Protein AF-A0A2E0HD03-F1 (afdb_monomer_lite)

Radius of gyration: 33.46 Å; chains: 1; bounding box: 76×48×109 Å

Secondary structure (DSSP, 8-state):
---------STTTTTTSSS-S-------PPPPHHHHHHHHHHTTSS-HHHHHHHHHHHHHHS---TT--S--HHHHHHHHHHTTSS-HHHHHHHHHHHHHHHHHHHHHTT-----------------TTSTTTSTTT--S---SHHHHHHHHHHHHHHHHHTTT-TTS-HHHHTEEEEEEEEEEEEEEE--TT--TTSSB-HHHHHHHSS--B---SS-EEEEEEEEEEEEEEEEETTEEEEEEEEES-SS-SS--PEES-STTPPPPEEEEEEEEEEE-TTS-EEEEEEEEE--S---TTTS-TT-EEEEEEEEEESS----TT-TT--EEEEEEEEEEEEE------TT--HHHHHHHHHHHT--EEEEEEEEEEEEE-TTS-EEEEEEEEEEEES-B-----STT--TTGGGS-S---BSS-EEE-S-TTSPP-EEE-S-EEEEEEEEEEEE-TTTTSEEEEEEEEEEESS--HHHHHHHSTT--PPP--EEEEEEEEEE-S-S-STT-EEEEEEEEEE-TTSS-GGGS-SSGGGSBSSEEEEEEEEEEEEETTEEEEEEEEEEEES---TT-TTTS--EEEEEEEEEEEE-

pLDDT: mean 78.54, std 23.92, range [23.48, 98.88]

Foldseek 3Di:
DDDDDDDPPPVPPVVPVPPDDDDDDDDDDDQFLVNVLVVCCVVVLDPPVVSVVLVVVQPVVDPDDPVDPTGHNLSSLVVCVVVVSDDPVRSVVVVVVSVVVVVVVVVVVVPPDDDDDDDDDDDDDDDPPVPPPVVPPPPDDDDPVVVVVVVVVVVVVCLVQVVDCPPDDPQVNQKDKKKKKKKKKKKKDADQLAFQLQAWPQLVCQVPLDTHGDGRNDIDIWIKMKIKMKMWGPPDPFKIWIWMKMFADPLAQQDRIDTPDPVPDDTDIDTQDTKMWGADPQSQKIKMAAFAQDPDPDDLQFFRNSHTFHFMKMKGWDDDDPDPPDPDDFKIKMKMWTKGFQDQQDDDLPPDDPVLSVLLVVVNVFTKIKTKMKIKMWGQDPQRKIKIKMKMKIFIGQLFFAADPDPPRCSRLSSAHSDAGDQADWDQRYDPVDRGHIGGQFGFIKIKIKMWIWDCVPPVKIKIKIKMKMFGPRGDPVSSCVVPPPFDFDDFGIKMKIKMKMWGPDLFAAFTKMKMKMWIAHGRNNHGQSRHHCPALNGGGQKTDMKIKIWGRRHGQKIKMKIWHWMWGNDQGPVDNSNNTRTIIMIMIMIMGMD

Structure (mmCIF, N/CA/C/O backbone):
data_AF-A0A2E0HD03-F1
#
_entry.id   AF-A0A2E0HD03-F1
#
loop_
_atom_site.group_PDB
_atom_site.id
_atom_site.type_symbol
_atom_site.label_atom_id
_atom_site.label_alt_id
_atom_site.label_comp_id
_atom_site.label_asym_id
_atom_site.label_entity_id
_atom_site.label_seq_id
_atom_site.pdbx_PDB_ins_code
_atom_site.Cartn_x
_atom_site.Cartn_y
_atom_site.Cartn_z
_atom_site.occupancy
_atom_site.B_iso_or_equiv
_atom_site.auth_seq_id
_atom_site.auth_comp_id
_atom_site.auth_asym_id
_atom_site.auth_atom_id
_atom_site.pdbx_PDB_model_num
ATOM 1 N N . MET A 1 1 ? 46.005 0.456 2.138 1.00 32.06 1 MET A N 1
ATOM 2 C CA . MET A 1 1 ? 46.324 1.502 3.128 1.00 32.06 1 MET A CA 1
ATOM 3 C C . MET A 1 1 ? 44.997 1.991 3.672 1.00 32.06 1 MET A C 1
ATOM 5 O O . MET A 1 1 ? 44.119 2.350 2.904 1.00 32.06 1 MET A O 1
ATOM 9 N N . THR A 1 2 ? 44.826 1.781 4.966 1.00 31.28 2 THR A N 1
ATOM 10 C CA . THR A 1 2 ? 43.604 1.819 5.773 1.00 31.28 2 THR A CA 1
ATOM 11 C C . THR A 1 2 ? 43.016 3.224 5.878 1.00 31.28 2 THR A C 1
ATOM 13 O O . THR A 1 2 ? 43.789 4.124 6.167 1.00 31.28 2 THR A O 1
ATOM 16 N N . ILE A 1 3 ? 41.692 3.383 5.762 1.00 27.77 3 ILE A N 1
ATOM 17 C CA . ILE A 1 3 ? 40.860 4.276 6.596 1.00 27.77 3 ILE A CA 1
ATOM 18 C C . ILE A 1 3 ? 39.472 3.618 6.675 1.00 27.77 3 ILE A C 1
ATOM 20 O O . ILE A 1 3 ? 38.757 3.508 5.684 1.00 27.77 3 ILE A O 1
ATOM 24 N N . ALA A 1 4 ? 39.129 3.135 7.867 1.00 26.98 4 ALA A N 1
ATOM 25 C CA . ALA A 1 4 ? 37.817 2.626 8.240 1.00 26.98 4 ALA A CA 1
ATOM 26 C C . ALA A 1 4 ? 37.284 3.473 9.411 1.00 26.98 4 ALA A C 1
ATOM 28 O O . ALA A 1 4 ? 38.065 3.987 10.209 1.00 26.98 4 ALA A O 1
ATOM 29 N N . ARG A 1 5 ? 35.953 3.607 9.445 1.00 30.17 5 ARG A N 1
ATOM 30 C CA . ARG A 1 5 ? 35.045 4.319 10.376 1.00 30.17 5 ARG A CA 1
ATOM 31 C C . ARG A 1 5 ? 35.504 4.430 11.851 1.00 30.17 5 ARG A C 1
ATOM 33 O O . ARG A 1 5 ? 36.170 3.527 12.354 1.00 30.17 5 ARG A O 1
ATOM 40 N N . PRO A 1 6 ? 35.001 5.440 12.601 1.00 32.25 6 PRO A N 1
ATOM 41 C CA . PRO A 1 6 ? 33.859 5.149 13.488 1.00 32.25 6 PRO A CA 1
ATOM 42 C C . PRO A 1 6 ? 32.868 6.320 13.699 1.00 32.25 6 PRO A C 1
ATOM 44 O O . PRO A 1 6 ? 33.253 7.399 14.133 1.00 32.25 6 PRO A O 1
ATOM 47 N N . LEU A 1 7 ? 31.565 6.065 13.513 1.00 28.09 7 LEU A N 1
ATOM 48 C CA . LEU A 1 7 ? 30.461 6.946 13.953 1.00 28.09 7 LEU A CA 1
ATOM 49 C C . LEU A 1 7 ? 29.288 6.158 14.585 1.00 28.09 7 LEU A C 1
ATOM 51 O O . LEU A 1 7 ? 28.139 6.569 14.532 1.00 28.09 7 LEU A O 1
ATOM 55 N N . VAL A 1 8 ? 29.574 5.015 15.223 1.00 29.81 8 VAL A N 1
ATOM 56 C CA . VAL A 1 8 ? 28.553 4.120 15.826 1.00 29.81 8 VAL A CA 1
ATOM 57 C C . VAL A 1 8 ? 28.532 4.170 17.371 1.00 29.81 8 VAL A C 1
ATOM 59 O O . VAL A 1 8 ? 27.785 3.442 18.012 1.00 29.81 8 VAL A O 1
ATOM 62 N N . ASN A 1 9 ? 29.293 5.059 18.021 1.00 29.91 9 ASN A N 1
ATOM 63 C CA . ASN A 1 9 ? 29.477 5.010 19.486 1.00 29.91 9 ASN A CA 1
ATOM 64 C C . ASN A 1 9 ? 28.793 6.105 20.327 1.00 29.91 9 ASN A C 1
ATOM 66 O O . ASN A 1 9 ? 29.016 6.145 21.533 1.00 29.91 9 ASN A O 1
ATOM 70 N N . LEU A 1 10 ? 27.919 6.944 19.761 1.00 29.16 10 LEU A N 1
ATOM 71 C CA . LEU A 1 10 ? 27.185 7.954 20.549 1.00 29.16 10 LEU A CA 1
ATOM 72 C C . LEU A 1 10 ? 25.822 7.473 21.090 1.00 29.16 10 LEU A C 1
ATOM 74 O O . LEU A 1 10 ? 25.367 7.979 22.110 1.00 29.16 10 LEU A O 1
ATOM 78 N N . GLY A 1 11 ? 25.220 6.429 20.508 1.00 29.61 11 GLY A N 1
ATOM 79 C CA . GLY A 1 11 ? 23.921 5.891 20.954 1.00 29.61 11 GLY A CA 1
ATOM 80 C C . GLY A 1 11 ? 23.972 4.912 22.139 1.00 29.61 11 GLY A C 1
ATOM 81 O O . GLY A 1 11 ? 22.943 4.616 22.734 1.00 29.61 11 GLY A O 1
ATOM 82 N N . ARG A 1 12 ? 25.155 4.404 22.517 1.00 30.17 12 ARG A N 1
ATOM 83 C CA . ARG A 1 12 ? 25.308 3.402 23.598 1.00 30.17 12 ARG A CA 1
ATOM 84 C C . ARG A 1 12 ? 25.757 3.970 24.947 1.00 30.17 12 ARG A C 1
ATOM 86 O O . ARG A 1 12 ? 25.716 3.254 25.940 1.00 30.17 12 ARG A O 1
ATOM 93 N N . VAL A 1 13 ? 26.145 5.243 25.008 1.00 28.69 13 VAL A N 1
ATOM 94 C CA . VAL A 1 13 ? 26.647 5.872 26.247 1.00 28.69 13 VAL A CA 1
ATOM 95 C C . VAL A 1 13 ? 25.543 6.613 27.015 1.00 28.69 13 VAL A C 1
ATOM 97 O O . VAL A 1 13 ? 25.622 6.730 28.233 1.00 28.69 13 VAL A O 1
ATOM 100 N N . LEU A 1 14 ? 24.451 7.008 26.353 1.00 27.38 14 LEU A N 1
ATOM 101 C CA . LEU A 1 14 ? 23.321 7.687 27.006 1.00 27.38 14 LEU A CA 1
ATOM 102 C C . LEU A 1 14 ? 22.367 6.748 27.767 1.00 27.38 14 LEU A C 1
ATOM 104 O O . LEU A 1 14 ? 21.680 7.203 28.673 1.00 27.38 14 LEU A O 1
ATOM 108 N N . LEU A 1 15 ? 22.380 5.438 27.489 1.00 28.09 15 LEU A N 1
ATOM 109 C CA . LEU A 1 15 ? 21.546 4.454 28.202 1.00 28.09 15 LEU A CA 1
ATOM 110 C C . LEU A 1 15 ? 22.256 3.795 29.406 1.00 28.09 15 LEU A C 1
ATOM 112 O O . LEU A 1 15 ? 21.612 3.142 30.220 1.00 28.09 15 LEU A O 1
ATOM 116 N N . ALA A 1 16 ? 23.575 3.974 29.545 1.00 27.33 16 ALA A N 1
ATOM 117 C CA . ALA A 1 16 ? 24.380 3.359 30.610 1.00 27.33 16 ALA A CA 1
ATOM 118 C C . ALA A 1 16 ? 24.745 4.319 31.763 1.00 27.33 16 ALA A C 1
ATOM 120 O O . ALA A 1 16 ? 25.287 3.878 32.773 1.00 27.33 16 ALA A O 1
ATOM 121 N N . LEU A 1 17 ? 24.431 5.615 31.648 1.00 26.92 17 LEU A N 1
ATOM 122 C CA . LEU A 1 17 ? 24.728 6.635 32.669 1.00 26.92 17 LEU A CA 1
ATOM 123 C C . LEU A 1 17 ? 23.523 7.031 33.544 1.00 26.92 17 LEU A C 1
ATOM 125 O O . LEU A 1 17 ? 23.687 7.829 34.460 1.00 26.92 17 LEU A O 1
ATOM 129 N N . ALA A 1 18 ? 22.343 6.438 33.329 1.00 26.61 18 ALA A N 1
ATOM 130 C CA . ALA A 1 18 ? 21.141 6.692 34.138 1.00 26.61 18 ALA A CA 1
ATOM 131 C C . ALA A 1 18 ? 20.843 5.611 35.203 1.00 26.61 18 ALA A C 1
ATOM 133 O O . ALA A 1 18 ? 19.886 5.746 35.955 1.00 26.61 18 ALA A O 1
ATOM 134 N N . LEU A 1 19 ? 21.651 4.545 35.298 1.00 27.58 19 LEU A N 1
ATOM 135 C CA . LEU A 1 19 ? 21.401 3.390 36.185 1.00 27.58 19 LEU A CA 1
ATOM 136 C C . LEU A 1 19 ? 22.407 3.248 37.342 1.00 27.58 19 LEU A C 1
ATOM 138 O O . LEU A 1 19 ? 22.529 2.185 37.944 1.00 27.58 19 LEU A O 1
ATOM 142 N N . GLY A 1 20 ? 23.140 4.310 37.673 1.00 28.05 20 GLY A N 1
ATOM 143 C CA . GLY A 1 20 ? 24.227 4.249 38.648 1.00 28.05 20 GLY A CA 1
ATOM 144 C C . GLY A 1 20 ? 24.219 5.387 39.655 1.00 28.05 20 GLY A C 1
ATOM 145 O O . GLY A 1 20 ? 25.171 6.160 39.681 1.00 28.05 20 GLY A O 1
ATOM 146 N N . SER A 1 21 ? 23.188 5.517 40.494 1.00 24.92 21 SER A N 1
ATOM 147 C CA . SER A 1 21 ? 23.328 6.226 41.778 1.00 24.92 21 SER A CA 1
ATOM 148 C C . SER A 1 21 ? 22.216 5.867 42.773 1.00 24.92 21 SER A C 1
ATOM 150 O O . SER A 1 21 ? 21.047 6.104 42.511 1.00 24.92 21 SER A O 1
ATOM 152 N N . VAL A 1 22 ? 22.636 5.395 43.952 1.00 26.80 22 VAL A N 1
ATOM 153 C CA . VAL A 1 22 ? 21.916 5.431 45.241 1.00 26.80 22 VAL A CA 1
ATOM 154 C C . VAL A 1 22 ? 20.702 4.495 45.389 1.00 26.80 22 VAL A C 1
ATOM 156 O O . VAL A 1 22 ? 19.562 4.923 45.497 1.00 26.80 22 VAL A O 1
ATOM 159 N N . LEU A 1 23 ? 20.973 3.196 45.548 1.00 23.48 23 LEU A N 1
ATOM 160 C CA . LEU A 1 23 ? 20.113 2.326 46.358 1.00 23.48 23 LEU A CA 1
ATOM 161 C C . LEU A 1 23 ? 20.498 2.523 47.831 1.00 23.48 23 LEU A C 1
ATOM 163 O O . LEU A 1 23 ? 21.503 1.979 48.290 1.00 23.48 23 LEU A O 1
ATOM 167 N N . GLN A 1 24 ? 19.725 3.322 48.565 1.00 26.45 24 GLN A N 1
ATOM 168 C CA . GLN A 1 24 ? 19.657 3.195 50.021 1.00 26.45 24 GLN A CA 1
ATOM 169 C C . GLN A 1 24 ? 18.529 2.212 50.364 1.00 26.45 24 GLN A C 1
ATOM 171 O O . GLN A 1 24 ? 17.465 2.285 49.748 1.00 26.45 24 GLN A O 1
ATOM 176 N N . PRO A 1 25 ? 18.722 1.286 51.317 1.00 25.25 25 PRO A N 1
ATOM 177 C CA . PRO A 1 25 ? 17.637 0.437 51.782 1.00 25.25 25 PRO A CA 1
ATOM 178 C C . PRO A 1 25 ? 16.623 1.303 52.538 1.00 25.25 25 PRO A C 1
ATOM 180 O O . PRO A 1 25 ? 16.912 1.808 53.622 1.00 25.25 25 PRO A O 1
ATOM 183 N N . VAL A 1 26 ? 15.439 1.488 51.957 1.00 27.70 26 VAL A N 1
ATOM 184 C CA . VAL A 1 26 ? 14.304 2.120 52.634 1.00 27.70 26 VAL A CA 1
ATOM 185 C C . VAL A 1 26 ? 13.791 1.136 53.685 1.00 27.70 26 VAL A C 1
ATOM 187 O O . VAL A 1 26 ? 13.324 0.045 53.360 1.00 27.70 26 VAL A O 1
ATOM 190 N N . GLN A 1 27 ? 13.924 1.496 54.961 1.00 27.62 27 GLN A N 1
ATOM 191 C CA . GLN A 1 27 ? 13.232 0.801 56.043 1.00 27.62 27 GLN A CA 1
ATOM 192 C C . GLN A 1 27 ? 11.731 1.071 55.908 1.00 27.62 27 GLN A C 1
ATOM 194 O O . GLN A 1 27 ? 11.330 2.213 55.698 1.00 27.62 27 GLN A O 1
ATOM 199 N N . ALA A 1 28 ? 10.902 0.033 56.028 1.00 34.88 28 ALA A N 1
ATOM 200 C CA . ALA A 1 28 ? 9.452 0.188 56.056 1.00 34.88 28 ALA A CA 1
ATOM 201 C C . ALA A 1 28 ? 9.054 1.071 57.253 1.00 34.88 28 ALA A C 1
ATOM 203 O O . ALA A 1 28 ? 9.162 0.640 58.401 1.00 34.88 28 ALA A O 1
ATOM 204 N N . SER A 1 29 ? 8.629 2.306 56.990 1.00 43.72 29 SER A N 1
ATOM 205 C CA . SER A 1 29 ? 8.110 3.225 58.003 1.00 43.72 29 SER A CA 1
ATOM 206 C C . SER A 1 29 ? 6.654 2.893 58.354 1.00 43.72 29 SER A C 1
ATOM 208 O O . SER A 1 29 ? 5.901 2.364 57.529 1.00 43.72 29 SER A O 1
ATOM 210 N N . GLU A 1 30 ? 6.254 3.162 59.602 1.00 48.06 30 GLU A N 1
ATOM 211 C CA . GLU A 1 30 ? 4.851 3.068 60.024 1.00 48.06 30 GLU A CA 1
ATOM 212 C C . GLU A 1 30 ? 3.987 4.036 59.195 1.00 48.06 30 GLU A C 1
ATOM 214 O O . GLU A 1 30 ? 4.403 5.162 58.937 1.00 48.06 30 GLU A O 1
ATOM 219 N N . ILE A 1 31 ? 2.797 3.592 58.768 1.00 50.78 31 ILE A N 1
ATOM 220 C CA . ILE A 1 31 ? 1.827 4.445 58.060 1.00 50.78 31 ILE A CA 1
ATOM 221 C C . ILE A 1 31 ? 1.298 5.473 59.056 1.00 50.78 31 ILE A C 1
ATOM 223 O O . ILE A 1 31 ? 0.741 5.096 60.093 1.00 50.78 31 ILE A O 1
ATOM 227 N N . THR A 1 32 ? 1.456 6.748 58.730 1.00 57.66 32 THR A N 1
ATOM 228 C CA . THR A 1 32 ? 0.988 7.856 59.562 1.00 57.66 32 THR A CA 1
ATOM 229 C C . THR A 1 32 ? -0.513 8.097 59.360 1.00 57.66 32 THR A C 1
ATOM 231 O O . THR A 1 32 ? -1.110 7.628 58.387 1.00 57.66 32 THR A O 1
ATOM 234 N N . GLY A 1 33 ? -1.183 8.800 60.281 1.00 49.88 33 GLY A N 1
ATOM 235 C CA . GLY A 1 33 ? -2.603 9.137 60.098 1.00 49.88 33 GLY A CA 1
ATOM 236 C C . GLY A 1 33 ? -2.832 10.034 58.882 1.00 49.88 33 GLY A C 1
ATOM 237 O O . GLY A 1 33 ? -3.876 9.940 58.239 1.00 49.88 33 GLY A O 1
ATOM 238 N N . THR A 1 34 ? -1.826 10.833 58.528 1.00 56.03 34 THR A N 1
ATOM 239 C CA . THR A 1 34 ? -1.806 11.682 57.335 1.00 56.03 34 THR A CA 1
ATOM 240 C C . THR A 1 34 ? -1.724 10.847 56.050 1.00 56.03 34 THR A C 1
ATOM 242 O O . THR A 1 34 ? -2.502 11.072 55.125 1.00 56.03 34 THR A O 1
ATOM 245 N N . ASP A 1 35 ? -0.881 9.808 56.022 1.00 50.94 35 ASP A N 1
ATOM 246 C CA . ASP A 1 35 ? -0.802 8.866 54.891 1.00 50.94 35 ASP A CA 1
ATOM 247 C C . ASP A 1 35 ? -2.125 8.117 54.674 1.00 50.94 35 ASP A C 1
ATOM 249 O O . ASP A 1 35 ? -2.549 7.889 53.541 1.00 50.94 35 ASP A O 1
ATOM 253 N N . LEU A 1 36 ? -2.810 7.749 55.763 1.00 50.38 36 LEU A N 1
ATOM 254 C CA . LEU A 1 36 ? -4.109 7.080 55.696 1.00 50.38 36 LEU A CA 1
ATOM 255 C C . LEU A 1 36 ? -5.209 8.006 55.150 1.00 50.38 36 LEU A C 1
ATOM 257 O O . LEU A 1 36 ? -6.052 7.553 54.380 1.00 50.38 36 LEU A O 1
ATOM 261 N N . LEU A 1 37 ? -5.205 9.286 55.533 1.00 50.88 37 LEU A N 1
ATOM 262 C CA . LEU A 1 37 ? -6.149 10.288 55.025 1.00 50.88 37 LEU A CA 1
ATOM 263 C C . LEU A 1 37 ? -5.961 10.528 53.524 1.00 50.88 37 LEU A C 1
ATOM 265 O O . LEU A 1 37 ? -6.943 10.471 52.785 1.00 50.88 37 LEU A O 1
ATOM 269 N N . ASN A 1 38 ? -4.718 10.705 53.070 1.00 50.28 38 ASN A N 1
ATOM 270 C CA . ASN A 1 38 ? -4.408 10.878 51.648 1.00 50.28 38 ASN A CA 1
ATOM 271 C C . ASN A 1 38 ? -4.847 9.658 50.833 1.00 50.28 38 ASN A C 1
ATOM 273 O O . ASN A 1 38 ? -5.529 9.797 49.824 1.00 50.28 38 ASN A O 1
ATOM 277 N N . LEU A 1 39 ? -4.587 8.449 51.338 1.00 44.84 39 LEU A N 1
ATOM 278 C CA . LEU A 1 39 ? -5.002 7.214 50.676 1.00 44.84 39 LEU A CA 1
ATOM 279 C C . LEU A 1 39 ? -6.531 7.086 50.550 1.00 44.84 39 LEU A C 1
ATOM 281 O O . LEU A 1 39 ? -7.029 6.521 49.576 1.00 44.84 39 LEU A O 1
ATOM 285 N N . LEU A 1 40 ? -7.300 7.615 51.505 1.00 48.50 40 LEU A N 1
ATOM 286 C CA . LEU A 1 40 ? -8.768 7.627 51.453 1.00 48.50 40 LEU A CA 1
ATOM 287 C C . LEU A 1 40 ? -9.326 8.678 50.482 1.00 48.50 40 LEU A C 1
ATOM 289 O O . LEU A 1 40 ? -10.376 8.444 49.879 1.00 48.50 40 LEU A O 1
ATOM 293 N N . VAL A 1 41 ? -8.627 9.801 50.311 1.00 47.31 41 VAL A N 1
ATOM 294 C CA . VAL A 1 41 ? -8.948 10.823 49.302 1.00 47.31 41 VAL A CA 1
ATOM 295 C C . VAL A 1 41 ? -8.623 10.307 47.897 1.00 47.31 41 VAL A C 1
ATOM 297 O O . VAL A 1 41 ? -9.487 10.332 47.020 1.00 47.31 41 VAL A O 1
ATOM 300 N N . ASP A 1 42 ? -7.434 9.733 47.703 1.00 43.12 42 ASP A N 1
ATOM 301 C CA . ASP A 1 42 ? -6.977 9.192 46.416 1.00 43.12 42 ASP A CA 1
ATOM 302 C C . ASP A 1 42 ? -7.834 8.008 45.946 1.00 43.12 42 ASP A C 1
ATOM 304 O O . ASP A 1 42 ? -8.137 7.863 44.759 1.00 43.12 42 ASP A O 1
ATOM 308 N N . SER A 1 43 ? -8.310 7.184 46.887 1.00 41.81 43 SER A N 1
ATOM 309 C CA . SER A 1 43 ? -9.258 6.094 46.611 1.00 41.81 43 SER A CA 1
ATOM 310 C C . SER A 1 43 ? -10.719 6.549 46.493 1.00 41.81 43 SER A C 1
ATOM 312 O O . SER A 1 43 ? -11.606 5.712 46.309 1.00 41.81 43 SER A O 1
ATOM 314 N N . LYS A 1 44 ? -10.984 7.864 46.554 1.00 46.78 44 LYS A N 1
ATOM 315 C CA . LYS A 1 44 ? -12.315 8.495 46.466 1.00 46.78 44 LYS A CA 1
ATOM 316 C C . LYS A 1 44 ? -13.318 7.997 47.514 1.00 46.78 44 LYS A C 1
ATOM 318 O O . LYS A 1 44 ? -14.528 8.077 47.299 1.00 46.78 44 LYS A O 1
ATOM 323 N N . VAL A 1 45 ? -12.832 7.481 48.642 1.00 50.22 45 VAL A N 1
ATOM 324 C CA . VAL A 1 45 ? -13.667 7.031 49.768 1.00 50.22 45 VAL A CA 1
ATOM 325 C C . VAL A 1 45 ? -14.204 8.234 50.548 1.00 50.22 45 VAL A C 1
ATOM 327 O O . VAL A 1 45 ? -15.335 8.197 51.030 1.00 50.22 45 VAL A O 1
ATOM 330 N N . ILE A 1 46 ? -13.419 9.311 50.633 1.00 49.44 46 ILE A N 1
ATOM 331 C CA . ILE A 1 46 ? -13.807 10.614 51.195 1.00 49.44 46 ILE A CA 1
ATOM 332 C C . ILE A 1 46 ? -13.345 11.742 50.259 1.00 49.44 46 ILE A C 1
ATOM 334 O O . ILE A 1 46 ? -12.412 11.554 49.483 1.00 49.44 46 ILE A O 1
ATOM 338 N N . SER A 1 47 ? -13.981 12.915 50.305 1.00 59.53 47 SER A N 1
ATOM 339 C CA . SER A 1 47 ? -13.516 14.098 49.562 1.00 59.53 47 SER A CA 1
ATOM 340 C C . SER A 1 47 ? -12.391 14.840 50.297 1.00 59.53 47 SER A C 1
ATOM 342 O O . SER A 1 47 ? -12.284 14.743 51.519 1.00 59.53 47 SER A O 1
ATOM 344 N N . GLU A 1 48 ? -11.599 15.644 49.578 1.00 60.44 48 GLU A N 1
ATOM 345 C CA . GLU A 1 48 ? -10.580 16.535 50.175 1.00 60.44 48 GLU A CA 1
ATOM 346 C C . GLU A 1 48 ? -11.177 17.419 51.283 1.00 60.44 48 GLU A C 1
ATOM 348 O O . GLU A 1 48 ? -10.645 17.498 52.384 1.00 60.44 48 GLU A O 1
ATOM 353 N N . GLN A 1 49 ? -12.369 17.977 51.047 1.00 63.59 49 GLN A N 1
ATOM 354 C CA . GLN A 1 49 ? -13.079 18.791 52.037 1.00 63.59 49 GLN A CA 1
ATOM 355 C C . GLN A 1 49 ? -13.476 17.990 53.294 1.00 63.59 49 GLN A C 1
ATOM 357 O O . GLN A 1 49 ? -13.466 18.522 54.404 1.00 63.59 49 GLN A O 1
ATOM 362 N N . GLN A 1 50 ? -13.827 16.708 53.144 1.00 58.72 50 GLN A N 1
ATOM 363 C CA . GLN A 1 50 ? -14.127 15.823 54.275 1.00 58.72 50 GLN A CA 1
ATOM 364 C C . GLN A 1 50 ? -12.861 15.427 55.044 1.00 58.72 50 GLN A C 1
ATOM 366 O O . GLN A 1 50 ? -12.917 15.294 56.268 1.00 58.72 50 GLN A O 1
ATOM 371 N N . ALA A 1 51 ? -11.734 15.256 54.350 1.00 59.50 51 ALA A N 1
ATOM 372 C CA . ALA A 1 51 ? -10.436 14.99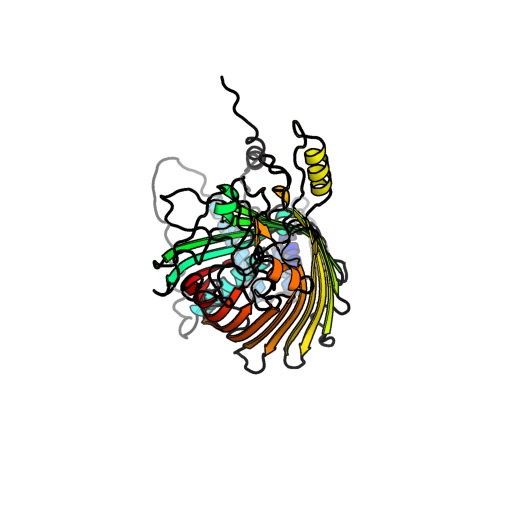5 54.962 1.00 59.50 51 ALA A CA 1
ATOM 373 C C . ALA A 1 51 ? -9.951 16.200 55.786 1.00 59.50 51 ALA A C 1
ATOM 375 O O . ALA A 1 51 ? -9.566 16.022 56.943 1.00 59.50 51 ALA A O 1
ATOM 376 N N . ASP A 1 52 ? -10.084 17.419 55.257 1.00 65.12 52 ASP A N 1
ATOM 377 C CA . ASP A 1 52 ? -9.755 18.656 55.975 1.00 65.12 52 ASP A CA 1
ATOM 378 C C . ASP A 1 52 ? -10.598 18.814 57.249 1.00 65.12 52 ASP A C 1
ATOM 380 O O . ASP A 1 52 ? -10.066 19.077 58.329 1.00 65.12 52 ASP A O 1
ATOM 384 N N . GLU A 1 53 ? -11.913 18.570 57.175 1.00 67.62 53 GLU A N 1
ATOM 385 C CA . GLU A 1 53 ? -12.783 18.594 58.359 1.00 67.62 53 GLU A CA 1
ATOM 386 C C . GLU A 1 53 ? -12.414 17.530 59.406 1.00 67.62 53 GLU A C 1
ATOM 388 O O . GLU A 1 53 ? -12.603 17.751 60.607 1.00 67.62 53 GLU A O 1
ATOM 393 N N . LEU A 1 54 ? -11.935 16.362 58.973 1.00 61.31 54 LEU A N 1
ATOM 394 C CA . LEU A 1 54 ? -11.486 15.287 59.858 1.00 61.31 54 LEU A CA 1
ATOM 395 C C . LEU A 1 54 ? -10.210 15.686 60.601 1.00 61.31 54 LEU A C 1
ATOM 397 O O . LEU A 1 54 ? -10.156 15.543 61.824 1.00 61.31 54 LEU A O 1
ATOM 401 N N . VAL A 1 55 ? -9.229 16.250 59.893 1.00 66.12 55 VAL A N 1
ATOM 402 C CA . VAL A 1 55 ? -7.992 16.788 60.482 1.00 66.12 55 VAL A CA 1
ATOM 403 C C . VAL A 1 55 ? -8.316 17.861 61.523 1.00 66.12 55 VAL A C 1
ATOM 405 O O . VAL A 1 55 ? -7.836 17.793 62.658 1.00 66.12 55 VAL A O 1
ATOM 408 N N . ASP A 1 56 ? -9.212 18.789 61.188 1.00 63.41 56 ASP A N 1
ATOM 409 C CA . ASP A 1 56 ? -9.612 19.891 62.067 1.00 63.41 56 ASP A CA 1
ATOM 410 C C . ASP A 1 56 ? -10.316 19.392 63.348 1.00 63.41 56 ASP A C 1
ATOM 412 O O . ASP A 1 56 ? -10.136 19.939 64.440 1.00 63.41 56 ASP A O 1
ATOM 416 N N . ARG A 1 57 ? -11.101 18.307 63.258 1.00 63.06 57 ARG A N 1
ATOM 417 C CA . ARG A 1 57 ? -11.750 17.668 64.423 1.00 63.06 57 ARG A CA 1
ATOM 418 C C . ARG A 1 57 ? -10.763 16.919 65.315 1.00 63.06 57 ARG A C 1
ATOM 420 O O . ARG A 1 57 ? -10.942 16.930 66.536 1.00 63.06 57 ARG A O 1
ATOM 427 N N . ILE A 1 58 ? -9.745 16.288 64.733 1.00 60.88 58 ILE A N 1
ATOM 428 C CA . ILE A 1 58 ? -8.694 15.569 65.469 1.00 60.88 58 ILE A CA 1
ATOM 429 C C . ILE A 1 58 ? -7.836 16.561 66.256 1.00 60.88 58 ILE A C 1
ATOM 431 O O . ILE A 1 58 ? -7.661 16.404 67.465 1.00 60.88 58 ILE A O 1
ATOM 435 N N . GLN A 1 59 ? -7.397 17.642 65.610 1.00 61.81 59 GLN A N 1
ATOM 436 C CA . GLN A 1 59 ? -6.587 18.685 66.249 1.00 61.81 59 GLN A CA 1
ATOM 437 C C . GLN A 1 59 ? -7.324 19.400 67.393 1.00 61.81 59 GLN A C 1
ATOM 439 O O . GLN A 1 59 ? -6.697 19.866 68.341 1.00 61.81 59 GLN A O 1
ATOM 444 N N . ARG A 1 60 ? -8.664 19.448 67.357 1.00 62.06 60 ARG A N 1
ATOM 445 C CA . ARG A 1 60 ? -9.488 20.004 68.446 1.00 62.06 60 ARG A CA 1
ATOM 446 C C . ARG A 1 60 ? -9.691 19.054 69.634 1.00 62.06 60 ARG A C 1
ATOM 448 O O . ARG A 1 60 ? -10.076 19.528 70.702 1.00 62.06 60 ARG A O 1
ATOM 455 N N . ARG A 1 61 ? -9.485 17.739 69.473 1.00 56.22 61 ARG A N 1
ATOM 456 C CA . ARG A 1 61 ? -9.638 16.735 70.550 1.00 56.22 61 ARG A CA 1
ATOM 457 C C . ARG A 1 61 ? -8.321 16.376 71.237 1.00 56.22 61 ARG A C 1
ATOM 459 O O . ARG A 1 61 ? -8.350 16.025 72.415 1.00 56.22 61 ARG A O 1
ATOM 466 N N . SER A 1 62 ? -7.198 16.492 70.539 1.00 52.03 62 SER A N 1
ATOM 467 C CA . SER A 1 62 ? -5.881 16.126 71.062 1.00 52.03 62 SER A CA 1
ATOM 468 C C . SER A 1 62 ? -5.157 17.357 71.616 1.00 52.03 62 SER A C 1
ATOM 470 O O . SER A 1 62 ? -4.927 18.321 70.892 1.00 52.03 62 SER A O 1
ATOM 472 N N . GLN A 1 63 ? -4.762 17.348 72.898 1.00 50.47 63 GLN A N 1
ATOM 473 C CA . GLN A 1 63 ? -3.697 18.257 73.345 1.00 50.47 63 GLN A CA 1
ATOM 474 C C . GLN A 1 63 ? -2.430 17.876 72.565 1.00 50.47 63 GLN A C 1
ATOM 476 O O . GLN A 1 63 ? -2.061 16.703 72.613 1.00 50.47 63 GLN A O 1
ATOM 481 N N . PRO A 1 64 ? -1.786 18.803 71.831 1.00 47.94 64 PRO A N 1
ATOM 482 C CA . PRO A 1 64 ? -0.637 18.458 71.007 1.00 47.94 64 PRO A CA 1
ATOM 483 C C . PRO A 1 64 ? 0.502 17.980 71.911 1.00 47.94 64 PRO A C 1
ATOM 485 O O . PRO A 1 64 ? 1.005 18.747 72.734 1.00 47.94 64 PRO A O 1
ATOM 488 N N . ASP A 1 65 ? 0.885 16.711 71.773 1.00 48.50 65 ASP A N 1
ATOM 489 C CA . ASP A 1 65 ? 2.136 16.204 72.324 1.00 48.50 65 ASP A CA 1
ATOM 490 C C . ASP A 1 65 ? 3.279 16.801 71.483 1.00 48.50 65 ASP A C 1
ATOM 492 O O . ASP A 1 65 ? 3.371 16.515 70.287 1.00 48.50 65 ASP A O 1
ATOM 496 N N . PRO A 1 66 ? 4.155 17.645 72.056 1.00 47.25 66 PRO A N 1
ATOM 497 C CA . PRO A 1 66 ? 5.228 18.288 71.302 1.00 47.25 66 PRO A CA 1
ATOM 498 C C . PRO A 1 66 ? 6.271 17.305 70.735 1.00 47.25 66 PRO A C 1
ATOM 500 O O . PRO A 1 66 ? 7.117 17.733 69.954 1.00 47.25 66 PRO A O 1
ATOM 503 N N . ASN A 1 67 ? 6.218 16.014 71.090 1.00 47.34 67 ASN A N 1
ATOM 504 C CA . ASN A 1 67 ? 7.125 14.982 70.579 1.00 47.34 67 ASN A CA 1
ATOM 505 C C . ASN A 1 67 ? 6.497 14.030 69.538 1.00 47.34 67 ASN A C 1
ATOM 507 O O . ASN A 1 67 ? 7.206 13.158 69.034 1.00 47.34 67 ASN A O 1
ATOM 511 N N . GLN A 1 68 ? 5.216 14.189 69.180 1.00 50.97 68 GLN A N 1
ATOM 512 C CA . GLN A 1 68 ? 4.564 13.438 68.097 1.00 50.97 68 GLN A CA 1
ATOM 513 C C . GLN A 1 68 ? 3.696 14.379 67.244 1.00 50.97 68 GLN A C 1
ATOM 515 O O . GLN A 1 68 ? 2.537 14.614 67.576 1.00 50.97 68 GLN A O 1
ATOM 520 N N . PRO A 1 69 ? 4.235 14.936 66.142 1.00 49.09 69 PRO A N 1
ATOM 521 C CA . PRO A 1 69 ? 3.506 15.883 65.296 1.00 49.09 69 PRO A CA 1
ATOM 522 C C . PRO A 1 69 ? 2.442 15.231 64.398 1.00 49.09 69 PRO A C 1
ATOM 524 O O . PRO A 1 69 ? 1.756 15.949 63.676 1.00 49.09 69 PRO A O 1
ATOM 527 N N . ASP A 1 70 ? 2.312 13.902 64.417 1.00 55.56 70 ASP A N 1
ATOM 528 C CA . ASP A 1 70 ? 1.488 13.163 63.465 1.00 55.56 70 ASP A CA 1
ATOM 529 C C . ASP A 1 70 ? 0.204 12.606 64.084 1.00 55.56 70 ASP A C 1
ATOM 531 O O . ASP A 1 70 ? 0.155 12.213 65.252 1.00 55.56 70 ASP A O 1
ATOM 535 N N . ILE A 1 71 ? -0.848 12.564 63.273 1.00 59.22 71 ILE A N 1
ATOM 536 C CA . ILE A 1 71 ? -2.172 12.097 63.677 1.00 59.22 71 ILE A CA 1
ATOM 537 C C . ILE A 1 71 ? -2.130 10.575 63.864 1.00 59.22 71 ILE A C 1
ATOM 539 O O . ILE A 1 71 ? -1.652 9.849 62.993 1.00 59.22 71 ILE A O 1
ATOM 543 N N . ASN A 1 72 ? -2.662 10.063 64.978 1.00 63.53 72 ASN A N 1
ATOM 544 C CA . ASN A 1 72 ? -2.730 8.621 65.207 1.00 63.53 72 ASN A CA 1
ATOM 545 C C . ASN A 1 72 ? -3.733 7.971 64.225 1.00 63.53 72 ASN A C 1
ATOM 547 O O . ASN A 1 72 ? -4.910 8.347 64.220 1.00 63.53 72 ASN A O 1
ATOM 551 N N . PRO A 1 73 ? -3.324 6.960 63.435 1.00 59.41 73 PRO A N 1
ATOM 552 C CA . PRO A 1 73 ? -4.212 6.250 62.511 1.00 59.41 73 PRO A CA 1
ATOM 553 C C . PRO A 1 73 ? -5.481 5.667 63.155 1.00 59.41 73 PRO A C 1
ATOM 555 O O . PRO A 1 73 ? -6.521 5.584 62.502 1.00 59.41 73 PRO A O 1
ATOM 558 N N . GLY A 1 74 ? -5.419 5.275 64.434 1.00 64.38 74 GLY A N 1
ATOM 559 C CA . GLY A 1 74 ? -6.579 4.760 65.167 1.00 64.38 74 GLY A CA 1
ATOM 560 C C . GLY A 1 74 ? -7.671 5.813 65.376 1.00 64.38 74 GLY A C 1
ATOM 561 O O . GLY A 1 74 ? -8.856 5.501 65.253 1.00 64.38 74 GLY A O 1
ATOM 562 N N . ASP A 1 75 ? -7.280 7.070 65.597 1.00 66.50 75 ASP A N 1
ATOM 563 C CA . ASP A 1 75 ? -8.220 8.178 65.800 1.00 66.50 75 ASP A CA 1
ATOM 564 C C . ASP A 1 75 ? -8.951 8.525 64.492 1.00 66.50 75 ASP A C 1
ATOM 566 O O . ASP A 1 75 ? -10.152 8.804 64.500 1.00 66.50 75 ASP A O 1
ATOM 570 N N . VAL A 1 76 ? -8.252 8.422 63.352 1.00 63.25 76 VAL A N 1
ATOM 571 C CA . VAL A 1 76 ? -8.821 8.598 62.002 1.00 63.25 76 VAL A CA 1
ATOM 572 C C . VAL A 1 76 ? -9.855 7.511 61.703 1.00 63.25 76 VAL A C 1
ATOM 574 O O . VAL A 1 76 ? -10.975 7.815 61.294 1.00 63.25 76 VAL A O 1
ATOM 577 N N . LEU A 1 77 ? -9.518 6.242 61.956 1.00 63.03 77 LEU A N 1
ATOM 578 C CA . LEU A 1 77 ? -10.432 5.117 61.737 1.00 63.03 77 LEU A CA 1
ATOM 579 C C . LEU A 1 77 ? -11.685 5.214 62.616 1.00 63.03 77 LEU A C 1
ATOM 581 O O . LEU A 1 77 ? -12.790 4.920 62.156 1.00 63.03 77 LEU A O 1
ATOM 585 N N . GLN A 1 78 ? -11.531 5.653 63.866 1.00 69.62 78 GLN A N 1
ATOM 586 C CA . GLN A 1 78 ? -12.652 5.810 64.787 1.00 69.62 78 GLN A CA 1
ATOM 587 C C . GLN A 1 78 ? -13.595 6.936 64.341 1.00 69.62 78 GLN A C 1
ATOM 589 O O . GLN A 1 78 ? -14.813 6.770 64.372 1.00 69.62 78 GLN A O 1
ATOM 594 N N . LEU A 1 79 ? -13.052 8.047 63.838 1.00 64.69 79 LEU A N 1
ATOM 595 C CA . LEU A 1 79 ? -13.849 9.150 63.300 1.00 64.69 79 LEU A CA 1
ATOM 596 C C . LEU A 1 79 ? -14.577 8.800 61.998 1.00 64.69 79 LEU A C 1
ATOM 598 O O . LEU A 1 79 ? -15.706 9.246 61.808 1.00 64.69 79 LEU A O 1
ATOM 602 N N . LEU A 1 80 ? -13.970 7.994 61.124 1.00 61.97 80 LEU A N 1
ATOM 603 C CA . LEU A 1 80 ? -14.613 7.508 59.895 1.00 61.97 80 LEU A CA 1
ATOM 604 C C . LEU A 1 80 ? -15.787 6.570 60.189 1.00 61.97 80 LEU A C 1
ATOM 606 O O . LEU A 1 80 ? -16.776 6.543 59.455 1.00 61.97 80 LEU A O 1
ATOM 610 N N . LYS A 1 81 ? -15.689 5.804 61.277 1.00 72.62 81 LYS A N 1
ATOM 611 C CA . LYS A 1 81 ? -16.798 4.997 61.783 1.00 72.62 81 LYS A CA 1
ATOM 612 C C . LYS A 1 81 ? -17.892 5.885 62.384 1.00 72.62 81 LYS A C 1
ATOM 614 O O . LYS A 1 81 ? -19.061 5.716 62.048 1.00 72.62 81 LYS A O 1
ATOM 619 N N . ASP A 1 82 ? -17.522 6.853 63.223 1.00 70.81 82 ASP A N 1
ATOM 620 C CA . ASP A 1 82 ? -18.469 7.767 63.878 1.00 70.81 82 ASP A CA 1
ATOM 621 C C . ASP A 1 82 ? -19.196 8.690 62.875 1.00 70.81 82 ASP A C 1
ATOM 623 O O . ASP A 1 82 ? -20.329 9.104 63.128 1.00 70.81 82 ASP A O 1
ATOM 627 N N . SER A 1 83 ? -18.580 8.999 61.726 1.00 60.00 83 SER A N 1
ATOM 628 C CA . SER A 1 83 ? -19.191 9.762 60.626 1.00 60.00 83 SER A CA 1
ATOM 629 C C . SER A 1 83 ? -20.058 8.916 59.684 1.00 60.00 83 SER A C 1
ATOM 631 O O . SER A 1 83 ? -20.730 9.470 58.814 1.00 60.00 83 SER A O 1
ATOM 633 N N . GLY A 1 84 ? -20.066 7.588 59.854 1.00 55.41 84 GLY A N 1
ATOM 634 C CA . GLY A 1 84 ? -20.792 6.646 59.001 1.00 55.41 84 GLY A CA 1
ATOM 635 C C . GLY A 1 84 ? -20.137 6.373 57.641 1.00 55.41 84 GLY A C 1
ATOM 636 O O . GLY A 1 84 ? -20.761 5.725 56.803 1.00 55.41 84 GLY A O 1
ATOM 637 N N . ALA A 1 85 ? -18.904 6.839 57.411 1.00 54.62 85 ALA A N 1
ATOM 638 C CA . ALA A 1 85 ? -18.172 6.639 56.156 1.00 54.62 85 ALA A CA 1
ATOM 639 C C . ALA A 1 85 ? -17.672 5.194 55.976 1.00 54.62 85 ALA A C 1
ATOM 641 O O . ALA A 1 85 ? -17.515 4.726 54.849 1.00 54.62 85 ALA A O 1
ATOM 642 N N . ILE A 1 86 ? -17.455 4.465 57.075 1.00 52.91 86 ILE A N 1
ATOM 643 C CA . ILE A 1 86 ? -17.112 3.036 57.065 1.00 52.91 86 ILE A CA 1
ATOM 644 C C . ILE A 1 86 ? -18.036 2.243 57.996 1.00 52.91 86 ILE A C 1
ATOM 646 O O . ILE A 1 86 ? -18.495 2.740 59.023 1.00 52.91 86 ILE A O 1
ATOM 650 N N . SER A 1 87 ? -18.314 0.985 57.642 1.00 59.22 87 SER A N 1
ATOM 651 C CA . SER A 1 87 ? -19.144 0.088 58.458 1.00 59.22 87 SER A CA 1
ATOM 652 C C . SER A 1 87 ? -18.401 -0.417 59.701 1.00 59.22 87 SER A C 1
ATOM 654 O O . SER A 1 87 ? -17.176 -0.533 59.702 1.00 59.22 87 SER A O 1
ATOM 656 N N . GLU A 1 88 ? -19.143 -0.799 60.749 1.00 59.78 88 GLU A N 1
ATOM 657 C CA . GLU A 1 88 ? -18.575 -1.389 61.975 1.00 59.78 88 GLU A CA 1
ATOM 658 C C . GLU A 1 88 ? -17.672 -2.594 61.665 1.00 59.78 88 GLU A C 1
ATOM 660 O O . GLU A 1 88 ? -16.589 -2.725 62.227 1.00 59.78 88 GLU A O 1
ATOM 665 N N . SER A 1 89 ? -18.078 -3.448 60.721 1.00 56.47 89 SER A N 1
ATOM 666 C CA . SER A 1 89 ? -17.282 -4.600 60.290 1.00 56.47 89 SER A CA 1
ATOM 667 C C . SER A 1 89 ? -15.983 -4.198 59.589 1.00 56.47 89 SER A C 1
ATOM 669 O O . SER A 1 89 ? -14.959 -4.840 59.804 1.00 56.47 89 SER A O 1
ATOM 671 N N . ALA A 1 90 ? -16.004 -3.130 58.783 1.00 51.47 90 ALA A N 1
ATOM 672 C CA . ALA A 1 90 ? -14.810 -2.627 58.104 1.00 51.47 90 ALA A CA 1
ATOM 673 C C . ALA A 1 90 ? -13.824 -1.988 59.095 1.00 51.47 90 ALA A C 1
ATOM 675 O O . ALA A 1 90 ? -12.620 -2.212 58.994 1.00 51.47 90 ALA A O 1
ATOM 676 N N . TYR A 1 91 ? -14.331 -1.263 60.096 1.00 59.81 91 TYR A N 1
ATOM 677 C CA . TYR A 1 91 ? -13.516 -0.701 61.175 1.00 59.81 91 TYR A CA 1
ATOM 678 C C . TYR A 1 91 ? -12.766 -1.791 61.960 1.00 59.81 91 TYR A C 1
ATOM 680 O O . TYR A 1 91 ? -11.556 -1.688 62.165 1.00 59.81 91 TYR A O 1
ATOM 688 N N . GLN A 1 92 ? -13.456 -2.870 62.350 1.00 64.56 92 GLN A N 1
ATOM 689 C CA . GLN A 1 92 ? -12.848 -3.968 63.113 1.00 64.56 92 GLN A CA 1
ATOM 690 C C . GLN A 1 92 ? -11.771 -4.720 62.308 1.00 64.56 92 GLN A C 1
ATOM 692 O O . GLN A 1 92 ? -10.714 -5.043 62.852 1.00 64.56 92 GLN A O 1
ATOM 697 N N . ASP A 1 93 ? -11.997 -4.956 61.010 1.00 58.78 93 ASP A N 1
ATOM 698 C CA . ASP A 1 93 ? -11.017 -5.618 60.133 1.00 58.78 93 ASP A CA 1
ATOM 699 C C . ASP A 1 93 ? -9.755 -4.758 59.925 1.00 58.78 93 ASP A C 1
ATOM 701 O O . ASP A 1 93 ? -8.628 -5.261 59.976 1.00 58.78 93 ASP A O 1
ATOM 705 N N . LEU A 1 94 ? -9.919 -3.440 59.766 1.00 56.56 94 LEU A N 1
ATOM 706 C CA . LEU A 1 94 ? -8.804 -2.501 59.608 1.00 56.56 94 LEU A CA 1
ATOM 707 C C . LEU A 1 94 ? -7.967 -2.367 60.887 1.00 56.56 94 LEU A C 1
ATOM 709 O O . LEU A 1 94 ? -6.736 -2.411 60.814 1.00 56.56 94 LEU A O 1
ATOM 713 N N . MET A 1 95 ? -8.611 -2.300 62.056 1.00 67.88 95 MET A N 1
ATOM 714 C CA . MET A 1 95 ? -7.915 -2.322 63.348 1.00 67.88 95 MET A CA 1
ATOM 715 C C . MET A 1 95 ? -7.132 -3.627 63.538 1.00 67.88 95 MET A C 1
ATOM 717 O O . MET A 1 95 ? -5.962 -3.609 63.917 1.00 67.88 95 MET A O 1
ATOM 721 N N . GLN A 1 96 ? -7.727 -4.773 63.191 1.00 65.81 96 GLN A N 1
ATOM 722 C CA . GLN A 1 96 ? -7.051 -6.066 63.304 1.00 65.81 96 GLN A CA 1
ATOM 723 C C . GLN A 1 96 ? -5.851 -6.187 62.348 1.00 65.81 96 GLN A C 1
ATOM 725 O O . GLN A 1 96 ? -4.825 -6.774 62.708 1.00 65.81 96 GLN A O 1
ATOM 730 N N . LYS A 1 97 ? -5.947 -5.618 61.140 1.00 59.75 97 LYS A N 1
ATOM 731 C CA . LYS A 1 97 ? -4.834 -5.539 60.180 1.00 59.75 97 LYS A CA 1
ATOM 732 C C . LYS A 1 97 ? -3.695 -4.656 60.689 1.00 59.75 97 LYS A C 1
ATOM 734 O O . LYS A 1 97 ? -2.536 -5.047 60.535 1.00 59.75 97 LYS A O 1
ATOM 739 N N . GLN A 1 98 ? -3.994 -3.523 61.329 1.00 58.62 98 GLN A N 1
ATOM 740 C CA . GLN A 1 98 ? -2.965 -2.691 61.961 1.00 58.62 98 GLN A CA 1
ATOM 741 C C . GLN A 1 98 ? -2.248 -3.423 63.099 1.00 58.62 98 GLN A C 1
ATOM 743 O O . GLN A 1 98 ? -1.016 -3.426 63.139 1.00 58.62 98 GLN A O 1
ATOM 748 N N . GLU A 1 99 ? -2.987 -4.110 63.971 1.00 61.00 99 GLU A N 1
ATOM 749 C CA . GLU A 1 99 ? -2.405 -4.839 65.104 1.00 61.00 99 GLU A CA 1
ATOM 750 C C . GLU A 1 99 ? -1.480 -5.973 64.636 1.00 61.00 99 GLU A C 1
ATOM 752 O O . GLU A 1 99 ? -0.363 -6.136 65.134 1.00 61.00 99 GLU A O 1
ATOM 757 N N . ARG A 1 100 ? -1.905 -6.723 63.608 1.00 59.12 100 ARG A N 1
ATOM 758 C CA . ARG A 1 100 ? -1.089 -7.776 62.980 1.00 59.12 100 ARG A CA 1
ATOM 759 C C . ARG A 1 100 ? 0.177 -7.210 62.342 1.00 59.12 100 ARG A C 1
ATOM 761 O O . ARG A 1 100 ? 1.229 -7.841 62.416 1.00 59.12 100 ARG A O 1
ATOM 768 N N . ARG A 1 101 ? 0.101 -6.014 61.752 1.00 53.00 101 ARG A N 1
ATOM 769 C CA . ARG A 1 101 ? 1.260 -5.328 61.168 1.00 53.00 101 ARG A CA 1
ATOM 770 C C . ARG A 1 101 ? 2.239 -4.860 62.248 1.00 53.00 101 ARG A C 1
ATOM 772 O O . ARG A 1 101 ? 3.432 -5.098 62.098 1.00 53.00 101 ARG A O 1
ATOM 779 N N . LYS A 1 102 ? 1.760 -4.307 63.370 1.00 55.78 102 LYS A N 1
ATOM 780 C CA . LYS A 1 102 ? 2.606 -3.966 64.535 1.00 55.78 102 LYS A CA 1
ATOM 781 C C . LYS A 1 102 ? 3.302 -5.192 65.129 1.00 55.78 102 LYS A C 1
ATOM 783 O O . LYS A 1 102 ? 4.481 -5.127 65.470 1.00 55.78 102 LYS A O 1
ATOM 788 N N . GLN A 1 103 ? 2.610 -6.329 65.193 1.00 54.84 103 GLN A N 1
ATOM 789 C CA . GLN A 1 103 ? 3.191 -7.598 65.649 1.00 54.84 103 GLN A CA 1
ATOM 790 C C . GLN A 1 103 ? 4.216 -8.180 64.658 1.00 54.84 103 GLN A C 1
ATOM 792 O O . GLN A 1 103 ? 5.211 -8.768 65.079 1.00 54.84 103 GLN A O 1
ATOM 797 N N . ALA A 1 104 ? 4.018 -7.989 63.351 1.00 50.41 104 ALA A N 1
ATOM 798 C CA . ALA A 1 104 ? 4.985 -8.378 62.321 1.00 50.41 104 ALA A CA 1
ATOM 799 C C . ALA A 1 104 ? 6.252 -7.498 62.343 1.00 50.41 104 ALA A C 1
ATOM 801 O O . ALA A 1 104 ? 7.359 -7.999 62.156 1.00 50.41 104 ALA A O 1
ATOM 802 N N . MET A 1 105 ? 6.109 -6.203 62.640 1.00 46.41 105 MET A N 1
ATOM 803 C CA . MET A 1 105 ? 7.243 -5.275 62.754 1.00 46.41 105 MET A CA 1
ATOM 804 C C . MET A 1 105 ? 8.055 -5.507 64.040 1.00 46.41 105 MET A C 1
ATOM 806 O O . MET A 1 105 ? 9.286 -5.500 63.999 1.00 46.41 105 MET A O 1
ATOM 810 N N . SER A 1 106 ? 7.404 -5.820 65.168 1.00 46.34 106 SER A N 1
ATOM 811 C CA . SER A 1 106 ? 8.105 -6.141 66.424 1.00 46.34 106 SER A CA 1
ATOM 812 C C . SER A 1 106 ? 8.825 -7.497 66.399 1.00 46.34 106 SER A C 1
ATOM 814 O O . SER A 1 106 ? 9.811 -7.685 67.112 1.00 46.34 106 SER A O 1
ATOM 816 N N . SER A 1 107 ? 8.395 -8.427 65.539 1.00 45.69 107 S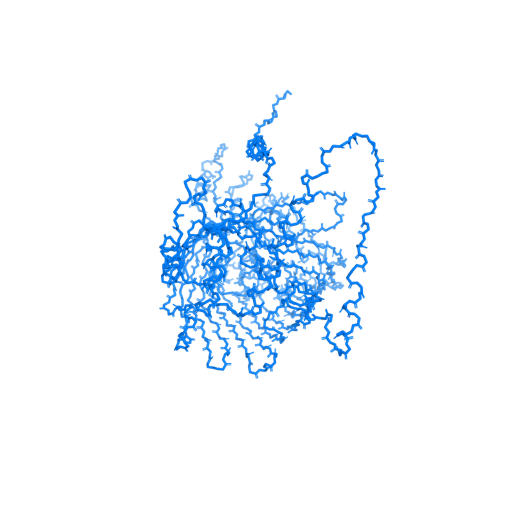ER A N 1
ATOM 817 C CA . SER A 1 107 ? 9.068 -9.717 65.333 1.00 45.69 107 SER A CA 1
ATOM 818 C C . SER A 1 107 ? 10.262 -9.649 64.368 1.00 45.69 107 SER A C 1
ATOM 820 O O . SER A 1 107 ? 11.139 -10.510 64.447 1.00 45.69 107 SER A O 1
ATOM 822 N N . GLN A 1 108 ? 10.377 -8.603 63.538 1.00 43.28 108 GLN A N 1
ATOM 823 C CA . GLN A 1 108 ? 11.569 -8.347 62.713 1.00 43.28 108 GLN A CA 1
ATOM 824 C C . GLN A 1 108 ? 12.705 -7.638 63.472 1.00 43.28 108 GLN A C 1
ATOM 826 O O . GLN A 1 108 ? 13.869 -7.900 63.184 1.00 43.28 108 GLN A O 1
ATOM 831 N N . GLN A 1 109 ? 12.415 -6.828 64.497 1.00 35.66 109 GLN A N 1
ATOM 832 C CA . GLN A 1 109 ? 13.454 -6.182 65.326 1.00 35.66 109 GLN A CA 1
ATOM 833 C C . GLN A 1 109 ? 14.140 -7.123 66.339 1.00 35.66 109 GLN A C 1
ATOM 835 O O . GLN A 1 109 ? 15.164 -6.765 66.915 1.00 35.66 109 GLN A O 1
ATOM 840 N N . GLY A 1 110 ? 13.621 -8.339 66.548 1.00 37.12 110 GLY A N 1
ATOM 841 C CA . GLY A 1 110 ? 14.197 -9.327 67.472 1.00 37.12 110 GLY A CA 1
ATOM 842 C C . GLY A 1 110 ? 15.211 -10.307 66.861 1.00 37.12 110 GLY A C 1
ATOM 843 O O . GLY A 1 110 ? 15.771 -11.119 67.596 1.00 37.12 110 GLY A O 1
ATOM 844 N N . ALA A 1 111 ? 15.440 -10.275 65.541 1.00 35.22 111 ALA A N 1
ATOM 845 C CA . ALA A 1 111 ? 16.155 -11.333 64.812 1.00 35.22 111 ALA A CA 1
ATOM 846 C C . ALA A 1 111 ? 17.481 -10.905 64.146 1.00 35.22 111 ALA A C 1
ATOM 848 O O . ALA A 1 111 ? 18.033 -11.666 63.356 1.00 35.22 111 ALA A O 1
ATOM 849 N N . GLU A 1 112 ? 18.054 -9.750 64.495 1.00 31.28 112 GLU A N 1
ATOM 850 C CA . GLU A 1 112 ? 19.419 -9.365 64.093 1.00 31.28 112 GLU A CA 1
ATOM 851 C C . GLU A 1 112 ? 20.399 -9.520 65.261 1.00 31.28 112 GLU A C 1
ATOM 853 O O . GLU A 1 112 ? 20.894 -8.564 65.851 1.00 31.28 112 GLU A O 1
ATOM 858 N N . SER A 1 113 ? 20.669 -10.769 65.639 1.00 31.23 113 SER A N 1
ATOM 859 C CA . SER A 1 113 ? 21.797 -11.138 66.504 1.00 31.23 113 SER A CA 1
ATOM 860 C C . SER A 1 113 ? 22.124 -12.626 66.350 1.00 31.23 113 SER A C 1
ATOM 862 O O . SER A 1 113 ? 21.839 -13.403 67.260 1.00 31.23 113 SER A O 1
ATOM 864 N N . LYS A 1 114 ? 22.703 -13.031 65.205 1.00 27.03 114 LYS A N 1
ATOM 865 C CA . LYS A 1 114 ? 23.787 -14.043 65.080 1.00 27.03 114 LYS A CA 1
ATOM 866 C C . LYS A 1 114 ? 23.969 -14.586 63.649 1.00 27.03 114 LYS A C 1
ATOM 868 O O . LYS A 1 114 ? 23.066 -15.189 63.091 1.00 27.03 114 LYS A O 1
ATOM 873 N N . ALA A 1 115 ? 25.228 -14.495 63.211 1.00 26.36 115 ALA A N 1
ATOM 874 C CA . ALA A 1 115 ? 26.023 -15.483 62.467 1.00 26.36 115 ALA A CA 1
ATOM 875 C C . ALA A 1 115 ? 25.715 -15.813 60.985 1.00 26.36 115 ALA A C 1
ATOM 877 O O . ALA A 1 115 ? 24.830 -16.585 60.644 1.00 26.36 115 ALA A O 1
ATOM 878 N N . ASP A 1 116 ? 26.602 -15.253 60.161 1.00 29.08 116 ASP A N 1
ATOM 879 C CA . ASP A 1 116 ? 27.383 -15.772 59.025 1.00 29.08 116 ASP A CA 1
ATOM 880 C C . ASP A 1 116 ? 27.287 -17.254 58.557 1.00 29.08 116 ASP A C 1
ATOM 882 O O . ASP A 1 116 ? 27.197 -18.205 59.335 1.00 29.08 116 ASP A O 1
ATOM 886 N N . SER A 1 117 ? 27.564 -17.390 57.251 1.00 26.62 117 SER A N 1
ATOM 887 C CA . SER A 1 117 ? 28.096 -18.525 56.475 1.00 26.62 117 SER A CA 1
ATOM 888 C C . SER A 1 117 ? 27.167 -19.479 55.688 1.00 26.62 117 SER A C 1
ATOM 890 O O . SER A 1 117 ? 26.388 -20.272 56.210 1.00 26.62 117 SER A O 1
ATOM 892 N N . SER A 1 118 ? 27.492 -19.539 54.389 1.00 24.73 118 SER A N 1
ATOM 893 C CA . SER A 1 118 ? 27.462 -20.703 53.488 1.00 24.73 118 SER A CA 1
ATOM 894 C C . SER A 1 118 ? 26.172 -21.083 52.741 1.00 24.73 118 SER A C 1
ATOM 896 O O . SER A 1 118 ? 25.044 -20.748 53.073 1.00 24.73 118 SER A O 1
ATOM 898 N N . SER A 1 119 ? 26.422 -21.740 51.612 1.00 23.55 119 SER A N 1
ATOM 899 C CA . SER A 1 119 ? 25.601 -21.875 50.415 1.00 23.55 119 SER A CA 1
ATOM 900 C C . SER A 1 119 ? 24.442 -22.883 50.473 1.00 23.55 119 SER A C 1
ATOM 902 O O . SER A 1 119 ? 24.560 -23.931 51.100 1.00 23.55 119 SER A O 1
ATOM 904 N N . LYS A 1 120 ? 23.483 -22.643 49.564 1.00 25.70 120 LYS A N 1
ATOM 905 C CA . LYS A 1 120 ? 22.511 -23.553 48.914 1.00 25.70 120 LYS A CA 1
ATOM 906 C C . LYS A 1 120 ? 21.196 -23.886 49.641 1.00 25.70 120 LYS A C 1
ATOM 908 O O . LYS A 1 120 ? 21.145 -24.641 50.601 1.00 25.70 120 LYS A O 1
ATOM 913 N N . VAL A 1 121 ? 20.134 -23.397 48.987 1.00 36.53 121 VAL A N 1
ATOM 914 C CA . VAL A 1 121 ? 18.805 -23.989 48.735 1.00 36.53 121 VAL A CA 1
ATOM 915 C C . VAL A 1 121 ? 18.146 -24.722 49.903 1.00 36.53 121 VAL A C 1
ATOM 917 O O . VAL A 1 121 ? 18.404 -25.901 50.138 1.00 36.53 121 VAL A O 1
ATOM 920 N N . ARG A 1 122 ? 17.153 -24.064 50.515 1.00 25.52 122 ARG A N 1
ATOM 921 C CA . ARG A 1 122 ? 16.011 -24.719 51.166 1.00 25.52 122 ARG A CA 1
ATOM 922 C C . ARG A 1 122 ? 14.729 -23.931 50.916 1.00 25.52 122 ARG A C 1
ATOM 924 O O . ARG A 1 122 ? 14.694 -22.713 51.049 1.00 25.52 122 ARG A O 1
ATOM 931 N N . VAL A 1 123 ? 13.699 -24.681 50.545 1.00 38.19 123 VAL A N 1
ATOM 932 C CA . VAL A 1 123 ? 12.307 -24.257 50.368 1.00 38.19 123 VAL A CA 1
ATOM 933 C C . VAL A 1 123 ? 11.736 -23.798 51.719 1.00 38.19 123 VAL A C 1
ATOM 935 O O . VAL A 1 123 ? 11.846 -24.564 52.680 1.00 38.19 123 VAL A O 1
ATOM 938 N N . PRO A 1 124 ? 11.110 -22.610 51.831 1.00 29.58 124 PRO A N 1
ATOM 939 C CA . PRO A 1 124 ? 10.416 -22.227 53.053 1.00 29.58 124 PRO A CA 1
ATOM 940 C C . PRO A 1 124 ? 8.976 -22.754 53.097 1.00 29.58 124 PRO A C 1
ATOM 942 O O . PRO A 1 124 ? 8.135 -22.463 52.253 1.00 29.58 124 PRO A O 1
ATOM 945 N N . TYR A 1 125 ? 8.774 -23.550 54.139 1.00 33.31 125 TYR A N 1
ATOM 946 C CA . TYR A 1 125 ? 7.569 -23.989 54.835 1.00 33.31 125 TYR A CA 1
ATOM 947 C C . TYR A 1 125 ? 6.330 -23.078 54.704 1.00 33.31 125 TYR A C 1
ATOM 949 O O . TYR A 1 125 ? 6.375 -21.899 55.050 1.00 33.31 125 TYR A O 1
ATOM 957 N N . LEU A 1 126 ? 5.203 -23.666 54.289 1.00 28.67 126 LEU A N 1
ATOM 958 C CA . LEU A 1 126 ? 3.869 -23.063 54.360 1.00 28.67 126 LEU A CA 1
ATOM 959 C C . LEU A 1 126 ? 3.289 -23.317 55.772 1.00 28.67 126 LEU A C 1
ATOM 961 O O . LEU A 1 126 ? 3.136 -24.483 56.138 1.00 28.67 126 LEU A O 1
ATOM 965 N N . PRO A 1 127 ? 2.978 -22.296 56.591 1.00 36.41 127 PRO A N 1
ATOM 966 C CA . PRO A 1 127 ? 2.446 -22.510 57.940 1.00 36.41 127 PRO A CA 1
ATOM 967 C C . PRO A 1 127 ? 1.006 -23.070 57.958 1.00 36.41 127 PRO A C 1
ATOM 969 O O . PRO A 1 127 ? 0.096 -22.523 57.337 1.00 36.41 127 PRO A O 1
ATOM 972 N N . ASP A 1 128 ? 0.788 -24.134 58.738 1.00 40.91 128 ASP A N 1
ATOM 973 C CA . ASP A 1 128 ? -0.434 -24.963 58.819 1.00 40.91 128 ASP A CA 1
ATOM 974 C C . ASP A 1 128 ? -1.701 -24.301 59.417 1.00 40.91 128 ASP A C 1
ATOM 976 O O . ASP A 1 128 ? -2.689 -24.988 59.687 1.00 40.91 128 ASP A O 1
ATOM 980 N N . TYR A 1 129 ? -1.750 -22.981 59.608 1.00 42.62 129 TYR A N 1
ATOM 981 C CA . TYR A 1 129 ? -2.941 -22.327 60.179 1.00 42.62 129 TYR A CA 1
ATOM 982 C C . TYR A 1 129 ? -4.001 -21.928 59.137 1.00 42.62 129 TYR A C 1
ATOM 984 O O . TYR A 1 129 ? -5.110 -21.563 59.513 1.00 42.62 129 TYR A O 1
ATOM 992 N N . ILE A 1 130 ? -3.711 -22.056 57.837 1.00 42.66 130 ILE A N 1
ATOM 993 C CA . ILE A 1 130 ? -4.680 -21.767 56.760 1.00 42.66 130 ILE A CA 1
ATOM 994 C C . ILE A 1 130 ? -5.597 -22.971 56.465 1.00 42.66 130 ILE A C 1
ATOM 996 O O . ILE A 1 130 ? -6.672 -22.815 55.894 1.00 42.66 130 ILE A O 1
ATOM 1000 N N . ARG A 1 131 ? -5.233 -24.191 56.885 1.00 38.66 131 ARG A N 1
ATOM 1001 C CA . ARG A 1 131 ? -5.942 -25.403 56.436 1.00 38.66 131 ARG A CA 1
ATOM 1002 C C . ARG A 1 131 ? -7.264 -25.691 57.164 1.00 38.66 131 ARG A C 1
ATOM 1004 O O . ARG A 1 131 ? -8.053 -26.462 56.642 1.00 38.66 131 ARG A O 1
ATOM 1011 N N . ARG A 1 132 ? -7.551 -25.101 58.333 1.00 38.28 132 ARG A N 1
ATOM 1012 C CA . ARG A 1 132 ? -8.730 -25.513 59.134 1.00 38.28 132 ARG A CA 1
ATOM 1013 C C . ARG A 1 132 ? -9.949 -24.593 59.089 1.00 38.28 132 ARG A C 1
ATOM 1015 O O . ARG A 1 132 ? -11.018 -25.059 59.456 1.00 38.28 132 ARG A O 1
ATOM 1022 N N . ASP A 1 133 ? -9.826 -23.374 58.569 1.00 36.97 133 ASP A N 1
ATOM 1023 C CA . ASP A 1 133 ? -10.977 -22.461 58.415 1.00 36.97 133 ASP A CA 1
ATOM 1024 C C . ASP A 1 133 ? -11.537 -22.418 56.983 1.00 36.97 133 ASP A C 1
ATOM 1026 O O . ASP A 1 133 ? -12.639 -21.924 56.760 1.00 36.97 133 ASP A O 1
ATOM 1030 N N . LEU A 1 134 ? -10.823 -22.994 56.007 1.00 34.66 134 LEU A N 1
ATOM 1031 C CA . LEU A 1 134 ? -11.283 -23.079 54.614 1.00 34.66 134 LEU A CA 1
ATOM 1032 C C . LEU A 1 134 ? -12.116 -24.344 54.319 1.00 34.66 134 LEU A C 1
ATOM 1034 O O . LEU A 1 134 ? -12.833 -24.396 53.323 1.00 34.66 134 LEU A O 1
ATOM 1038 N N . GLU A 1 135 ? -12.042 -25.370 55.174 1.00 37.53 135 GLU A N 1
ATOM 1039 C CA . GLU A 1 135 ? -12.708 -26.666 54.949 1.00 37.53 135 GLU A CA 1
ATOM 1040 C C . GLU A 1 135 ? -14.189 -26.696 55.375 1.00 37.53 135 GLU A C 1
ATOM 1042 O O . GLU A 1 135 ? -14.878 -27.679 55.100 1.00 37.53 135 GLU A O 1
ATOM 1047 N N . GLN A 1 136 ? -14.719 -25.632 55.996 1.00 37.62 136 GLN A N 1
ATOM 1048 C CA . GLN A 1 136 ? -16.126 -25.592 56.430 1.00 37.62 136 GLN A CA 1
ATOM 1049 C C . GLN A 1 136 ? -17.039 -24.616 55.673 1.00 37.62 136 GLN A C 1
ATOM 1051 O O . GLN A 1 136 ? -18.252 -24.702 55.852 1.00 37.62 136 GLN A O 1
ATOM 1056 N N . SER A 1 137 ? -16.530 -23.771 54.769 1.00 38.34 137 SER A N 1
ATOM 1057 C CA . SER A 1 137 ? -17.372 -22.829 54.001 1.00 38.34 137 SER A CA 1
ATOM 1058 C C . SER A 1 137 ? -17.432 -23.074 52.487 1.00 38.34 137 SER A C 1
ATOM 1060 O O . SER A 1 137 ? -18.259 -22.464 51.815 1.00 38.34 137 SER A O 1
ATOM 1062 N N . ILE A 1 138 ? -16.668 -24.022 51.931 1.00 36.22 138 ILE A N 1
ATOM 1063 C CA . ILE A 1 138 ? -16.687 -24.325 50.487 1.00 36.22 138 ILE A CA 1
ATOM 1064 C C . ILE A 1 138 ? -17.416 -25.648 50.238 1.00 36.22 138 ILE A C 1
ATOM 1066 O O . ILE A 1 138 ? -16.829 -26.699 49.980 1.00 36.22 138 ILE A O 1
ATOM 1070 N N . LYS A 1 139 ? -18.746 -25.597 50.330 1.00 38.19 139 LYS A N 1
ATOM 1071 C CA . LYS A 1 139 ? -19.627 -26.649 49.806 1.00 38.19 139 LYS A CA 1
ATOM 1072 C C . LYS A 1 139 ? -20.816 -26.053 49.052 1.00 38.19 139 LYS A C 1
ATOM 1074 O O . LYS A 1 139 ? -21.967 -26.410 49.279 1.00 38.19 139 LYS A O 1
ATOM 1079 N N . HIS A 1 140 ? -20.519 -25.177 48.098 1.00 36.50 140 HIS A N 1
ATOM 1080 C CA . HIS A 1 140 ? -21.329 -25.062 46.893 1.00 36.50 140 HIS A CA 1
ATOM 1081 C C . HIS A 1 140 ? -20.442 -24.698 45.703 1.00 36.50 140 HIS A C 1
ATOM 1083 O O . HIS A 1 140 ? -19.485 -23.945 45.835 1.00 36.50 140 HIS A O 1
ATOM 1089 N N . GLN A 1 141 ? -20.706 -25.366 44.585 1.00 43.81 141 GLN A N 1
ATOM 1090 C CA . GLN A 1 141 ? -19.944 -25.322 43.343 1.00 43.81 141 GLN A CA 1
ATOM 1091 C C . GLN A 1 141 ? -19.884 -23.915 42.731 1.00 43.81 141 GLN A C 1
ATOM 1093 O O . GLN A 1 141 ? -20.793 -23.118 42.931 1.00 43.81 141 GLN A O 1
ATOM 1098 N N . VAL A 1 142 ? -18.874 -23.734 41.866 1.00 46.28 142 VAL A N 1
ATOM 1099 C CA . VAL A 1 142 ? -18.611 -22.599 40.956 1.00 46.28 142 VAL A CA 1
ATOM 1100 C C . VAL A 1 142 ? -17.742 -21.489 41.556 1.00 46.28 142 VAL A C 1
ATOM 1102 O O . VAL A 1 142 ? -18.257 -20.430 41.861 1.00 46.28 142 VAL A O 1
ATOM 1105 N N . GLU A 1 143 ? -16.416 -21.690 41.659 1.00 43.41 143 GLU A N 1
ATOM 1106 C CA . GLU A 1 143 ? -15.465 -20.555 41.701 1.00 43.41 143 GLU A CA 1
ATOM 1107 C C . GLU A 1 143 ? -13.982 -20.950 41.538 1.00 43.41 143 GLU A C 1
ATOM 1109 O O . GLU A 1 143 ? -13.140 -20.733 42.402 1.00 43.41 143 GLU A O 1
ATOM 1114 N N . VAL A 1 144 ? -13.628 -21.526 40.386 1.00 40.41 144 VAL A N 1
ATOM 1115 C CA . VAL A 1 144 ? -12.224 -21.490 39.913 1.00 40.41 144 VAL A CA 1
ATOM 1116 C C . VAL A 1 144 ? -12.096 -20.597 38.670 1.00 40.41 144 VAL A C 1
ATOM 1118 O O . VAL A 1 144 ? -11.081 -19.932 38.502 1.00 40.41 144 VAL A O 1
ATOM 1121 N N . ASP A 1 145 ? -13.167 -20.449 37.882 1.00 40.94 145 ASP A N 1
ATOM 1122 C CA . ASP A 1 145 ? -13.191 -19.577 36.698 1.00 40.94 145 ASP A CA 1
ATOM 1123 C C . ASP A 1 145 ? -13.352 -18.081 37.012 1.00 40.94 145 ASP A C 1
ATOM 1125 O O . ASP A 1 145 ? -12.795 -17.248 36.302 1.00 40.94 145 ASP A O 1
ATOM 1129 N N . VAL A 1 146 ? -14.095 -17.703 38.060 1.00 40.25 146 VAL A N 1
ATOM 1130 C CA . VAL A 1 146 ? -14.381 -16.280 38.349 1.00 40.25 146 VAL A CA 1
ATOM 1131 C C . VAL A 1 146 ? -13.155 -15.578 38.931 1.00 40.25 146 VAL A C 1
ATOM 1133 O O . VAL A 1 146 ? -12.825 -14.476 38.512 1.00 40.25 146 VAL A O 1
ATOM 1136 N N . VAL A 1 147 ? -12.418 -16.234 39.831 1.00 40.19 147 VAL A N 1
ATOM 1137 C CA . VAL A 1 147 ? -11.198 -15.667 40.432 1.00 40.19 147 VAL A CA 1
ATOM 1138 C C . VAL A 1 147 ? -10.109 -15.451 39.381 1.00 40.19 147 VAL A C 1
ATOM 1140 O O . VAL A 1 147 ? -9.398 -14.447 39.432 1.00 40.19 147 VAL A O 1
ATOM 1143 N N . GLN A 1 148 ? -10.000 -16.359 38.410 1.00 40.06 148 GLN A N 1
ATOM 1144 C CA . GLN A 1 148 ? -9.050 -16.217 37.312 1.00 40.06 148 GLN A CA 1
ATOM 1145 C C . GLN A 1 148 ? -9.481 -15.118 36.339 1.00 40.06 148 GLN A C 1
ATOM 1147 O O . GLN A 1 148 ? -8.673 -14.250 36.031 1.00 40.06 148 GLN A O 1
ATOM 1152 N N . LYS A 1 149 ? -10.769 -15.058 35.972 1.00 41.44 149 LYS A N 1
ATOM 1153 C CA . LYS A 1 149 ? -11.313 -13.977 35.135 1.00 41.44 149 LYS A CA 1
ATOM 1154 C C . LYS A 1 149 ? -11.163 -12.597 35.769 1.00 41.44 149 LYS A C 1
ATOM 1156 O O . LYS A 1 149 ? -10.734 -11.681 35.085 1.00 41.44 149 LYS A O 1
ATOM 1161 N N . VAL A 1 150 ? -11.430 -12.448 37.067 1.00 38.56 150 VAL A N 1
ATOM 1162 C CA . VAL A 1 150 ? -11.273 -11.166 37.777 1.00 38.56 150 VAL A CA 1
ATOM 1163 C C . VAL A 1 150 ? -9.801 -10.758 37.871 1.00 38.56 150 VAL A C 1
ATOM 1165 O O . VAL A 1 150 ? -9.487 -9.581 37.720 1.00 38.56 150 VAL A O 1
ATOM 1168 N N . LYS A 1 151 ? -8.874 -11.707 38.068 1.00 41.66 151 LYS A N 1
ATOM 1169 C CA . LYS A 1 151 ? -7.430 -11.420 38.011 1.00 41.66 151 LYS A CA 1
ATOM 1170 C C . LYS A 1 151 ? -6.990 -11.007 36.612 1.00 41.66 151 LYS A C 1
ATOM 1172 O O . LYS A 1 151 ? -6.263 -10.028 36.481 1.00 41.66 151 LYS A O 1
ATOM 1177 N N . ASP A 1 152 ? -7.441 -11.713 35.585 1.00 44.78 152 ASP A N 1
ATOM 1178 C CA . ASP A 1 152 ? -7.094 -11.416 34.197 1.00 44.78 152 ASP A CA 1
ATOM 1179 C C . ASP A 1 152 ? -7.692 -10.078 33.742 1.00 44.78 152 ASP A C 1
ATOM 1181 O O . ASP A 1 152 ? -7.038 -9.318 33.032 1.00 44.78 152 ASP A O 1
ATOM 1185 N N . GLU A 1 153 ? -8.901 -9.747 34.191 1.00 39.94 153 GLU A N 1
ATOM 1186 C CA . GLU A 1 153 ? -9.575 -8.475 33.930 1.00 39.94 153 GLU A CA 1
ATOM 1187 C C . GLU A 1 153 ? -8.936 -7.316 34.705 1.00 39.94 153 GLU A C 1
ATOM 1189 O O . GLU A 1 153 ? -8.716 -6.246 34.138 1.00 39.94 153 GLU A O 1
ATOM 1194 N N . ALA A 1 154 ? -8.509 -7.539 35.952 1.00 36.81 154 ALA A N 1
ATOM 1195 C CA . ALA A 1 154 ? -7.731 -6.570 36.722 1.00 36.81 154 ALA A CA 1
ATOM 1196 C C . ALA A 1 154 ? -6.343 -6.323 36.108 1.00 36.81 154 ALA A C 1
ATOM 1198 O O . ALA A 1 154 ? -5.913 -5.177 36.018 1.00 36.81 154 ALA A O 1
ATOM 1199 N N . VAL A 1 155 ? -5.656 -7.363 35.619 1.00 43.88 155 VAL A N 1
ATOM 1200 C CA . VAL A 1 155 ? -4.361 -7.232 34.924 1.00 43.88 155 VAL A CA 1
ATOM 1201 C C . VAL A 1 155 ? -4.525 -6.555 33.558 1.00 43.88 155 VAL A C 1
ATOM 1203 O O . VAL A 1 155 ? -3.683 -5.739 33.179 1.00 43.88 155 VAL A O 1
ATOM 1206 N N . ARG A 1 156 ? -5.610 -6.829 32.820 1.00 41.53 156 ARG A N 1
ATOM 1207 C CA . ARG A 1 156 ? -5.951 -6.103 31.581 1.00 41.53 156 ARG A CA 1
ATOM 1208 C C . ARG A 1 156 ? -6.212 -4.631 31.851 1.00 41.53 156 ARG A C 1
ATOM 1210 O O . ARG A 1 156 ? -5.626 -3.787 31.185 1.00 41.53 156 ARG A O 1
ATOM 1217 N N . THR A 1 157 ? -7.028 -4.332 32.855 1.00 37.97 157 THR A N 1
ATOM 1218 C CA . THR A 1 157 ? -7.322 -2.960 33.284 1.00 37.97 157 THR A CA 1
ATOM 1219 C C . THR A 1 157 ? -6.032 -2.257 33.715 1.00 37.97 157 THR A C 1
ATOM 1221 O O . THR A 1 157 ? -5.749 -1.153 33.263 1.00 37.97 157 THR A O 1
ATOM 1224 N N . ALA A 1 158 ? -5.164 -2.931 34.470 1.00 38.62 158 ALA A N 1
ATOM 1225 C CA . ALA A 1 158 ? -3.873 -2.392 34.883 1.00 38.62 158 ALA A CA 1
ATOM 1226 C C . ALA A 1 158 ? -2.926 -2.091 33.705 1.00 38.62 158 ALA A C 1
ATOM 1228 O O . ALA A 1 158 ? -2.241 -1.071 33.721 1.00 38.62 158 ALA A O 1
ATOM 1229 N N . ARG A 1 159 ? -2.917 -2.918 32.649 1.00 40.81 159 ARG A N 1
ATOM 1230 C CA . ARG A 1 159 ? -2.154 -2.650 31.412 1.00 40.81 159 ARG A CA 1
ATOM 1231 C C . ARG A 1 159 ? -2.736 -1.502 30.587 1.00 40.81 159 ARG A C 1
ATOM 1233 O O . ARG A 1 159 ? -1.974 -0.731 30.017 1.00 40.81 159 ARG A O 1
ATOM 1240 N N . VAL A 1 160 ? -4.063 -1.389 30.525 1.00 40.31 160 VAL A N 1
ATOM 1241 C CA . VAL A 1 160 ? -4.770 -0.342 29.767 1.00 40.31 160 VAL A CA 1
ATOM 1242 C C . VAL A 1 160 ? -4.631 1.029 30.433 1.00 40.31 160 VAL A C 1
ATOM 1244 O O . VAL A 1 160 ? -4.458 2.023 29.734 1.00 40.31 160 VAL A O 1
ATOM 1247 N N . TYR A 1 161 ? -4.652 1.081 31.766 1.00 41.66 161 TYR A N 1
ATOM 1248 C CA . TYR A 1 161 ? -4.567 2.324 32.537 1.00 41.66 161 TYR A CA 1
ATOM 1249 C C . TYR A 1 161 ? -3.169 2.608 33.116 1.00 41.66 161 TYR A C 1
ATOM 1251 O O . TYR A 1 161 ? -2.994 3.603 33.812 1.00 41.66 161 TYR A O 1
ATOM 1259 N N . GLY A 1 162 ? -2.165 1.766 32.841 1.00 45.84 162 GLY A N 1
ATOM 1260 C CA . GLY A 1 162 ? -0.783 1.980 33.292 1.00 45.84 162 GLY A CA 1
ATOM 1261 C C . GLY A 1 162 ? -0.566 1.821 34.804 1.00 45.84 162 GLY A C 1
ATOM 1262 O O . GLY A 1 162 ? 0.395 2.365 35.347 1.00 45.84 162 GLY A O 1
ATOM 1263 N N . TRP A 1 163 ? -1.433 1.078 35.497 1.00 40.31 163 TRP A N 1
ATOM 1264 C CA . TRP A 1 163 ? -1.310 0.810 36.933 1.00 40.31 163 TRP A CA 1
ATOM 1265 C C . TRP A 1 163 ? -0.242 -0.264 37.157 1.00 40.31 163 TRP A C 1
ATOM 1267 O O . TRP A 1 163 ? -0.537 -1.456 37.235 1.00 40.31 163 TRP A O 1
ATOM 1277 N N . GLY A 1 164 ? 1.024 0.144 37.200 1.00 40.31 164 GLY A N 1
ATOM 1278 C CA . GLY A 1 164 ? 2.119 -0.794 37.455 1.00 40.31 164 GLY A CA 1
ATOM 1279 C C . GLY A 1 164 ? 3.514 -0.205 37.626 1.00 40.31 164 GLY A C 1
ATOM 1280 O O . GLY A 1 164 ? 4.438 -0.970 37.889 1.00 40.31 164 GLY A O 1
ATOM 1281 N N . ILE A 1 165 ? 3.700 1.111 37.491 1.00 42.56 165 ILE A N 1
ATOM 1282 C CA . ILE A 1 165 ? 4.988 1.757 37.765 1.00 42.56 165 ILE A CA 1
ATOM 1283 C C . ILE A 1 165 ? 4.723 3.131 38.399 1.00 42.56 165 ILE A C 1
ATOM 1285 O O . ILE A 1 165 ? 4.766 4.146 37.716 1.00 42.56 165 ILE A O 1
ATOM 1289 N N . GLU A 1 166 ? 4.411 3.166 39.698 1.00 46.06 166 GLU A N 1
ATOM 1290 C CA . GLU A 1 166 ? 4.253 4.421 40.469 1.00 46.06 166 GLU A CA 1
ATOM 1291 C C . GLU A 1 166 ? 5.529 5.289 40.473 1.00 46.06 166 GLU A C 1
ATOM 1293 O O . GLU A 1 166 ? 5.459 6.487 40.718 1.00 46.06 166 GLU A O 1
ATOM 1298 N N . GLU A 1 167 ? 6.692 4.711 40.153 1.00 46.16 167 GLU A N 1
ATOM 1299 C CA . GLU A 1 167 ? 7.998 5.387 40.177 1.00 46.16 167 GLU A CA 1
ATOM 1300 C C . GLU A 1 167 ? 8.549 5.751 38.782 1.00 46.16 167 GLU A C 1
ATOM 1302 O O . GLU A 1 167 ? 9.715 6.134 38.649 1.00 46.16 167 GLU A O 1
ATOM 1307 N N . ALA A 1 168 ? 7.761 5.618 37.709 1.00 52.16 168 ALA A N 1
ATOM 1308 C CA . ALA A 1 168 ? 8.243 5.972 36.378 1.00 52.16 168 ALA A CA 1
ATOM 1309 C C . ALA A 1 168 ? 8.250 7.500 36.178 1.00 52.16 168 ALA A C 1
ATOM 1311 O O . ALA A 1 168 ? 7.306 8.186 36.570 1.00 52.16 168 ALA A O 1
ATOM 1312 N N . PRO A 1 169 ? 9.273 8.076 35.520 1.00 54.09 169 PRO A N 1
ATOM 1313 C CA . PRO A 1 169 ? 9.226 9.481 35.131 1.00 54.09 169 PRO A CA 1
ATOM 1314 C C . PRO A 1 169 ? 7.981 9.787 34.279 1.00 54.09 169 PRO A C 1
ATOM 1316 O O . PRO A 1 169 ? 7.606 8.978 33.434 1.00 54.09 169 PRO A O 1
ATOM 1319 N N . GLY A 1 170 ? 7.396 10.983 34.421 1.00 57.09 170 GLY A N 1
ATOM 1320 C CA . GLY A 1 170 ? 6.129 11.373 33.774 1.00 57.09 170 GLY A CA 1
ATOM 1321 C C . GLY A 1 170 ? 6.016 11.086 32.266 1.00 57.09 170 GLY A C 1
ATOM 1322 O O . GLY A 1 170 ? 4.937 10.764 31.780 1.00 57.09 170 GLY A O 1
ATOM 1323 N N . TRP A 1 171 ? 7.132 11.119 31.527 1.00 55.94 171 TRP A N 1
ATOM 1324 C CA . TRP A 1 171 ? 7.164 10.803 30.092 1.00 55.94 171 TRP A CA 1
ATOM 1325 C C . TRP A 1 171 ? 6.843 9.333 29.770 1.00 55.94 171 TRP A C 1
ATOM 1327 O O . TRP A 1 171 ? 6.384 9.041 28.667 1.00 55.94 171 TRP A O 1
ATOM 1337 N N . VAL A 1 172 ? 7.062 8.413 30.715 1.00 57.53 172 VAL A N 1
ATOM 1338 C CA . VAL A 1 172 ? 6.776 6.978 30.565 1.00 57.53 172 VAL A CA 1
ATOM 1339 C C . VAL A 1 172 ? 5.269 6.719 30.577 1.00 57.53 172 VAL A C 1
ATOM 1341 O O . VAL A 1 172 ? 4.801 5.851 29.849 1.00 57.53 172 VAL A O 1
ATOM 1344 N N . HIS A 1 173 ? 4.491 7.505 31.326 1.00 62.06 173 HIS A N 1
ATOM 1345 C CA . HIS A 1 173 ? 3.026 7.397 31.332 1.00 62.06 173 HIS A CA 1
ATOM 1346 C C . HIS A 1 173 ? 2.390 7.891 30.024 1.00 62.06 173 HIS A C 1
ATOM 1348 O O . HIS A 1 173 ? 1.316 7.435 29.643 1.00 62.06 173 HIS A O 1
ATOM 1354 N N . SER A 1 174 ? 3.074 8.776 29.295 1.00 74.06 174 SER A N 1
ATOM 1355 C CA . SER A 1 174 ? 2.669 9.240 27.961 1.00 74.06 174 SER A CA 1
ATOM 1356 C C . SER A 1 174 ? 3.095 8.297 26.829 1.00 74.06 174 SER A C 1
ATOM 1358 O O . SER A 1 174 ? 2.862 8.612 25.657 1.00 74.06 174 SER A O 1
ATOM 1360 N N . LEU A 1 175 ? 3.747 7.175 27.156 1.00 82.88 175 LEU A N 1
ATOM 1361 C CA . LEU A 1 175 ? 4.310 6.223 26.208 1.00 82.88 175 LEU A CA 1
ATOM 1362 C C . LEU A 1 175 ? 3.410 4.990 26.080 1.00 82.88 175 LEU A C 1
ATOM 1364 O O . LEU A 1 175 ? 3.176 4.266 27.043 1.00 82.88 175 LEU A O 1
ATOM 1368 N N . LYS A 1 176 ? 2.951 4.702 24.864 1.00 90.12 176 LYS A N 1
ATOM 1369 C CA . LYS A 1 176 ? 2.234 3.474 24.525 1.00 90.12 176 LYS A CA 1
ATOM 1370 C C . LYS A 1 176 ? 3.095 2.624 23.603 1.00 90.12 176 LYS A C 1
ATOM 1372 O O . LYS A 1 176 ? 3.494 3.072 22.530 1.00 90.12 176 LYS A O 1
ATOM 1377 N N . ILE A 1 177 ? 3.340 1.386 24.013 1.00 91.31 177 ILE A N 1
ATOM 1378 C CA . ILE A 1 177 ? 3.972 0.366 23.178 1.00 91.31 177 ILE A CA 1
ATOM 1379 C C . ILE A 1 177 ? 2.862 -0.543 22.659 1.00 91.31 177 ILE A C 1
ATOM 1381 O O . ILE A 1 177 ? 1.987 -0.945 23.419 1.00 91.31 177 ILE A O 1
ATOM 1385 N N . SER A 1 178 ? 2.894 -0.833 21.367 1.00 95.69 178 SER A N 1
ATOM 1386 C CA . SER A 1 178 ? 2.012 -1.808 20.722 1.00 95.69 178 SER A CA 1
ATOM 1387 C C . SER A 1 178 ? 2.800 -2.589 19.687 1.00 95.69 178 SER A C 1
ATOM 1389 O O . SER A 1 178 ? 3.828 -2.105 19.208 1.00 95.69 178 SER A O 1
ATOM 1391 N N . GLY A 1 179 ? 2.334 -3.769 19.314 1.00 95.56 179 GLY A N 1
ATOM 1392 C CA . GLY A 1 179 ? 3.021 -4.546 18.293 1.00 95.56 179 GLY A CA 1
ATOM 1393 C C . GLY A 1 179 ? 2.228 -5.731 17.789 1.00 95.56 179 GLY A C 1
ATOM 1394 O O . GLY A 1 179 ? 1.204 -6.108 18.357 1.00 95.56 179 GLY A O 1
ATOM 1395 N N . ASP A 1 180 ? 2.731 -6.318 16.711 1.00 96.38 180 ASP A N 1
ATOM 1396 C CA . ASP A 1 180 ? 2.229 -7.573 16.171 1.00 96.38 180 ASP A CA 1
ATOM 1397 C C . ASP A 1 180 ? 3.370 -8.458 15.675 1.00 96.38 180 ASP A C 1
ATOM 1399 O O . ASP A 1 180 ? 4.417 -7.983 15.232 1.00 96.38 180 ASP A O 1
ATOM 1403 N N . GLY A 1 181 ? 3.162 -9.764 15.784 1.00 97.50 181 GLY A N 1
ATOM 1404 C CA . GLY A 1 181 ? 4.017 -10.789 15.213 1.00 97.50 181 GLY A CA 1
ATOM 1405 C C . GLY A 1 181 ? 3.182 -11.751 14.382 1.00 97.50 181 GLY A C 1
ATOM 1406 O O . GLY A 1 181 ? 2.101 -12.152 14.809 1.00 97.50 181 GLY A O 1
ATOM 1407 N N . ARG A 1 182 ? 3.691 -12.139 13.216 1.00 96.62 182 ARG A N 1
ATOM 1408 C CA . ARG A 1 182 ? 3.099 -13.134 12.321 1.00 96.62 182 ARG A CA 1
ATOM 1409 C C . ARG A 1 182 ? 4.152 -14.150 11.919 1.00 96.62 182 ARG A C 1
ATOM 1411 O O . ARG A 1 182 ? 5.255 -13.777 11.524 1.00 96.62 182 ARG A O 1
ATOM 1418 N N . ILE A 1 183 ? 3.774 -15.419 11.952 1.00 97.12 183 ILE A N 1
ATOM 1419 C CA . ILE A 1 183 ? 4.473 -16.500 11.259 1.00 97.12 183 ILE A CA 1
ATOM 1420 C C . ILE A 1 183 ? 3.507 -17.054 10.218 1.00 97.12 183 ILE A C 1
ATOM 1422 O O . ILE A 1 183 ? 2.352 -17.321 10.540 1.00 97.12 183 ILE A O 1
ATOM 1426 N N . ARG A 1 184 ? 3.990 -17.209 8.989 1.00 97.44 184 ARG A N 1
ATOM 1427 C CA . ARG A 1 184 ? 3.234 -17.627 7.810 1.00 97.44 184 ARG A CA 1
ATOM 1428 C C . ARG A 1 184 ? 3.885 -18.857 7.199 1.00 97.44 184 ARG A C 1
ATOM 1430 O O . ARG A 1 184 ? 5.096 -18.868 6.988 1.00 97.44 184 ARG A O 1
ATOM 1437 N N . TYR A 1 185 ? 3.086 -19.860 6.875 1.00 98.25 185 TYR A N 1
ATOM 1438 C CA . TYR A 1 185 ? 3.420 -20.817 5.828 1.00 98.25 185 TYR A CA 1
ATOM 1439 C C . TYR A 1 185 ? 2.702 -20.390 4.552 1.00 98.25 185 TYR A C 1
ATOM 1441 O O . TYR A 1 185 ? 1.521 -20.056 4.602 1.00 98.25 185 TYR A O 1
ATOM 1449 N N . GLN A 1 186 ? 3.420 -20.375 3.439 1.00 98.00 186 GLN A N 1
ATOM 1450 C CA . GLN A 1 186 ? 2.899 -20.009 2.134 1.00 98.00 186 GLN A CA 1
ATOM 1451 C C . GLN A 1 186 ? 3.263 -21.092 1.126 1.00 98.00 186 GLN A C 1
ATOM 1453 O O . GLN A 1 186 ? 4.418 -21.526 1.071 1.00 98.00 186 GLN A O 1
ATOM 1458 N N . TRP A 1 187 ? 2.270 -21.516 0.360 1.00 98.12 187 TRP A N 1
ATOM 1459 C CA . TRP A 1 187 ? 2.422 -22.367 -0.806 1.00 98.12 187 TRP A CA 1
ATOM 1460 C C . TRP A 1 187 ? 1.855 -21.620 -2.003 1.00 98.12 187 TRP A C 1
ATOM 1462 O O . TRP A 1 187 ? 0.690 -21.235 -1.965 1.00 98.12 187 TRP A O 1
ATOM 1472 N N . ASP A 1 188 ? 2.700 -21.408 -3.001 1.00 97.56 188 ASP A N 1
ATOM 1473 C CA . ASP A 1 188 ? 2.333 -20.847 -4.293 1.00 97.56 188 ASP A CA 1
ATOM 1474 C C . ASP A 1 188 ? 2.361 -22.013 -5.283 1.00 97.56 188 ASP A C 1
ATOM 1476 O O . ASP A 1 188 ? 3.407 -22.652 -5.450 1.00 97.56 188 ASP A O 1
ATOM 1480 N N . HIS A 1 189 ? 1.201 -22.335 -5.839 1.00 97.25 189 HIS A N 1
ATOM 1481 C CA . HIS A 1 189 ? 1.013 -23.366 -6.844 1.00 97.25 189 HIS A CA 1
ATOM 1482 C C . HIS A 1 189 ? 0.914 -22.721 -8.214 1.00 97.25 189 HIS A C 1
ATOM 1484 O O . HIS A 1 189 ? 0.097 -21.819 -8.413 1.00 97.25 189 HIS A O 1
ATOM 1490 N N . PHE A 1 190 ? 1.727 -23.212 -9.138 1.00 95.12 190 PHE A N 1
ATOM 1491 C CA . PHE A 1 190 ? 1.735 -22.734 -10.506 1.00 95.12 190 PHE A CA 1
ATOM 1492 C C . PHE A 1 190 ? 1.174 -23.807 -11.441 1.00 95.12 190 PHE A C 1
ATOM 1494 O O . PHE A 1 190 ? 1.642 -24.948 -11.396 1.00 95.12 190 PHE A O 1
ATOM 1501 N N . PRO A 1 191 ? 0.170 -23.474 -12.264 1.00 91.31 191 PRO A N 1
ATOM 1502 C CA . PRO A 1 191 ? -0.311 -24.368 -13.308 1.00 91.31 191 PRO A CA 1
ATOM 1503 C C . PRO A 1 191 ? 0.766 -24.707 -14.350 1.00 91.31 191 PRO A C 1
ATOM 1505 O O . PRO A 1 191 ? 1.641 -23.896 -14.650 1.00 91.31 191 PRO A O 1
ATOM 1508 N N . ASP A 1 192 ? 0.669 -25.906 -14.935 1.00 87.94 192 ASP A N 1
ATOM 1509 C CA . ASP A 1 192 ? 1.624 -26.422 -15.932 1.00 87.94 192 ASP A CA 1
ATOM 1510 C C . ASP A 1 192 ? 1.645 -25.609 -17.249 1.00 87.94 192 ASP A C 1
ATOM 1512 O O . ASP A 1 192 ? 2.518 -25.824 -18.089 1.00 87.94 192 ASP A O 1
ATOM 1516 N N . ASP A 1 193 ? 0.657 -24.738 -17.475 1.00 86.31 193 ASP A N 1
ATOM 1517 C CA . ASP A 1 193 ? 0.497 -23.899 -18.669 1.00 86.31 193 ASP A CA 1
ATOM 1518 C C . ASP A 1 193 ? 0.991 -22.456 -18.484 1.00 86.31 193 ASP A C 1
ATOM 1520 O O . ASP A 1 193 ? 0.835 -21.635 -19.390 1.00 86.31 193 ASP A O 1
ATOM 1524 N N . ASN A 1 194 ? 1.624 -22.146 -17.350 1.00 88.38 194 ASN A N 1
ATOM 1525 C CA . ASN A 1 194 ? 2.366 -20.901 -17.198 1.00 88.38 194 ASN A CA 1
ATOM 1526 C C . ASN A 1 194 ? 3.592 -20.884 -18.115 1.00 88.38 194 ASN A C 1
ATOM 1528 O O . ASN A 1 194 ? 4.394 -21.819 -18.135 1.00 88.38 194 ASN A O 1
ATOM 1532 N N . ALA A 1 195 ? 3.795 -19.775 -18.823 1.00 85.25 195 ALA A N 1
ATOM 1533 C CA . ALA A 1 195 ? 4.987 -19.600 -19.641 1.00 85.25 195 ALA A CA 1
ATOM 1534 C C . ALA A 1 195 ? 6.204 -19.240 -18.775 1.00 85.25 195 ALA A C 1
ATOM 1536 O O . ALA A 1 195 ? 6.140 -18.353 -17.927 1.00 85.25 195 ALA A O 1
ATOM 1537 N N . ALA A 1 196 ? 7.368 -19.839 -19.042 1.00 84.81 196 ALA A N 1
ATOM 1538 C CA . ALA A 1 196 ? 8.597 -19.574 -18.279 1.00 84.81 196 ALA A CA 1
ATOM 1539 C C . ALA A 1 196 ? 9.044 -18.093 -18.270 1.00 84.81 196 ALA A C 1
ATOM 1541 O O . ALA A 1 196 ? 9.842 -17.688 -17.423 1.00 84.81 196 ALA A O 1
ATOM 1542 N N . ILE A 1 197 ? 8.563 -17.289 -19.225 1.00 84.62 197 ILE A N 1
ATOM 1543 C CA . ILE A 1 197 ? 8.885 -15.864 -19.375 1.00 84.62 197 ILE A CA 1
ATOM 1544 C C . ILE A 1 197 ? 7.756 -14.925 -18.918 1.00 84.62 197 ILE A C 1
ATOM 1546 O O . ILE A 1 197 ? 7.927 -13.709 -19.000 1.00 84.62 197 ILE A O 1
ATOM 1550 N N . SER A 1 198 ? 6.629 -15.444 -18.414 1.00 84.62 198 SER A N 1
ATOM 1551 C CA . SER A 1 198 ? 5.457 -14.618 -18.079 1.00 84.62 198 SER A CA 1
ATOM 1552 C C . SER A 1 198 ? 5.616 -13.790 -16.800 1.00 84.62 198 SER A C 1
ATOM 1554 O O . SER A 1 198 ? 4.829 -12.876 -16.567 1.00 84.62 198 SER A O 1
ATOM 1556 N N . TYR A 1 199 ? 6.651 -14.044 -15.990 1.00 89.88 199 TYR A N 1
ATOM 1557 C CA . TYR A 1 199 ? 6.895 -13.314 -14.741 1.00 89.88 199 TYR A CA 1
ATOM 1558 C C . TYR A 1 199 ? 8.305 -12.697 -14.675 1.00 89.88 199 TYR A C 1
ATOM 1560 O O . TYR A 1 199 ? 9.202 -13.234 -14.012 1.00 89.88 199 TYR A O 1
ATOM 1568 N N . PRO A 1 200 ? 8.550 -11.575 -15.378 1.00 91.94 200 PRO A N 1
ATOM 1569 C CA . PRO A 1 200 ? 9.824 -10.862 -15.319 1.00 91.94 200 PRO A CA 1
ATOM 1570 C C . PRO A 1 200 ? 10.091 -10.265 -13.930 1.00 91.94 200 PRO A C 1
ATOM 1572 O O . PRO A 1 200 ? 9.220 -9.652 -13.315 1.00 91.94 200 PRO A O 1
ATOM 1575 N N . ASP A 1 201 ? 11.331 -10.377 -13.450 1.00 94.06 201 ASP A N 1
ATOM 1576 C CA . ASP A 1 201 ? 11.792 -9.647 -12.266 1.00 94.06 201 ASP A CA 1
ATOM 1577 C C . ASP A 1 201 ? 12.281 -8.260 -12.697 1.00 94.06 201 ASP A C 1
ATOM 1579 O O . ASP A 1 201 ? 13.456 -8.049 -13.001 1.00 94.06 201 ASP A O 1
ATOM 1583 N N . LEU A 1 202 ? 11.353 -7.307 -12.765 1.00 94.69 202 LEU A N 1
ATOM 1584 C CA . LEU A 1 202 ? 11.624 -5.962 -13.276 1.00 94.69 202 LEU A CA 1
ATOM 1585 C C . LEU A 1 202 ? 12.683 -5.206 -12.468 1.00 94.69 202 LEU A C 1
ATOM 1587 O O . LEU A 1 202 ? 13.447 -4.425 -13.039 1.00 94.69 202 LEU A O 1
ATOM 1591 N N . ASN A 1 203 ? 12.760 -5.453 -11.157 1.00 94.75 203 ASN A N 1
ATOM 1592 C CA . ASN A 1 203 ? 13.779 -4.845 -10.306 1.00 94.75 203 ASN A CA 1
ATOM 1593 C C . ASN A 1 203 ? 15.162 -5.420 -10.654 1.00 94.75 203 ASN A C 1
ATOM 1595 O O . ASN A 1 203 ? 16.094 -4.659 -10.914 1.00 94.75 203 ASN A O 1
ATOM 1599 N N . ALA A 1 204 ? 15.286 -6.748 -10.781 1.00 95.06 204 ALA A N 1
ATOM 1600 C CA . ALA A 1 204 ? 16.536 -7.386 -11.198 1.00 95.06 204 ALA A CA 1
ATOM 1601 C C . ALA A 1 204 ? 16.952 -7.012 -12.633 1.00 95.06 204 ALA A C 1
ATOM 1603 O O . ALA A 1 204 ? 18.147 -6.839 -12.898 1.00 95.06 204 ALA A O 1
ATOM 1604 N N . ILE A 1 205 ? 15.993 -6.843 -13.550 1.00 95.25 205 ILE A N 1
ATOM 1605 C CA . ILE A 1 205 ? 16.248 -6.339 -14.908 1.00 95.25 205 ILE A CA 1
ATOM 1606 C C . ILE A 1 205 ? 16.833 -4.931 -14.838 1.00 95.25 205 ILE A C 1
ATOM 1608 O O . ILE A 1 205 ? 17.873 -4.664 -15.434 1.00 95.25 205 ILE A O 1
ATOM 1612 N N . ASN A 1 206 ? 16.217 -4.041 -14.060 1.00 94.75 206 ASN A N 1
ATOM 1613 C CA . ASN A 1 206 ? 16.691 -2.671 -13.903 1.00 94.75 206 ASN A CA 1
ATOM 1614 C C . ASN A 1 206 ? 18.052 -2.557 -13.210 1.00 94.75 206 ASN A C 1
ATOM 1616 O O . ASN A 1 206 ? 18.767 -1.581 -13.459 1.00 94.75 206 ASN A O 1
ATOM 1620 N N . ASP A 1 207 ? 18.406 -3.509 -12.352 1.00 93.94 207 ASP A N 1
ATOM 1621 C CA . ASP A 1 207 ? 19.690 -3.534 -11.651 1.00 93.94 207 ASP A CA 1
ATOM 1622 C C . ASP A 1 207 ? 20.820 -4.133 -12.498 1.00 93.94 207 ASP A C 1
ATOM 1624 O O . ASP A 1 207 ? 21.961 -3.667 -12.433 1.00 93.94 207 ASP A O 1
ATOM 1628 N N . SER A 1 208 ? 20.523 -5.171 -13.284 1.00 94.38 208 SER A N 1
ATOM 1629 C CA . SER A 1 208 ? 21.523 -5.915 -14.063 1.00 94.38 208 SER A CA 1
ATOM 1630 C C . SER A 1 208 ? 21.654 -5.449 -15.513 1.00 94.38 208 SER A C 1
ATOM 1632 O O . SER A 1 208 ? 22.725 -5.587 -16.106 1.00 94.38 208 SER A O 1
ATOM 1634 N N . GLY A 1 209 ? 20.584 -4.899 -16.089 1.00 92.88 209 GLY A N 1
ATOM 1635 C CA . GLY A 1 209 ? 20.465 -4.625 -17.518 1.00 92.88 209 GLY A CA 1
ATOM 1636 C C . GLY A 1 209 ? 20.217 -5.865 -18.384 1.00 92.88 209 GLY A C 1
ATOM 1637 O O . GLY A 1 209 ? 20.216 -5.755 -19.613 1.00 92.88 209 GLY A O 1
ATOM 1638 N N . GLU A 1 210 ? 20.030 -7.031 -17.763 1.00 93.06 210 GLU A N 1
ATOM 1639 C CA . GLU A 1 210 ? 19.767 -8.315 -18.413 1.00 93.06 210 GLU A CA 1
ATOM 1640 C C . GLU A 1 210 ? 18.317 -8.744 -18.170 1.00 93.06 210 GLU A C 1
ATOM 1642 O O . GLU A 1 210 ? 17.725 -8.409 -17.149 1.00 93.06 210 GLU A O 1
ATOM 1647 N N . LEU A 1 211 ? 17.731 -9.500 -19.104 1.00 91.19 211 LEU A N 1
ATOM 1648 C CA . LEU A 1 211 ? 16.393 -10.060 -18.909 1.00 91.19 211 LEU A CA 1
ATOM 1649 C C . LEU A 1 211 ? 16.446 -11.163 -17.846 1.00 91.19 211 LEU A C 1
ATOM 1651 O O . LEU A 1 211 ? 17.139 -12.167 -18.021 1.00 91.19 211 LEU A O 1
ATOM 1655 N N . VAL A 1 212 ? 15.702 -10.973 -16.759 1.00 93.31 212 VAL A N 1
ATOM 1656 C CA . VAL A 1 212 ? 15.616 -11.893 -15.623 1.00 93.31 212 VAL A CA 1
ATOM 1657 C C . VAL A 1 212 ? 14.150 -12.233 -15.393 1.00 93.31 212 VAL A C 1
ATOM 1659 O O . VAL A 1 212 ? 13.309 -11.341 -15.318 1.00 93.31 212 VAL A O 1
ATOM 1662 N N . PHE A 1 213 ? 13.855 -13.524 -15.262 1.00 92.31 213 PHE A N 1
ATOM 1663 C CA . PHE A 1 213 ? 12.506 -14.033 -15.036 1.00 92.31 213 PHE A CA 1
ATOM 1664 C C . PHE A 1 213 ? 12.472 -14.878 -13.768 1.00 92.31 213 PHE A C 1
ATOM 1666 O O . PHE A 1 213 ? 13.411 -15.620 -13.461 1.00 92.31 213 PHE A O 1
ATOM 1673 N N . ASN A 1 214 ? 11.383 -14.745 -13.026 1.00 92.25 214 ASN A N 1
ATOM 1674 C CA . ASN A 1 214 ? 11.085 -15.559 -11.866 1.00 92.25 214 ASN A CA 1
ATOM 1675 C C . ASN A 1 214 ? 10.485 -16.894 -12.319 1.00 92.25 214 ASN A C 1
ATOM 1677 O O . ASN A 1 214 ? 9.726 -16.955 -13.279 1.00 92.25 214 ASN A O 1
ATOM 1681 N N . ASN A 1 215 ? 10.814 -17.971 -11.605 1.00 92.25 215 ASN A N 1
ATOM 1682 C CA . ASN A 1 215 ? 10.249 -19.286 -11.897 1.00 92.25 215 ASN A CA 1
ATOM 1683 C C . ASN A 1 215 ? 8.765 -19.320 -11.498 1.00 92.25 215 ASN A C 1
ATOM 1685 O O . ASN A 1 215 ? 8.441 -19.094 -10.327 1.00 92.25 215 ASN A O 1
ATOM 1689 N N . VAL A 1 216 ? 7.921 -19.618 -12.486 1.00 92.12 216 VAL A N 1
ATOM 1690 C CA . VAL A 1 216 ? 6.463 -19.782 -12.384 1.00 92.12 216 VAL A CA 1
ATOM 1691 C C . VAL A 1 216 ? 5.988 -21.111 -12.974 1.00 92.12 216 VAL A C 1
ATOM 1693 O O . VAL A 1 216 ? 4.816 -21.252 -13.288 1.00 92.12 216 VAL A O 1
ATOM 1696 N N . GLU A 1 217 ? 6.893 -22.077 -13.131 1.00 91.81 217 GLU A N 1
ATOM 1697 C CA . GLU A 1 217 ? 6.590 -23.452 -13.561 1.00 91.81 217 GLU A CA 1
ATOM 1698 C C . GLU A 1 217 ? 6.705 -24.441 -12.385 1.00 91.81 217 GLU A C 1
ATOM 1700 O O . GLU A 1 217 ? 6.118 -25.519 -12.407 1.00 91.81 217 GLU A O 1
ATOM 1705 N N . ASP A 1 218 ? 7.462 -24.086 -11.339 1.00 94.31 218 ASP A N 1
ATOM 1706 C CA . ASP A 1 218 ? 7.678 -24.921 -10.159 1.00 94.31 218 ASP A CA 1
ATOM 1707 C C . ASP A 1 218 ? 7.017 -24.334 -8.905 1.00 94.31 218 ASP A C 1
ATOM 1709 O O . ASP A 1 218 ? 7.302 -23.208 -8.482 1.00 94.31 218 ASP A O 1
ATOM 1713 N N . ASP A 1 219 ? 6.230 -25.166 -8.222 1.00 96.06 219 ASP A N 1
ATOM 1714 C CA . ASP A 1 219 ? 5.627 -24.852 -6.928 1.00 96.06 219 ASP A CA 1
ATOM 1715 C C . ASP A 1 219 ? 6.636 -24.335 -5.896 1.00 96.06 219 ASP A C 1
ATOM 1717 O O . ASP A 1 219 ? 7.723 -24.889 -5.670 1.00 96.06 219 ASP A O 1
ATOM 1721 N N . ARG A 1 220 ? 6.214 -23.310 -5.151 1.00 95.19 220 ARG A N 1
ATOM 1722 C CA . ARG A 1 220 ? 7.047 -22.663 -4.142 1.00 95.19 220 ARG A CA 1
ATOM 1723 C C . ARG A 1 220 ? 6.457 -22.809 -2.750 1.00 95.19 220 ARG A C 1
ATOM 1725 O O . ARG A 1 220 ? 5.341 -22.394 -2.468 1.00 95.19 220 ARG A O 1
ATOM 1732 N N . HIS A 1 221 ? 7.268 -23.304 -1.817 1.00 96.81 221 HIS A N 1
ATOM 1733 C CA . HIS A 1 221 ? 6.923 -23.354 -0.396 1.00 96.81 221 HIS A CA 1
ATOM 1734 C C . HIS A 1 221 ? 7.831 -22.440 0.420 1.00 96.81 221 HIS A C 1
ATOM 1736 O O . HIS A 1 221 ? 9.059 -22.500 0.317 1.00 96.81 221 HIS A O 1
ATOM 1742 N N . ARG A 1 222 ? 7.241 -21.608 1.279 1.00 94.88 222 ARG A N 1
ATOM 1743 C CA . ARG A 1 222 ? 7.974 -20.648 2.107 1.00 94.88 222 ARG A CA 1
ATOM 1744 C C . ARG A 1 222 ? 7.422 -20.594 3.517 1.00 94.88 222 ARG A C 1
ATOM 1746 O O . ARG A 1 222 ? 6.217 -20.570 3.737 1.00 94.88 222 ARG A O 1
ATOM 1753 N N . PHE A 1 223 ? 8.330 -20.466 4.476 1.00 96.25 223 PHE A N 1
ATOM 1754 C CA . PHE A 1 223 ? 7.985 -19.912 5.775 1.00 96.25 223 PHE A CA 1
ATOM 1755 C C . PHE A 1 223 ? 8.379 -18.443 5.788 1.00 96.25 223 PHE A C 1
ATOM 1757 O O . PHE A 1 223 ? 9.497 -18.093 5.412 1.00 96.25 223 PHE A O 1
ATOM 1764 N N . ARG A 1 224 ? 7.463 -17.585 6.216 1.00 94.19 224 ARG A N 1
ATOM 1765 C CA . ARG A 1 224 ? 7.650 -16.139 6.303 1.00 94.19 224 ARG A CA 1
ATOM 1766 C C . ARG A 1 224 ? 7.349 -15.671 7.721 1.00 94.19 224 ARG A C 1
ATOM 1768 O O . ARG A 1 224 ? 6.570 -16.293 8.442 1.00 94.19 224 ARG A O 1
ATOM 1775 N N . SER A 1 225 ? 7.960 -14.573 8.135 1.00 94.56 225 SER A N 1
ATOM 1776 C CA . SER A 1 225 ? 7.647 -13.929 9.407 1.00 94.56 225 SER A CA 1
ATOM 1777 C C . SER A 1 225 ? 7.637 -12.418 9.282 1.00 94.56 225 SER A C 1
ATOM 1779 O O . SER A 1 225 ? 8.392 -11.864 8.490 1.00 94.56 225 SER A O 1
ATOM 1781 N N . ARG A 1 226 ? 6.827 -11.762 10.109 1.00 94.62 226 ARG A N 1
ATOM 1782 C CA . ARG A 1 226 ? 6.788 -10.306 10.244 1.00 94.62 226 ARG A CA 1
ATOM 1783 C C . ARG A 1 226 ? 6.641 -9.957 11.715 1.00 94.62 226 ARG A C 1
ATOM 1785 O O . ARG A 1 226 ? 5.731 -10.461 12.366 1.00 94.62 226 ARG A O 1
ATOM 1792 N N . PHE A 1 227 ? 7.491 -9.082 12.229 1.00 95.94 227 PHE A N 1
ATOM 1793 C CA . PHE A 1 227 ? 7.398 -8.551 13.584 1.00 95.94 227 PHE A CA 1
ATOM 1794 C C . PHE A 1 227 ? 7.461 -7.035 13.541 1.00 95.94 227 PHE A C 1
ATOM 1796 O O . PHE A 1 227 ? 8.330 -6.468 12.882 1.00 95.94 227 PHE A O 1
ATOM 1803 N N . ARG A 1 228 ? 6.541 -6.389 14.255 1.00 96.00 228 ARG A N 1
ATOM 1804 C CA . ARG A 1 228 ? 6.416 -4.935 14.302 1.00 96.00 228 ARG A CA 1
ATOM 1805 C C . ARG A 1 228 ? 6.248 -4.461 15.730 1.00 96.00 228 ARG A C 1
ATOM 1807 O O . ARG A 1 228 ? 5.450 -5.013 16.484 1.00 96.00 228 ARG A O 1
ATOM 1814 N N . VAL A 1 229 ? 6.967 -3.404 16.082 1.00 97.12 229 VAL A N 1
ATOM 1815 C CA . VAL A 1 229 ? 6.845 -2.724 17.373 1.00 97.12 229 VAL A CA 1
ATOM 1816 C C . VAL A 1 229 ? 6.670 -1.239 17.115 1.00 97.12 229 VAL A C 1
ATOM 1818 O O . VAL A 1 229 ? 7.546 -0.590 16.554 1.00 97.12 229 VAL A O 1
ATOM 1821 N N . LEU A 1 230 ? 5.529 -0.703 17.530 1.00 96.50 230 LEU A N 1
ATOM 1822 C CA . LEU A 1 230 ? 5.163 0.701 17.423 1.00 96.50 230 LEU A CA 1
ATOM 1823 C C . LEU A 1 230 ? 5.226 1.359 18.798 1.00 96.50 230 LEU A C 1
ATOM 1825 O O . LEU A 1 230 ? 4.505 0.982 19.726 1.00 96.50 230 LEU A O 1
ATOM 1829 N N . LEU A 1 231 ? 6.058 2.388 18.884 1.00 95.75 231 LEU A N 1
ATOM 1830 C CA . LEU A 1 231 ? 6.165 3.288 20.014 1.00 95.75 231 LEU A CA 1
ATOM 1831 C C . LEU A 1 231 ? 5.373 4.561 19.722 1.00 95.75 231 LEU A C 1
ATOM 1833 O O . LEU A 1 231 ? 5.657 5.251 18.745 1.00 95.75 231 LEU A O 1
ATOM 1837 N N . LYS A 1 232 ? 4.403 4.890 20.573 1.00 95.19 232 LYS A N 1
ATOM 1838 C CA . LYS A 1 232 ? 3.656 6.151 20.521 1.00 95.19 232 LYS A CA 1
ATOM 1839 C C . LYS A 1 232 ? 3.930 6.969 21.769 1.00 95.19 232 LYS A C 1
ATOM 1841 O O . LYS A 1 232 ? 3.786 6.454 22.871 1.00 95.19 232 LYS A O 1
ATOM 1846 N N . ALA A 1 233 ? 4.263 8.240 21.602 1.00 92.12 233 ALA A N 1
ATOM 1847 C CA . ALA A 1 233 ? 4.412 9.191 22.693 1.00 92.12 233 ALA A CA 1
ATOM 1848 C C . ALA A 1 233 ? 3.434 10.353 22.508 1.00 92.12 233 ALA A C 1
ATOM 1850 O O . ALA A 1 233 ? 3.323 10.903 21.413 1.00 92.12 233 ALA A O 1
ATOM 1851 N N . LYS A 1 234 ? 2.747 10.754 23.578 1.00 90.25 234 LYS A N 1
ATOM 1852 C CA . LYS A 1 234 ? 1.875 11.937 23.594 1.00 90.25 234 LYS A CA 1
ATOM 1853 C C . LYS A 1 234 ? 2.454 13.014 24.515 1.00 90.25 234 LYS A C 1
ATOM 1855 O O . LYS A 1 234 ? 2.062 13.085 25.677 1.00 90.25 234 LYS A O 1
ATOM 1860 N N . PRO A 1 235 ? 3.410 13.842 24.046 1.00 85.00 235 PRO A N 1
ATOM 1861 C CA . PRO A 1 235 ? 3.983 14.917 24.863 1.00 85.00 235 PRO A CA 1
ATOM 1862 C C . PRO A 1 235 ? 2.958 15.995 25.262 1.00 85.00 235 PRO A C 1
ATOM 1864 O O . PRO A 1 235 ? 3.221 16.790 26.158 1.00 85.00 235 PRO A O 1
ATOM 1867 N N . SER A 1 236 ? 1.801 16.042 24.597 1.00 86.25 236 SER A N 1
ATOM 1868 C CA . SER A 1 236 ? 0.633 16.828 25.001 1.00 86.25 236 SER A CA 1
ATOM 1869 C C . SER A 1 236 ? -0.643 16.153 24.491 1.00 86.25 236 SER A C 1
ATOM 1871 O O . SER A 1 236 ? -0.562 15.283 23.627 1.00 86.25 236 SER A O 1
ATOM 1873 N N . GLU A 1 237 ? -1.816 16.606 24.938 1.00 85.25 237 GLU A N 1
ATOM 1874 C CA . GLU A 1 237 ? -3.117 16.091 24.465 1.00 85.25 237 GLU A CA 1
ATOM 1875 C C . GLU A 1 237 ? -3.315 16.204 22.944 1.00 85.25 237 GLU A C 1
ATOM 1877 O O . GLU A 1 237 ? -4.065 15.440 22.346 1.00 85.25 237 GLU A O 1
ATOM 1882 N N . ARG A 1 238 ? -2.625 17.153 22.300 1.00 90.00 238 ARG A N 1
ATOM 1883 C CA . ARG A 1 238 ? -2.823 17.495 20.885 1.00 90.00 238 ARG A CA 1
ATOM 1884 C C . ARG A 1 238 ? -1.696 17.056 19.970 1.00 90.00 238 ARG A C 1
ATOM 1886 O O . ARG A 1 238 ? -1.841 17.182 18.763 1.00 90.00 238 ARG A O 1
ATOM 1893 N N . ILE A 1 239 ? -0.584 16.575 20.520 1.00 93.88 239 ILE A N 1
ATOM 1894 C CA . ILE A 1 239 ? 0.577 16.137 19.743 1.00 93.88 239 ILE A CA 1
ATOM 1895 C C . ILE A 1 239 ? 0.843 14.671 20.040 1.00 93.88 239 ILE A C 1
ATOM 1897 O O . ILE A 1 239 ? 1.036 14.286 21.191 1.00 93.88 239 ILE A O 1
ATOM 1901 N N . GLU A 1 240 ? 0.920 13.875 18.983 1.00 95.25 240 GLU A N 1
ATOM 1902 C CA . GLU A 1 240 ? 1.331 12.479 19.018 1.00 95.25 240 GLU A CA 1
ATOM 1903 C C . GLU A 1 240 ? 2.582 12.301 18.158 1.00 95.25 240 GLU A C 1
ATOM 1905 O O . GLU A 1 240 ? 2.647 12.764 17.021 1.00 95.25 240 GLU A O 1
ATOM 1910 N N . LEU A 1 241 ? 3.567 11.604 18.708 1.00 96.06 241 LEU A N 1
ATOM 1911 C CA . LEU A 1 241 ? 4.749 11.126 18.007 1.00 96.06 241 LEU A CA 1
ATOM 1912 C C . LEU A 1 241 ? 4.635 9.610 17.884 1.00 96.06 241 LEU A C 1
ATOM 1914 O O . LEU A 1 241 ? 4.277 8.946 18.860 1.00 96.06 241 LEU A O 1
ATOM 1918 N N . GLY A 1 242 ? 4.946 9.055 16.719 1.00 96.19 242 GLY A N 1
ATOM 1919 C CA . GLY A 1 242 ? 4.915 7.611 16.501 1.00 96.19 242 GLY A CA 1
ATOM 1920 C C . GLY A 1 242 ? 6.121 7.128 15.711 1.00 96.19 242 GLY A C 1
ATOM 1921 O O . GLY A 1 242 ? 6.474 7.740 14.710 1.00 96.19 242 GLY A O 1
ATOM 1922 N N . VAL A 1 243 ? 6.733 6.027 16.146 1.00 97.44 243 VAL A N 1
ATOM 1923 C CA . VAL A 1 243 ? 7.823 5.347 15.428 1.00 97.44 243 VAL A CA 1
ATOM 1924 C C . VAL A 1 243 ? 7.576 3.842 15.453 1.00 97.44 243 VAL A C 1
ATOM 1926 O O . VAL A 1 243 ? 7.368 3.281 16.531 1.00 97.44 243 VAL A O 1
ATOM 1929 N N . ARG A 1 244 ? 7.599 3.180 14.290 1.00 96.19 244 ARG A N 1
ATOM 1930 C CA . ARG A 1 244 ? 7.445 1.719 14.175 1.00 96.19 244 ARG A CA 1
ATOM 1931 C C . ARG A 1 244 ? 8.716 1.099 13.617 1.00 96.19 244 ARG A C 1
ATOM 1933 O O . ARG A 1 244 ? 9.211 1.544 12.592 1.00 96.19 244 ARG A O 1
ATOM 1940 N N . LEU A 1 245 ? 9.227 0.092 14.317 1.00 95.62 245 LEU A N 1
ATOM 1941 C CA . LEU A 1 245 ? 10.285 -0.790 13.838 1.00 95.62 245 LEU A CA 1
ATOM 1942 C C . LEU A 1 245 ? 9.641 -2.070 13.312 1.00 95.62 245 LEU A C 1
ATOM 1944 O O . LEU A 1 245 ? 8.843 -2.686 14.027 1.00 95.62 245 LEU A O 1
ATOM 1948 N N . THR A 1 246 ? 10.026 -2.480 12.111 1.00 94.38 246 THR A N 1
ATOM 1949 C CA . THR A 1 246 ? 9.450 -3.619 11.400 1.00 94.38 246 THR A CA 1
ATOM 1950 C C . THR A 1 246 ? 10.565 -4.502 10.846 1.00 94.38 246 THR A C 1
ATOM 1952 O O . THR A 1 246 ? 11.557 -4.005 10.324 1.00 94.38 246 THR A O 1
ATOM 1955 N N . THR A 1 247 ? 10.434 -5.823 10.974 1.00 92.38 247 THR A N 1
ATOM 1956 C CA . THR A 1 247 ? 11.286 -6.768 10.234 1.00 92.38 247 THR A CA 1
ATOM 1957 C C . THR A 1 247 ? 10.805 -6.843 8.793 1.00 92.38 247 THR A C 1
ATOM 1959 O O . THR A 1 247 ? 9.607 -7.017 8.604 1.00 92.38 247 THR A O 1
ATOM 1962 N N . GLY A 1 248 ? 11.692 -6.805 7.810 1.00 83.81 248 GLY A N 1
ATOM 1963 C CA . GLY A 1 248 ? 11.306 -6.846 6.394 1.00 83.81 248 GLY A CA 1
ATOM 1964 C C . GLY A 1 248 ? 12.491 -6.524 5.500 1.00 83.81 248 GLY A C 1
ATOM 1965 O O . GLY A 1 248 ? 13.545 -6.155 6.025 1.00 83.81 248 GLY A O 1
ATOM 1966 N N . ASP A 1 249 ? 12.332 -6.714 4.195 1.00 75.06 249 ASP A N 1
ATOM 1967 C CA . ASP A 1 249 ? 13.269 -6.140 3.231 1.00 75.06 249 ASP A CA 1
ATOM 1968 C C . ASP A 1 249 ? 13.151 -4.608 3.280 1.00 75.06 249 ASP A C 1
ATOM 1970 O O . ASP A 1 249 ? 12.056 -4.075 3.441 1.00 75.06 249 ASP A O 1
ATOM 1974 N N . GLU A 1 250 ? 14.273 -3.895 3.216 1.00 73.06 250 GLU A N 1
ATOM 1975 C CA . GLU A 1 250 ? 14.271 -2.429 3.259 1.00 73.06 250 GLU A CA 1
ATOM 1976 C C . GLU A 1 250 ? 13.833 -1.815 1.920 1.00 73.06 250 GLU A C 1
ATOM 1978 O O . GLU A 1 250 ? 13.414 -0.659 1.905 1.00 73.06 250 GLU A O 1
ATOM 1983 N N . GLY A 1 251 ? 13.931 -2.571 0.818 1.00 73.81 251 GLY A N 1
ATOM 1984 C CA . GLY A 1 251 ? 13.604 -2.104 -0.534 1.00 73.81 251 GLY A CA 1
ATOM 1985 C C . GLY A 1 251 ? 12.154 -2.320 -0.978 1.00 73.81 251 GLY A C 1
ATOM 1986 O O . GLY A 1 251 ? 11.779 -1.810 -2.026 1.00 73.81 251 GLY A O 1
ATOM 1987 N N . ASP A 1 252 ? 11.347 -3.053 -0.206 1.00 83.50 252 ASP A N 1
ATOM 1988 C CA . ASP A 1 252 ? 9.955 -3.386 -0.537 1.00 83.50 252 ASP A CA 1
ATOM 1989 C C . ASP A 1 252 ? 8.990 -2.419 0.191 1.00 83.50 252 ASP A C 1
ATOM 1991 O O . ASP A 1 252 ? 8.870 -2.473 1.421 1.00 83.50 252 ASP A O 1
ATOM 1995 N N . PRO A 1 253 ? 8.317 -1.490 -0.521 1.00 85.00 253 PRO A N 1
ATOM 1996 C CA . PRO A 1 253 ? 7.429 -0.503 0.092 1.00 85.00 253 PRO A CA 1
ATOM 1997 C C . PRO A 1 253 ? 6.060 -1.064 0.505 1.00 85.00 253 PRO A C 1
ATOM 1999 O O . PRO A 1 253 ? 5.362 -0.408 1.286 1.00 85.00 253 PRO A O 1
ATOM 2002 N N . VAL A 1 254 ? 5.673 -2.237 -0.007 1.00 86.44 254 VAL A N 1
ATOM 2003 C CA . VAL A 1 254 ? 4.328 -2.820 0.142 1.00 86.44 254 VAL A CA 1
ATOM 2004 C C . VAL A 1 254 ? 4.319 -4.091 0.984 1.00 86.44 254 VAL A C 1
ATOM 2006 O O . VAL A 1 254 ? 3.268 -4.485 1.474 1.00 86.44 254 VAL A O 1
ATOM 2009 N N . SER A 1 255 ? 5.474 -4.703 1.261 1.00 89.38 255 SER A N 1
ATOM 2010 C CA . SER A 1 255 ? 5.548 -5.877 2.128 1.00 89.38 255 SER A CA 1
ATOM 2011 C C . SER A 1 255 ? 6.671 -5.811 3.165 1.00 89.38 255 SER A C 1
ATOM 2013 O O . SER A 1 255 ? 7.826 -5.486 2.920 1.00 89.38 255 SER A O 1
ATOM 2015 N N . ALA A 1 256 ? 6.323 -6.227 4.382 1.00 85.94 256 ALA A N 1
ATOM 2016 C CA . ALA A 1 256 ? 7.244 -6.368 5.506 1.00 85.94 256 ALA A CA 1
ATOM 2017 C C . ALA A 1 256 ? 7.586 -7.843 5.796 1.00 85.94 256 ALA A C 1
ATOM 2019 O O . ALA A 1 256 ? 7.778 -8.253 6.943 1.00 85.94 256 ALA A O 1
ATOM 2020 N N . ASN A 1 257 ? 7.564 -8.710 4.785 1.00 89.69 257 ASN A N 1
ATOM 2021 C CA . ASN A 1 257 ? 7.791 -10.137 4.994 1.00 89.69 257 ASN A CA 1
ATOM 2022 C C . ASN A 1 257 ? 9.283 -10.485 5.017 1.00 89.69 257 ASN A C 1
ATOM 2024 O O . ASN A 1 257 ? 10.029 -10.168 4.102 1.00 89.69 257 ASN A O 1
ATOM 2028 N N . GLN A 1 258 ? 9.705 -11.258 6.018 1.00 90.44 258 GLN A N 1
ATOM 2029 C CA . GLN A 1 258 ? 11.012 -11.916 6.034 1.00 90.44 258 GLN A CA 1
ATOM 2030 C C . GLN A 1 258 ? 10.866 -13.397 5.691 1.00 90.44 258 GLN A C 1
ATOM 2032 O O . GLN A 1 258 ? 10.172 -14.131 6.396 1.00 90.44 258 GLN A O 1
ATOM 2037 N N . THR A 1 259 ? 11.541 -13.861 4.636 1.00 91.44 259 THR A N 1
ATOM 2038 C CA . THR A 1 259 ? 11.565 -15.290 4.279 1.00 91.44 259 THR A CA 1
ATOM 2039 C C . THR A 1 259 ? 12.555 -16.045 5.172 1.00 91.44 259 THR A C 1
ATOM 2041 O O . THR A 1 259 ? 13.734 -15.697 5.270 1.00 91.44 259 THR A O 1
ATOM 2044 N N . LEU A 1 260 ? 12.080 -17.100 5.833 1.00 91.75 260 LEU A N 1
ATOM 2045 C CA . LEU A 1 260 ? 12.878 -17.976 6.690 1.00 91.75 260 LEU A CA 1
ATOM 2046 C C . LEU A 1 260 ? 13.653 -19.009 5.854 1.00 91.75 260 LEU A C 1
ATOM 2048 O O . LEU A 1 260 ? 13.302 -19.302 4.717 1.00 91.75 260 LEU A O 1
ATOM 2052 N N . GLY A 1 261 ? 14.713 -19.587 6.431 1.00 89.94 261 GLY A N 1
ATOM 2053 C CA . GLY A 1 261 ? 15.558 -20.581 5.746 1.00 89.94 261 GLY A CA 1
ATOM 2054 C C . GLY A 1 261 ? 16.852 -20.028 5.135 1.00 89.94 261 GLY A C 1
ATOM 2055 O O . GLY A 1 261 ? 17.556 -20.741 4.429 1.00 89.94 261 GLY A O 1
ATOM 2056 N N . ARG A 1 262 ? 17.232 -18.785 5.456 1.00 86.62 262 ARG A N 1
ATOM 2057 C CA . ARG A 1 262 ? 18.446 -18.108 4.955 1.00 86.62 262 ARG A CA 1
ATOM 2058 C C . ARG A 1 262 ? 19.739 -18.511 5.691 1.00 86.62 262 ARG A C 1
ATOM 2060 O O . ARG A 1 262 ? 20.526 -17.652 6.066 1.00 86.62 262 ARG A O 1
ATOM 2067 N N . PHE A 1 263 ? 19.953 -19.800 5.979 1.00 89.94 263 PHE A N 1
ATOM 2068 C CA . PHE A 1 263 ? 21.165 -20.302 6.670 1.00 89.94 263 PHE A CA 1
ATOM 2069 C C . PHE A 1 263 ? 21.516 -19.568 7.986 1.00 89.94 263 PHE A C 1
ATOM 2071 O O . PHE A 1 263 ? 22.676 -19.264 8.265 1.00 89.94 263 PHE A O 1
ATOM 2078 N N . SER A 1 264 ? 20.508 -19.277 8.816 1.00 88.06 264 SER A N 1
ATOM 2079 C CA . SER A 1 264 ? 20.673 -18.551 10.091 1.00 88.06 264 SER A CA 1
ATOM 2080 C C . SER A 1 264 ? 21.303 -17.156 9.954 1.00 88.06 264 SER A C 1
ATOM 2082 O O . SER A 1 264 ? 21.873 -16.636 10.918 1.00 88.06 264 SER A O 1
ATOM 2084 N N . GLN A 1 265 ? 21.200 -16.533 8.776 1.00 89.25 265 GLN A N 1
ATOM 2085 C CA . GLN A 1 265 ? 21.459 -15.105 8.625 1.00 89.25 265 GLN A CA 1
ATOM 2086 C C . GLN A 1 265 ? 20.546 -14.305 9.562 1.00 89.25 265 GLN A C 1
ATOM 2088 O O . GLN A 1 265 ? 19.422 -14.709 9.872 1.00 89.25 265 GLN A O 1
ATOM 2093 N N . LYS A 1 266 ? 21.063 -13.174 10.044 1.00 90.00 266 LYS A N 1
ATOM 2094 C CA . LYS A 1 266 ? 20.274 -12.232 10.842 1.00 90.00 266 LYS A CA 1
ATOM 2095 C C . LYS A 1 266 ? 19.204 -11.603 9.953 1.00 90.00 266 LYS A C 1
ATOM 2097 O O . LYS A 1 266 ? 19.427 -11.456 8.758 1.00 90.00 266 LYS A O 1
ATOM 2102 N N . TRP A 1 267 ? 18.075 -11.250 10.552 1.00 88.69 267 TRP A N 1
ATOM 2103 C CA . TRP A 1 267 ? 17.010 -10.536 9.854 1.00 88.69 267 TRP A CA 1
ATOM 2104 C C . TRP A 1 267 ? 17.310 -9.047 9.773 1.00 88.69 267 TRP A C 1
ATOM 2106 O O . TRP A 1 267 ? 17.885 -8.479 10.710 1.00 88.69 267 TRP A O 1
ATOM 2116 N N . ASP A 1 268 ? 16.863 -8.448 8.678 1.00 88.12 268 ASP A N 1
ATOM 2117 C CA . ASP A 1 268 ? 16.870 -7.008 8.469 1.00 88.12 268 ASP A CA 1
ATOM 2118 C C . ASP A 1 268 ? 15.660 -6.380 9.177 1.00 88.12 268 ASP A C 1
ATOM 2120 O O . ASP A 1 268 ? 14.621 -7.027 9.386 1.00 88.12 268 ASP A O 1
ATOM 2124 N N . ALA A 1 269 ? 15.820 -5.135 9.621 1.00 91.00 269 ALA A N 1
ATOM 2125 C CA . ALA A 1 269 ? 14.777 -4.392 10.311 1.00 91.00 269 ALA A CA 1
ATOM 2126 C C . ALA A 1 269 ? 14.905 -2.897 10.026 1.00 91.00 269 ALA A C 1
ATOM 2128 O O . ALA A 1 269 ? 15.970 -2.315 10.234 1.00 91.00 269 ALA A O 1
ATOM 2129 N N . SER A 1 270 ? 13.792 -2.283 9.644 1.00 91.69 270 SER A N 1
ATOM 2130 C CA . SER A 1 270 ? 13.707 -0.894 9.206 1.00 91.69 270 SER A CA 1
ATOM 2131 C C . SER A 1 270 ? 12.617 -0.134 9.960 1.00 91.69 270 SER A C 1
ATOM 2133 O O . SER A 1 270 ? 11.728 -0.714 10.597 1.00 91.69 270 SER A O 1
ATOM 2135 N N . PHE A 1 271 ? 12.708 1.195 9.930 1.00 92.81 271 PHE A N 1
ATOM 2136 C CA . PHE A 1 271 ? 11.650 2.064 10.432 1.00 92.81 271 PHE A CA 1
ATOM 2137 C C . PHE A 1 271 ? 10.684 2.391 9.298 1.00 92.81 271 PHE A C 1
ATOM 2139 O O . PHE A 1 271 ? 10.993 3.205 8.436 1.00 92.81 271 PHE A O 1
ATOM 2146 N N . ASP A 1 272 ? 9.506 1.777 9.318 1.00 91.62 272 ASP A N 1
ATOM 2147 C CA . ASP A 1 272 ? 8.486 1.943 8.276 1.00 91.62 272 ASP A CA 1
ATOM 2148 C C . ASP A 1 272 ? 7.407 2.981 8.645 1.00 91.62 272 ASP A C 1
ATOM 2150 O O . ASP A 1 272 ? 6.570 3.332 7.811 1.00 91.62 272 ASP A O 1
ATOM 2154 N N . LEU A 1 273 ? 7.424 3.487 9.886 1.00 94.94 273 LEU A N 1
ATOM 2155 C CA . LEU A 1 273 ? 6.668 4.653 10.342 1.00 94.94 273 LEU A CA 1
ATOM 2156 C C . LEU A 1 273 ? 7.538 5.548 11.218 1.00 94.94 273 LEU A C 1
ATOM 2158 O O . LEU A 1 273 ? 8.252 5.079 12.108 1.00 94.94 273 LEU A O 1
ATOM 2162 N N . GLY A 1 274 ? 7.369 6.849 11.035 1.00 97.38 274 GLY A N 1
ATOM 2163 C CA . GLY A 1 274 ? 8.023 7.894 11.806 1.00 97.38 274 GLY A CA 1
ATOM 2164 C C . GLY A 1 274 ? 7.291 9.205 11.577 1.00 97.38 274 GLY A C 1
ATOM 2165 O O . GLY A 1 274 ? 7.524 9.860 10.566 1.00 97.38 274 GLY A O 1
ATOM 2166 N N . TYR A 1 275 ? 6.386 9.575 12.482 1.00 98.12 275 TYR A N 1
ATOM 2167 C CA . TYR A 1 275 ? 5.475 10.694 12.253 1.00 98.12 275 TYR A CA 1
ATOM 2168 C C . TYR A 1 275 ? 5.275 11.598 13.464 1.00 98.12 275 TYR A C 1
ATOM 2170 O O . TYR A 1 275 ? 5.401 11.187 14.623 1.00 98.12 275 TYR A O 1
ATOM 2178 N N . ILE A 1 276 ? 4.872 12.830 13.156 1.00 98.06 276 ILE A N 1
ATOM 2179 C CA . ILE A 1 276 ? 4.298 13.792 14.092 1.00 98.06 276 ILE A CA 1
ATOM 2180 C C . ILE A 1 276 ? 2.863 14.049 13.652 1.00 98.06 276 ILE A C 1
ATOM 2182 O O . ILE A 1 276 ? 2.621 14.352 12.486 1.00 98.06 276 ILE A O 1
ATOM 2186 N N . LYS A 1 277 ? 1.915 13.939 14.580 1.00 98.25 277 LYS A N 1
ATOM 2187 C CA . LYS A 1 277 ? 0.495 14.201 14.351 1.00 98.25 277 LYS A CA 1
ATOM 2188 C C . LYS A 1 277 ? -0.001 15.257 15.329 1.00 98.25 277 LYS A C 1
ATOM 2190 O O . LYS A 1 277 ? 0.235 15.146 16.530 1.00 98.25 277 LYS A O 1
ATOM 2195 N N . PHE A 1 278 ? -0.707 16.248 14.810 1.00 97.69 278 PHE A N 1
ATOM 2196 C CA . PHE A 1 278 ? -1.415 17.273 15.557 1.00 97.69 278 PHE A CA 1
ATOM 2197 C C . PHE A 1 278 ? -2.928 17.096 15.389 1.00 97.69 278 PHE A C 1
ATOM 2199 O O . PHE A 1 278 ? -3.413 16.980 14.265 1.00 97.69 278 PHE A O 1
ATOM 2206 N N . THR A 1 279 ? -3.666 17.123 16.496 1.00 96.69 279 THR A N 1
ATOM 2207 C CA . THR A 1 279 ? -5.135 17.124 16.518 1.00 96.69 279 THR A CA 1
ATOM 2208 C C . THR A 1 279 ? -5.625 18.414 17.181 1.00 96.69 279 THR A C 1
ATOM 2210 O O . THR A 1 279 ? -5.100 18.821 18.221 1.00 96.69 279 THR A O 1
ATOM 2213 N N . SER A 1 280 ? -6.606 19.099 16.585 1.00 94.81 280 SER A N 1
ATOM 2214 C CA . SER A 1 280 ? -7.211 20.301 17.176 1.00 94.81 280 SER A CA 1
ATOM 2215 C C . SER A 1 280 ? -7.962 19.984 18.472 1.00 94.81 280 SER A C 1
ATOM 2217 O O . SER A 1 280 ? -8.279 18.838 18.764 1.00 94.81 280 SER A O 1
ATOM 2219 N N . PHE A 1 281 ? -8.275 21.015 19.261 1.00 87.75 281 PHE A N 1
ATOM 2220 C CA . PHE A 1 281 ? -9.064 20.847 20.489 1.00 87.75 281 PHE A CA 1
ATOM 2221 C C . PHE A 1 281 ? -10.465 20.279 20.254 1.00 87.75 281 PHE A C 1
ATOM 2223 O O . PHE A 1 281 ? -10.968 19.553 21.096 1.00 87.75 281 PHE A O 1
ATOM 2230 N N . GLU A 1 282 ? -11.098 20.661 19.148 1.00 87.44 282 GLU A N 1
ATOM 2231 C CA . GLU A 1 282 ? -12.431 20.185 18.767 1.00 87.44 282 GLU A CA 1
ATOM 2232 C C . GLU A 1 282 ? -12.356 18.869 17.977 1.00 87.44 282 GLU A C 1
ATOM 2234 O O . GLU A 1 282 ? -13.376 18.397 17.492 1.00 87.44 282 GLU A O 1
ATOM 2239 N N . GLU A 1 283 ? -11.146 18.327 17.775 1.00 87.75 283 GLU A N 1
ATOM 2240 C CA . GLU A 1 283 ? -10.847 17.094 17.028 1.00 87.75 283 GLU A CA 1
ATOM 2241 C C . GLU A 1 283 ? -11.330 17.072 15.565 1.00 87.75 283 GLU A C 1
ATOM 2243 O O . GLU A 1 283 ? -11.213 16.073 14.855 1.00 87.75 283 GLU A O 1
ATOM 2248 N N . ASN A 1 284 ? -11.796 18.219 15.080 1.00 92.50 284 ASN A N 1
ATOM 2249 C CA . ASN A 1 284 ? -12.240 18.472 13.717 1.00 92.50 284 ASN A CA 1
ATOM 2250 C C . ASN A 1 284 ? -11.097 18.702 12.724 1.00 92.50 284 ASN A C 1
ATOM 2252 O O . ASN A 1 284 ? -11.346 18.725 11.523 1.00 92.50 284 ASN A O 1
ATOM 2256 N N . TRP A 1 285 ? -9.862 18.890 13.188 1.00 96.19 285 TRP A N 1
ATOM 2257 C CA . TRP A 1 285 ? -8.686 19.011 12.332 1.00 96.19 285 TRP A CA 1
ATOM 2258 C C . TRP A 1 285 ? -7.601 18.052 12.792 1.00 96.19 285 TRP A C 1
ATOM 2260 O O . TRP A 1 285 ? -7.205 18.058 13.959 1.00 96.19 285 TRP A O 1
ATOM 2270 N N . VAL A 1 286 ? -7.081 17.276 11.849 1.00 97.88 286 VAL A N 1
ATOM 2271 C CA . VAL A 1 286 ? -5.934 16.393 12.048 1.00 97.88 286 VAL A CA 1
ATOM 2272 C C . VAL A 1 286 ? -4.896 16.732 10.997 1.00 97.88 286 VAL A C 1
ATOM 2274 O O . VAL A 1 286 ? -5.206 16.730 9.814 1.00 97.88 286 VAL A O 1
ATOM 2277 N N . PHE A 1 287 ? -3.666 16.994 11.417 1.00 98.44 287 PHE A N 1
ATOM 2278 C CA . PHE A 1 287 ? -2.530 17.184 10.523 1.00 98.44 287 PHE A CA 1
ATOM 2279 C C . PHE A 1 287 ? -1.437 16.207 10.914 1.00 98.44 287 PHE A C 1
ATOM 2281 O O . PHE A 1 287 ? -1.162 16.044 12.102 1.00 98.44 287 PHE A O 1
ATOM 2288 N N . ALA A 1 288 ? -0.785 15.573 9.950 1.00 98.44 288 ALA A N 1
ATOM 2289 C CA . ALA A 1 288 ? 0.394 14.775 10.242 1.00 98.44 288 ALA A CA 1
ATOM 2290 C C . ALA A 1 288 ? 1.446 14.922 9.154 1.00 98.44 288 ALA A C 1
ATOM 2292 O O . ALA A 1 288 ? 1.128 15.247 8.011 1.00 98.44 288 ALA A O 1
ATOM 2293 N N . GLY A 1 289 ? 2.695 14.664 9.529 1.00 98.25 289 GLY A N 1
ATOM 2294 C CA . GLY A 1 289 ? 3.795 14.600 8.585 1.00 98.25 289 GLY A CA 1
ATOM 2295 C C . GLY A 1 289 ? 4.922 13.677 9.030 1.00 98.25 289 GLY A C 1
ATOM 2296 O O . GLY A 1 289 ? 5.009 13.298 10.204 1.00 98.25 289 GLY A O 1
ATOM 2297 N N . GLY A 1 290 ? 5.772 13.323 8.070 1.00 97.62 290 GLY A N 1
ATOM 2298 C CA . GLY A 1 290 ? 6.795 12.284 8.178 1.00 97.62 290 GLY A CA 1
ATOM 2299 C C . GLY A 1 290 ? 6.391 11.041 7.385 1.00 97.62 290 GLY A C 1
ATOM 2300 O O . GLY A 1 290 ? 5.668 11.149 6.397 1.00 97.62 290 GLY A O 1
ATOM 2301 N N . ARG A 1 291 ? 6.825 9.863 7.840 1.00 96.75 291 ARG A N 1
ATOM 2302 C CA . ARG A 1 291 ? 6.380 8.573 7.304 1.00 96.75 291 ARG A CA 1
ATOM 2303 C C . ARG A 1 291 ? 5.135 8.106 8.058 1.00 96.75 291 ARG A C 1
ATOM 2305 O O . ARG A 1 291 ? 5.214 7.653 9.206 1.00 96.75 291 ARG A O 1
ATOM 2312 N N . VAL A 1 292 ? 3.977 8.303 7.441 1.00 97.00 292 VAL A N 1
ATOM 2313 C CA . VAL A 1 292 ? 2.634 8.176 8.017 1.00 97.00 292 VAL A CA 1
ATOM 2314 C C . VAL A 1 292 ? 1.890 6.971 7.444 1.00 97.00 292 VAL A C 1
ATOM 2316 O O . VAL A 1 292 ? 2.146 6.523 6.332 1.00 97.00 292 VAL A O 1
ATOM 2319 N N . LYS A 1 293 ? 0.919 6.447 8.198 1.00 95.19 293 LYS A N 1
ATOM 2320 C CA . LYS A 1 293 ? -0.041 5.481 7.643 1.00 95.19 293 LYS A CA 1
ATOM 2321 C C . LYS A 1 293 ? -0.936 6.155 6.602 1.00 95.19 293 LYS A C 1
ATOM 2323 O O . LYS A 1 293 ? -1.178 7.357 6.712 1.00 95.19 293 LYS A O 1
ATOM 2328 N N . ASN A 1 294 ? -1.475 5.365 5.674 1.00 95.38 294 ASN A N 1
ATOM 2329 C CA . ASN A 1 294 ? -2.470 5.820 4.707 1.00 95.38 294 ASN A CA 1
ATOM 2330 C C . ASN A 1 294 ? -3.653 6.535 5.411 1.00 95.38 294 ASN A C 1
ATOM 2332 O O . ASN A 1 294 ? -4.326 5.908 6.237 1.00 95.38 294 ASN A O 1
ATOM 2336 N N . PRO A 1 295 ? -3.890 7.837 5.140 1.00 95.94 295 PRO A N 1
ATOM 2337 C CA . PRO A 1 295 ? -4.959 8.604 5.779 1.00 95.94 295 PRO A CA 1
ATOM 2338 C C . PRO A 1 295 ? -6.313 8.497 5.058 1.00 95.94 295 PRO A C 1
ATOM 2340 O O . PRO A 1 295 ? -7.297 9.066 5.533 1.00 95.94 295 PRO A O 1
ATOM 2343 N N . PHE A 1 296 ? -6.369 7.821 3.912 1.00 97.19 296 PHE A N 1
ATOM 2344 C CA . PHE A 1 296 ? -7.550 7.709 3.062 1.00 97.19 296 PHE A CA 1
ATOM 2345 C C . PHE A 1 296 ? -8.353 6.444 3.385 1.00 97.19 296 PHE A C 1
ATOM 2347 O O . PHE A 1 296 ? -7.794 5.405 3.746 1.00 97.19 296 PHE A O 1
ATOM 2354 N N . LEU A 1 297 ? -9.674 6.500 3.219 1.00 97.31 297 LEU A N 1
ATOM 2355 C CA . LEU A 1 297 ? -10.503 5.303 3.120 1.00 97.31 297 LEU A CA 1
ATOM 2356 C C . LEU A 1 297 ? -10.140 4.576 1.821 1.00 97.31 297 LEU A C 1
ATOM 2358 O O . LEU A 1 297 ? -10.313 5.147 0.753 1.00 97.31 297 LEU A O 1
ATOM 2362 N N . HIS A 1 298 ? -9.638 3.351 1.928 1.00 96.31 298 HIS A N 1
ATOM 2363 C CA . HIS A 1 298 ? -9.189 2.545 0.790 1.00 96.31 298 HIS A CA 1
ATOM 2364 C C . HIS A 1 298 ? -9.430 1.053 1.053 1.00 96.31 298 HIS A C 1
ATOM 2366 O O . HIS A 1 298 ? -9.725 0.642 2.190 1.00 96.31 298 HIS A O 1
ATOM 2372 N N . THR A 1 299 ? -9.293 0.251 0.004 1.00 96.75 299 THR A N 1
ATOM 2373 C CA . THR A 1 299 ? -9.037 -1.194 0.061 1.00 96.75 299 THR A CA 1
ATOM 2374 C C . THR A 1 299 ? -7.689 -1.503 -0.597 1.00 96.75 299 THR A C 1
ATOM 2376 O O . THR A 1 299 ? -7.051 -0.602 -1.148 1.00 96.75 299 THR A O 1
ATOM 2379 N N . ASP A 1 300 ? -7.293 -2.776 -0.574 1.00 95.94 300 ASP A N 1
ATOM 2380 C CA . ASP A 1 300 ? -6.084 -3.262 -1.249 1.00 95.94 300 ASP A CA 1
ATOM 2381 C C . ASP A 1 300 ? -6.185 -3.172 -2.795 1.00 95.94 300 ASP A C 1
ATOM 2383 O O . ASP A 1 300 ? -5.221 -3.485 -3.483 1.00 95.94 300 ASP A O 1
ATOM 2387 N N . LEU A 1 301 ? -7.318 -2.712 -3.361 1.00 97.31 301 LEU A N 1
ATOM 2388 C CA . LEU A 1 301 ? -7.458 -2.430 -4.798 1.00 97.31 301 LEU A CA 1
ATOM 2389 C C . LEU A 1 301 ? -6.532 -1.296 -5.277 1.00 97.31 301 LEU A C 1
ATOM 2391 O O . LEU A 1 301 ? -6.045 -1.353 -6.399 1.00 97.31 301 LEU A O 1
ATOM 2395 N N . VAL A 1 302 ? -6.327 -0.252 -4.460 1.00 96.62 302 VAL A N 1
ATOM 2396 C CA . VAL A 1 302 ? -5.527 0.933 -4.848 1.00 96.62 302 VAL A CA 1
ATOM 2397 C C . VAL A 1 302 ? -4.197 1.005 -4.108 1.00 96.62 302 VAL A C 1
ATOM 2399 O O . VAL A 1 302 ? -3.192 1.394 -4.695 1.00 96.62 302 VAL A O 1
ATOM 2402 N N . PHE A 1 303 ? -4.193 0.665 -2.819 1.00 96.38 303 PHE A N 1
ATOM 2403 C CA . PHE A 1 303 ? -3.004 0.723 -1.975 1.00 96.38 303 PHE A CA 1
ATOM 2404 C C . PHE A 1 303 ? -2.940 -0.506 -1.082 1.00 96.38 303 PHE A C 1
ATOM 2406 O O . PHE A 1 303 ? -3.907 -0.771 -0.369 1.00 96.38 303 PHE A O 1
ATOM 2413 N N . ASP A 1 304 ? -1.794 -1.183 -1.045 1.00 95.88 304 ASP A N 1
ATOM 2414 C CA . ASP A 1 304 ? -1.555 -2.258 -0.080 1.00 95.88 304 ASP A CA 1
ATOM 2415 C C . ASP A 1 304 ? -1.713 -1.741 1.367 1.00 95.88 304 ASP A C 1
ATOM 2417 O O . ASP A 1 304 ? -1.189 -0.688 1.748 1.00 95.88 304 ASP A O 1
ATOM 2421 N N . SER A 1 305 ? -2.430 -2.494 2.204 1.00 91.62 305 SER A N 1
ATOM 2422 C CA . SER A 1 305 ? -2.651 -2.179 3.621 1.00 91.62 305 SER A CA 1
ATOM 2423 C C . SER A 1 305 ? -1.386 -1.992 4.480 1.00 91.62 305 SER A C 1
ATOM 2425 O O . SER A 1 305 ? -1.457 -1.352 5.543 1.00 91.62 305 SER A O 1
ATOM 2427 N N . ASP A 1 306 ? -0.242 -2.556 4.081 1.00 89.19 306 ASP A N 1
ATOM 2428 C CA . ASP A 1 306 ? 1.045 -2.384 4.758 1.00 89.19 306 ASP A CA 1
ATOM 2429 C C . ASP A 1 306 ? 1.805 -1.126 4.278 1.00 89.19 306 ASP A C 1
ATOM 2431 O O . ASP A 1 306 ? 2.711 -0.674 4.994 1.00 89.19 306 ASP A O 1
ATOM 2435 N N . MET A 1 307 ? 1.383 -0.498 3.169 1.00 91.25 307 MET A N 1
ATOM 2436 C CA . MET A 1 307 ? 2.000 0.704 2.603 1.00 91.25 307 MET A CA 1
ATOM 2437 C C . MET A 1 307 ? 1.903 1.912 3.550 1.00 91.25 307 MET A C 1
ATOM 2439 O O . MET A 1 307 ? 0.898 2.177 4.227 1.00 91.25 307 MET A O 1
ATOM 2443 N N . THR A 1 308 ? 2.976 2.700 3.584 1.00 94.25 308 THR A N 1
ATOM 2444 C CA . THR A 1 308 ? 3.046 3.969 4.310 1.00 94.25 308 THR A CA 1
ATOM 2445 C C . THR A 1 308 ? 3.494 5.089 3.379 1.00 94.25 308 THR A C 1
ATOM 2447 O O . THR A 1 308 ? 4.294 4.873 2.475 1.00 94.25 308 THR A O 1
ATOM 2450 N N . PHE A 1 309 ? 2.969 6.295 3.591 1.00 95.62 309 PHE A N 1
ATOM 2451 C CA . PHE A 1 309 ? 3.340 7.464 2.798 1.00 95.62 309 PHE A CA 1
ATOM 2452 C C . PHE A 1 309 ? 4.420 8.274 3.492 1.00 95.62 309 PHE A C 1
ATOM 2454 O O . PHE A 1 309 ? 4.398 8.426 4.713 1.00 95.62 309 PHE A O 1
ATOM 2461 N N . GLU A 1 310 ? 5.299 8.889 2.713 1.00 96.19 310 GLU A N 1
ATOM 2462 C CA . GLU A 1 310 ? 6.186 9.947 3.181 1.00 96.19 310 GLU A CA 1
ATOM 2463 C C . GLU A 1 310 ? 5.638 11.294 2.735 1.00 96.19 310 GLU A C 1
ATOM 2465 O O . GLU A 1 310 ? 5.338 11.483 1.563 1.00 96.19 310 GLU A O 1
ATOM 2470 N N . GLY A 1 311 ? 5.459 12.231 3.663 1.00 97.56 311 GLY A N 1
ATOM 2471 C CA . GLY A 1 311 ? 4.966 13.562 3.330 1.00 97.56 311 GLY A CA 1
ATOM 2472 C C . GLY A 1 311 ? 4.109 14.164 4.422 1.00 97.56 311 GLY A C 1
ATOM 2473 O O . GLY A 1 311 ? 4.421 14.041 5.606 1.00 97.56 311 GLY A O 1
ATOM 2474 N N . LEU A 1 312 ? 3.050 14.857 4.017 1.00 98.38 312 LEU A N 1
ATOM 2475 C CA . LEU A 1 312 ? 2.134 15.547 4.916 1.00 98.38 312 LEU A CA 1
ATOM 2476 C C . LEU A 1 312 ? 0.690 15.413 4.448 1.00 98.38 312 LEU A C 1
ATOM 2478 O O . LEU A 1 312 ? 0.408 15.422 3.253 1.00 98.38 312 LEU A O 1
ATOM 2482 N N . TYR A 1 313 ? -0.233 15.335 5.400 1.00 98.75 313 TYR A N 1
ATOM 2483 C CA . TYR A 1 313 ? -1.660 15.392 5.115 1.00 98.75 313 TYR A CA 1
ATOM 2484 C C . TYR A 1 313 ? -2.415 16.184 6.178 1.00 98.75 313 TYR A C 1
ATOM 2486 O O . TYR A 1 313 ? -1.965 16.339 7.318 1.00 98.75 313 TYR A O 1
ATOM 2494 N N . GLY A 1 314 ? -3.586 16.671 5.786 1.00 98.62 314 GLY A N 1
ATOM 2495 C CA . GLY A 1 314 ? -4.561 17.297 6.661 1.00 98.62 314 GLY A CA 1
ATOM 2496 C C . GLY A 1 314 ? -5.948 16.721 6.413 1.00 98.62 314 GLY A C 1
ATOM 2497 O O . GLY A 1 314 ? -6.353 16.570 5.263 1.00 98.62 314 GLY A O 1
ATOM 2498 N N . THR A 1 315 ? -6.682 16.438 7.483 1.00 98.50 315 THR A N 1
ATOM 2499 C CA . THR A 1 315 ? -8.087 16.040 7.430 1.00 98.50 315 THR A CA 1
ATOM 2500 C C . THR A 1 315 ? -8.934 17.016 8.227 1.00 98.50 315 THR A C 1
ATOM 2502 O O . THR A 1 315 ? -8.605 17.335 9.373 1.00 98.50 315 THR A O 1
ATOM 2505 N N . HIS A 1 316 ? -10.040 17.451 7.633 1.00 97.75 316 HIS A N 1
ATOM 2506 C CA . HIS A 1 316 ? -11.090 18.187 8.317 1.00 97.75 316 HIS A CA 1
ATOM 2507 C C . HIS A 1 316 ? -12.352 17.338 8.436 1.00 97.75 316 HIS A C 1
ATOM 2509 O O . HIS A 1 316 ? -12.788 16.753 7.448 1.00 97.75 316 HIS A O 1
ATOM 2515 N N . TYR A 1 317 ? -12.947 17.326 9.624 1.00 95.12 317 TYR A 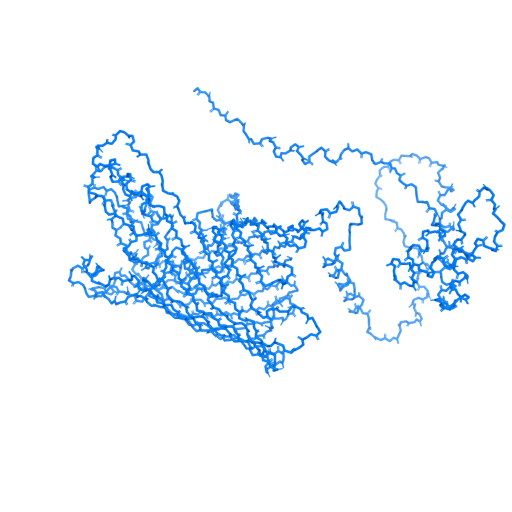N 1
ATOM 2516 C CA . TYR A 1 317 ? -14.221 16.684 9.925 1.00 95.12 317 TYR A CA 1
ATOM 2517 C C . TYR A 1 317 ? -15.242 17.754 10.298 1.00 95.12 317 TYR A C 1
ATOM 2519 O O . TYR A 1 317 ? -14.986 18.570 11.184 1.00 95.12 317 TYR A O 1
ATOM 2527 N N . TRP A 1 318 ? -16.402 17.772 9.643 1.00 92.00 318 TRP A N 1
ATOM 2528 C CA . TRP A 1 318 ? -17.389 18.834 9.882 1.00 92.00 318 TRP A CA 1
ATOM 2529 C C . TRP A 1 318 ? -18.272 18.580 11.100 1.00 92.00 318 TRP A C 1
ATOM 2531 O O . TRP A 1 318 ? -18.700 19.534 11.750 1.00 92.00 318 TRP A O 1
ATOM 2541 N N . LEU A 1 319 ? -18.597 17.315 11.379 1.00 86.88 319 LEU A N 1
ATOM 2542 C CA . LEU A 1 319 ? -19.621 16.951 12.365 1.00 86.88 319 LEU A CA 1
ATOM 2543 C C . LEU A 1 319 ? -19.135 15.947 13.416 1.00 86.88 319 LEU A C 1
ATOM 2545 O O . LEU A 1 319 ? -19.936 15.540 14.257 1.00 86.88 319 LEU A O 1
ATOM 2549 N N . ARG A 1 320 ? -17.845 15.597 13.406 1.00 79.75 320 ARG A N 1
ATOM 2550 C CA . ARG A 1 320 ? -17.210 14.723 14.392 1.00 79.75 320 ARG A CA 1
ATOM 2551 C C . ARG A 1 320 ? -17.486 15.179 15.820 1.00 79.75 320 ARG A C 1
ATOM 2553 O O . ARG A 1 320 ? -17.182 16.312 16.190 1.00 79.75 320 ARG A O 1
ATOM 2560 N N . GLN A 1 321 ? -18.030 14.273 16.627 1.00 69.50 321 GLN A N 1
ATOM 2561 C CA . GLN A 1 321 ? -18.189 14.446 18.067 1.00 69.50 321 GLN A CA 1
ATOM 2562 C C . GLN A 1 321 ? -17.913 13.113 18.769 1.00 69.50 321 GLN A C 1
ATOM 2564 O O . GLN A 1 321 ? -18.597 12.130 18.517 1.00 69.50 321 GLN A O 1
ATOM 2569 N N . GLU A 1 322 ? -16.931 13.087 19.674 1.00 56.91 322 GLU A N 1
ATOM 2570 C CA . GLU A 1 322 ? -16.608 11.915 20.510 1.00 56.91 322 GLU A CA 1
ATOM 2571 C C . GLU A 1 322 ? -17.420 11.868 21.829 1.00 56.91 322 GLU A C 1
ATOM 2573 O O . GLU A 1 322 ? -17.114 11.102 22.744 1.00 56.91 322 GLU A O 1
ATOM 2578 N N . SER A 1 323 ? -18.465 12.695 21.979 1.00 49.00 323 SER A N 1
ATOM 2579 C CA . SER A 1 323 ? -19.248 12.754 23.221 1.00 49.00 323 SER A CA 1
ATOM 2580 C C . SER A 1 323 ? -20.072 11.481 23.429 1.00 49.00 323 SER A C 1
ATOM 2582 O O . SER A 1 323 ? -21.062 11.252 22.743 1.00 49.00 323 SER A O 1
ATOM 2584 N N . VAL A 1 324 ? -19.742 10.718 24.475 1.00 42.94 324 VAL A N 1
ATOM 2585 C CA . VAL A 1 324 ? -20.489 9.525 24.936 1.00 42.94 324 VAL A CA 1
ATOM 2586 C C . VAL A 1 324 ? -21.929 9.842 25.395 1.00 42.94 324 VAL A C 1
ATOM 2588 O O . VAL A 1 324 ? -22.674 8.944 25.775 1.00 42.94 324 VAL A O 1
ATOM 2591 N N . PHE A 1 325 ? -22.317 11.122 25.418 1.00 43.72 325 PHE A N 1
ATOM 2592 C CA . PHE A 1 325 ? -23.620 11.601 25.887 1.00 43.72 325 PHE A CA 1
ATOM 2593 C C . PHE A 1 325 ? -24.515 12.160 24.774 1.00 43.72 325 PHE A C 1
ATOM 2595 O O . PHE A 1 325 ? -25.637 12.573 25.072 1.00 43.72 325 PHE A O 1
ATOM 2602 N N . ASP A 1 326 ? -24.039 12.212 23.527 1.00 49.94 326 ASP A N 1
ATOM 2603 C CA . ASP A 1 326 ? -24.801 12.762 22.404 1.00 49.94 326 ASP A CA 1
ATOM 2604 C C . ASP A 1 326 ? -25.016 11.703 21.311 1.00 49.94 326 ASP A C 1
ATOM 2606 O O . ASP A 1 326 ? -24.230 11.561 20.382 1.00 49.94 326 ASP A O 1
ATOM 2610 N N . ASP A 1 327 ? -26.117 10.955 21.427 1.00 52.62 327 ASP A N 1
ATOM 2611 C CA . ASP A 1 327 ? -26.570 9.964 20.436 1.00 52.62 327 ASP A CA 1
ATOM 2612 C C . ASP A 1 327 ? -27.185 10.617 19.169 1.00 52.62 327 ASP A C 1
ATOM 2614 O O . ASP A 1 327 ? -27.782 9.927 18.338 1.00 52.62 327 ASP A O 1
ATOM 2618 N N . GLN A 1 328 ? -27.142 11.952 19.016 1.00 53.75 328 GLN A N 1
ATOM 2619 C CA . GLN A 1 328 ? -27.994 12.640 18.034 1.00 53.75 328 GLN A CA 1
ATOM 2620 C C . GLN A 1 328 ? -27.390 12.844 16.642 1.00 53.75 328 GLN A C 1
ATOM 2622 O O . GLN A 1 328 ? -28.135 13.194 15.721 1.00 53.75 328 GLN A O 1
ATOM 2627 N N . ARG A 1 329 ? -26.084 12.634 16.433 1.00 58.69 329 ARG A N 1
ATOM 2628 C CA . ARG A 1 329 ? -25.451 12.872 15.122 1.00 58.69 329 ARG A CA 1
ATOM 2629 C C . ARG A 1 329 ? -24.864 11.604 14.529 1.00 58.69 329 ARG A C 1
ATOM 2631 O O . ARG A 1 329 ? -23.814 11.127 14.919 1.00 58.69 329 ARG A O 1
ATOM 2638 N N . GLN A 1 330 ? -25.576 11.118 13.524 1.00 77.81 330 GLN A N 1
ATOM 2639 C CA . GLN A 1 330 ? -25.311 9.879 12.801 1.00 77.81 330 GLN A CA 1
ATOM 2640 C C . GLN A 1 330 ? -24.357 10.050 11.623 1.00 77.81 330 GLN A C 1
ATOM 2642 O O . GLN A 1 330 ? -24.145 9.092 10.907 1.00 77.81 330 GLN A O 1
ATOM 2647 N N . TRP A 1 331 ? -23.844 11.253 11.352 1.00 88.12 331 TRP A N 1
ATOM 2648 C CA . TRP A 1 331 ? -23.101 11.556 10.128 1.00 88.12 331 TRP A CA 1
ATOM 2649 C C . TRP A 1 331 ? -21.842 12.368 10.435 1.00 88.12 331 TRP A C 1
ATOM 2651 O O . TRP A 1 331 ? -21.950 13.450 11.007 1.00 88.12 331 TRP A O 1
ATOM 2661 N N . ASP A 1 332 ? -20.679 11.877 10.001 1.00 91.56 332 ASP A N 1
ATOM 2662 C CA . ASP A 1 332 ? -19.382 12.561 10.063 1.00 91.56 332 ASP A CA 1
ATOM 2663 C C . ASP A 1 332 ? -18.763 12.671 8.653 1.00 91.56 332 ASP A C 1
ATOM 2665 O O . ASP A 1 332 ? -18.040 11.766 8.217 1.00 91.56 332 ASP A O 1
ATOM 2669 N N . PRO A 1 333 ? -19.092 13.724 7.879 1.00 96.31 333 PRO A N 1
ATOM 2670 C CA . PRO A 1 333 ? -18.421 14.003 6.621 1.00 96.31 333 PRO A CA 1
ATOM 2671 C C . PRO A 1 333 ? -17.021 14.571 6.866 1.00 96.31 333 PRO A C 1
ATOM 2673 O O . PRO A 1 333 ? -16.792 15.308 7.832 1.00 96.31 333 PRO A O 1
ATOM 2676 N N . TYR A 1 334 ? -16.103 14.280 5.946 1.00 97.69 334 TYR A N 1
ATOM 2677 C CA . TYR A 1 334 ? -14.714 14.715 6.020 1.00 97.69 334 TYR A CA 1
ATOM 2678 C C . TYR A 1 334 ? -14.086 14.988 4.655 1.00 97.69 334 TYR A C 1
ATOM 2680 O O . TYR A 1 334 ? -14.565 14.534 3.614 1.00 97.69 334 TYR A O 1
ATOM 2688 N N . ILE A 1 335 ? -12.991 15.744 4.683 1.00 98.62 335 ILE A N 1
ATOM 2689 C CA . ILE A 1 335 ? -12.080 15.930 3.556 1.00 98.62 335 ILE A CA 1
ATOM 2690 C C . ILE A 1 335 ? -10.647 15.709 4.024 1.00 98.62 335 ILE A C 1
ATOM 2692 O O . ILE A 1 335 ? -10.229 16.296 5.020 1.00 98.62 335 ILE A O 1
ATOM 2696 N N . THR A 1 336 ? -9.897 14.895 3.291 1.00 98.75 336 THR A N 1
ATOM 2697 C CA . THR A 1 336 ? -8.464 14.663 3.487 1.00 98.75 336 THR A CA 1
ATOM 2698 C C . THR A 1 336 ? -7.707 15.162 2.266 1.00 98.75 336 THR A C 1
ATOM 2700 O O . THR A 1 336 ? -8.096 14.864 1.141 1.00 98.75 336 THR A O 1
ATOM 2703 N N . ILE A 1 337 ? -6.621 15.902 2.475 1.00 98.81 337 ILE A N 1
ATOM 2704 C CA . ILE A 1 337 ? -5.704 16.357 1.423 1.00 98.81 337 ILE A CA 1
ATOM 2705 C C . ILE A 1 337 ? -4.286 15.965 1.832 1.00 98.81 337 ILE A C 1
ATOM 2707 O O . ILE A 1 337 ? -3.912 16.160 2.990 1.00 98.81 337 ILE A O 1
ATOM 2711 N N . GLY A 1 338 ? -3.504 15.43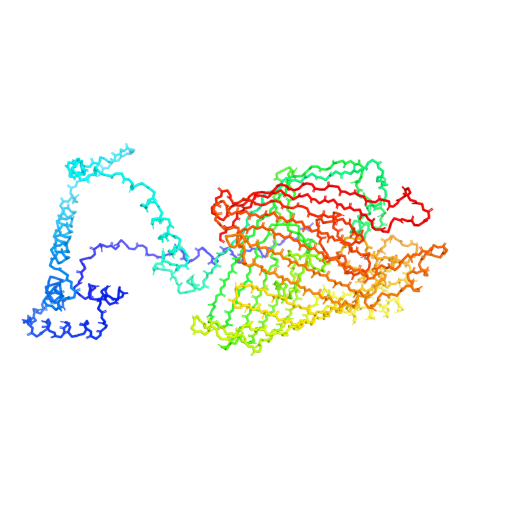0 0.899 1.00 98.50 338 GLY A N 1
ATOM 2712 C CA . GLY A 1 338 ? -2.133 14.985 1.120 1.00 98.50 338 GLY A CA 1
ATOM 2713 C C . GLY A 1 338 ? -1.175 15.404 0.006 1.00 98.50 338 GLY A C 1
ATOM 2714 O O . GLY A 1 338 ? -1.566 15.543 -1.153 1.00 98.50 338 GLY A O 1
ATOM 2715 N N . LEU A 1 339 ? 0.082 15.607 0.394 1.00 98.44 339 LEU A N 1
ATOM 2716 C CA . LEU A 1 339 ? 1.226 15.866 -0.472 1.00 98.44 339 LEU A CA 1
ATOM 2717 C C . LEU A 1 339 ? 2.349 14.916 -0.063 1.00 98.44 339 LEU A C 1
ATOM 2719 O O . LEU A 1 339 ? 2.858 15.014 1.059 1.00 98.44 339 LEU A O 1
ATOM 2723 N N . PHE A 1 340 ? 2.736 14.029 -0.972 1.00 98.12 340 PHE A N 1
ATOM 2724 C CA . PHE A 1 340 ? 3.664 12.945 -0.681 1.00 98.12 340 PHE A CA 1
ATOM 2725 C C . PHE A 1 340 ? 4.804 12.922 -1.707 1.00 98.12 340 PHE A C 1
ATOM 2727 O O . PHE A 1 340 ? 4.566 12.524 -2.847 1.00 98.12 340 PHE A O 1
ATOM 2734 N N . PRO A 1 341 ? 6.022 13.392 -1.374 1.00 97.38 341 PRO A N 1
ATOM 2735 C CA . PRO A 1 341 ? 7.188 13.145 -2.218 1.00 97.38 341 PRO A CA 1
ATOM 2736 C C . PRO A 1 341 ? 7.421 11.641 -2.361 1.00 97.38 341 PRO A C 1
ATOM 2738 O O . PRO A 1 341 ? 7.429 10.915 -1.369 1.00 97.38 341 PRO A O 1
ATOM 2741 N N . LEU A 1 342 ? 7.613 11.188 -3.595 1.00 95.69 342 LEU A N 1
ATOM 2742 C CA . LEU A 1 342 ? 7.927 9.794 -3.904 1.00 95.69 342 LEU A CA 1
ATOM 2743 C C . LEU A 1 342 ? 9.426 9.613 -4.134 1.00 95.69 342 LEU A C 1
ATOM 2745 O O . LEU A 1 342 ? 10.002 8.624 -3.694 1.00 95.69 342 LEU A O 1
ATOM 2749 N N . GLN A 1 343 ? 10.061 10.573 -4.811 1.00 95.19 343 GLN A N 1
ATOM 2750 C CA . GLN A 1 343 ? 11.485 10.520 -5.121 1.00 95.19 343 GLN A CA 1
ATOM 2751 C C . GLN A 1 343 ? 12.039 11.922 -5.392 1.00 95.19 343 GLN A C 1
ATOM 2753 O O . GLN A 1 343 ? 11.521 12.635 -6.249 1.00 95.19 343 GLN A O 1
ATOM 2758 N N . GLU A 1 344 ? 13.126 12.274 -4.703 1.00 93.69 344 GLU A N 1
ATOM 2759 C CA . GLU A 1 344 ? 13.995 13.398 -5.074 1.00 93.69 344 GLU A CA 1
ATOM 2760 C C . GLU A 1 344 ? 14.949 12.940 -6.185 1.00 93.69 344 GLU A C 1
ATOM 2762 O O . GLU A 1 344 ? 15.613 11.902 -6.060 1.00 93.69 344 GLU A O 1
ATOM 2767 N N . ILE A 1 345 ? 15.033 13.706 -7.269 1.00 92.12 345 ILE A N 1
ATOM 2768 C CA . ILE A 1 345 ? 15.912 13.430 -8.397 1.00 92.12 345 ILE A CA 1
ATOM 2769 C C . ILE A 1 345 ? 17.038 14.456 -8.432 1.00 92.12 345 ILE A C 1
ATOM 2771 O O . ILE A 1 345 ? 16.854 15.637 -8.706 1.00 92.12 345 ILE A O 1
ATOM 2775 N N . HIS A 1 346 ? 18.265 13.978 -8.221 1.00 90.62 346 HIS A N 1
ATOM 2776 C CA . HIS A 1 346 ? 19.444 14.820 -8.364 1.00 90.62 346 HIS A CA 1
ATOM 2777 C C . HIS A 1 346 ? 20.651 14.040 -8.891 1.00 90.62 346 HIS A C 1
ATOM 2779 O O . HIS A 1 346 ? 21.464 13.495 -8.141 1.00 90.62 346 HIS A O 1
ATOM 2785 N N . SER A 1 347 ? 20.783 14.002 -10.213 1.00 88.31 347 SER A N 1
ATOM 2786 C CA . SER A 1 347 ? 21.844 13.294 -10.924 1.00 88.31 347 SER A CA 1
ATOM 2787 C C . SER A 1 347 ? 23.046 14.190 -11.235 1.00 88.31 347 SER A C 1
ATOM 2789 O O . SER A 1 347 ? 22.931 15.395 -11.485 1.00 88.31 347 SER A O 1
ATOM 2791 N N . SER A 1 348 ? 24.239 13.588 -11.239 1.00 85.94 348 SER A N 1
ATOM 2792 C CA . SER A 1 348 ? 25.483 14.285 -11.576 1.00 85.94 348 SER A CA 1
ATOM 2793 C C . SER A 1 348 ? 25.536 14.650 -13.059 1.00 85.94 348 SER A C 1
ATOM 2795 O O . SER A 1 348 ? 25.251 13.832 -13.926 1.00 85.94 348 SER A O 1
ATOM 2797 N N . ARG A 1 349 ? 25.999 15.869 -13.348 1.00 89.88 349 ARG A N 1
ATOM 2798 C CA . ARG A 1 349 ? 26.216 16.381 -14.714 1.00 89.88 349 ARG A CA 1
ATOM 2799 C C . ARG A 1 349 ? 27.690 16.379 -15.138 1.00 89.88 349 ARG A C 1
ATOM 2801 O O . ARG A 1 349 ? 28.028 16.765 -16.254 1.00 89.88 349 ARG A O 1
ATOM 2808 N N . ALA A 1 350 ? 28.597 16.019 -14.232 1.00 87.38 350 ALA A N 1
ATOM 2809 C CA . ALA A 1 350 ? 30.028 16.210 -14.439 1.00 87.38 350 ALA A CA 1
ATOM 2810 C C . ALA A 1 350 ? 30.596 15.254 -15.500 1.00 87.38 350 ALA A C 1
ATOM 2812 O O . ALA A 1 350 ? 30.354 14.053 -15.456 1.00 87.38 350 ALA A O 1
ATOM 2813 N N . GLY A 1 351 ? 31.415 15.785 -16.414 1.00 84.75 351 GLY A N 1
ATOM 2814 C CA . GLY A 1 351 ? 32.123 14.983 -17.422 1.00 84.75 351 GLY A CA 1
ATOM 2815 C C . GLY A 1 351 ? 31.277 14.554 -18.626 1.00 84.75 351 GLY A C 1
ATOM 2816 O O . GLY A 1 351 ? 31.768 13.788 -19.450 1.00 84.75 351 GLY A O 1
ATOM 2817 N N . LEU A 1 352 ? 30.045 15.056 -18.744 1.00 89.12 352 LEU A N 1
ATOM 2818 C CA . LEU A 1 352 ? 29.121 14.750 -19.838 1.00 89.12 352 LEU A CA 1
ATOM 2819 C C . LEU A 1 352 ? 29.129 15.839 -20.920 1.00 89.12 352 LEU A C 1
ATOM 2821 O O . LEU A 1 352 ? 29.619 16.947 -20.695 1.00 89.12 352 LEU A O 1
ATOM 2825 N N . GLN A 1 353 ? 28.588 15.528 -22.097 1.00 92.81 353 GLN A N 1
ATOM 2826 C CA . GLN A 1 353 ? 28.423 16.488 -23.195 1.00 92.81 353 GLN A CA 1
ATOM 2827 C C . GLN A 1 353 ? 27.309 17.494 -22.873 1.00 92.81 353 GLN A C 1
ATOM 2829 O O . GLN A 1 353 ? 26.386 17.161 -22.138 1.00 92.81 353 GLN A O 1
ATOM 2834 N N . GLU A 1 354 ? 27.371 18.702 -23.440 1.00 94.00 354 GLU A N 1
ATOM 2835 C CA . GLU A 1 354 ? 26.424 19.801 -23.159 1.00 94.00 354 GLU A CA 1
ATOM 2836 C C . GLU A 1 354 ? 24.957 19.373 -23.329 1.00 94.00 354 GLU A C 1
ATOM 2838 O O . GLU A 1 354 ? 24.179 19.483 -22.391 1.00 94.00 354 GLU A O 1
ATOM 2843 N N . ALA A 1 355 ? 24.611 18.728 -24.448 1.00 93.19 355 ALA A N 1
ATOM 2844 C CA . ALA A 1 355 ? 23.248 18.245 -24.691 1.00 93.19 355 ALA A CA 1
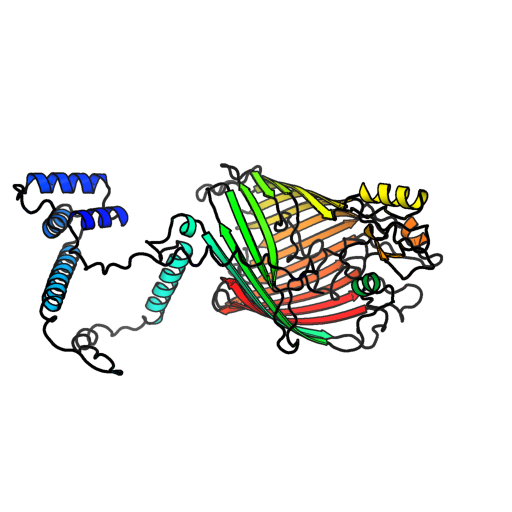ATOM 2845 C C . ALA A 1 355 ? 22.764 17.204 -23.656 1.00 93.19 355 ALA A C 1
ATOM 2847 O O . ALA A 1 355 ? 21.587 17.169 -23.303 1.00 93.19 355 ALA A O 1
ATOM 2848 N N . THR A 1 356 ? 23.667 16.363 -23.142 1.00 93.00 356 THR A N 1
ATOM 2849 C CA . THR A 1 356 ? 23.359 15.410 -22.064 1.00 93.00 356 THR A CA 1
ATOM 2850 C C . THR A 1 356 ? 23.185 16.130 -20.727 1.00 93.00 356 THR A C 1
ATOM 2852 O O . THR A 1 356 ? 22.305 15.777 -19.948 1.00 93.00 356 THR A O 1
ATOM 2855 N N . GLN A 1 357 ? 24.005 17.151 -20.457 1.00 93.56 357 GLN A N 1
ATOM 2856 C CA . GLN A 1 357 ? 23.882 17.970 -19.250 1.00 93.56 357 GLN A CA 1
ATOM 2857 C C . GLN A 1 357 ? 22.555 18.728 -19.215 1.00 93.56 357 GLN A C 1
ATOM 2859 O O . GLN A 1 357 ? 21.969 18.830 -18.138 1.00 93.56 357 GLN A O 1
ATOM 2864 N N . ASP A 1 358 ? 22.089 19.224 -20.362 1.00 94.25 358 ASP A N 1
ATOM 2865 C CA . ASP A 1 358 ? 20.805 19.915 -20.488 1.00 94.25 358 ASP A CA 1
ATOM 2866 C C . ASP A 1 358 ? 19.637 18.971 -20.179 1.00 94.25 358 ASP A C 1
ATOM 2868 O O . ASP A 1 358 ? 18.787 19.307 -19.357 1.00 94.25 358 ASP A O 1
ATOM 2872 N N . LEU A 1 359 ? 19.645 17.755 -20.745 1.00 93.25 359 LEU A N 1
ATOM 2873 C CA . LEU A 1 359 ? 18.625 16.739 -20.458 1.00 93.25 359 LEU A CA 1
ATOM 2874 C C . LEU A 1 359 ? 18.615 16.331 -18.976 1.00 93.25 359 LEU A C 1
ATOM 2876 O O . LEU A 1 359 ? 17.554 16.256 -18.363 1.00 93.25 359 LEU A O 1
ATOM 2880 N N . ILE A 1 360 ? 19.789 16.111 -18.377 1.00 93.44 360 ILE A N 1
ATOM 2881 C CA . ILE A 1 360 ? 19.884 15.808 -16.940 1.00 93.44 360 ILE A CA 1
ATOM 2882 C C . ILE A 1 360 ? 19.414 16.997 -16.101 1.00 93.44 360 ILE A C 1
ATOM 2884 O O . ILE A 1 360 ? 18.811 16.797 -15.056 1.00 93.44 360 ILE A O 1
ATOM 2888 N N . SER A 1 361 ? 19.679 18.235 -16.529 1.00 93.75 361 SER A N 1
ATOM 2889 C CA . SER A 1 361 ? 19.191 19.416 -15.815 1.00 93.75 361 SER A CA 1
ATOM 2890 C C . SER A 1 361 ? 17.668 19.482 -15.825 1.00 93.75 361 SER A C 1
ATOM 2892 O O . SER A 1 361 ? 17.090 19.792 -14.794 1.00 93.75 361 SER A O 1
ATOM 2894 N N . GLU A 1 362 ? 17.032 19.158 -16.953 1.00 93.56 362 GLU A N 1
ATOM 2895 C CA . GLU A 1 362 ? 15.573 19.086 -17.049 1.00 93.56 362 GLU A CA 1
ATOM 2896 C C . GLU A 1 362 ? 14.999 18.020 -16.105 1.00 93.56 362 GLU A C 1
ATOM 2898 O O . GLU A 1 362 ? 14.012 18.271 -15.425 1.00 93.56 362 GLU A O 1
ATOM 2903 N N . ILE A 1 363 ? 15.646 16.854 -16.021 1.00 92.81 363 ILE A N 1
ATOM 2904 C CA . ILE A 1 363 ? 15.221 15.740 -15.158 1.00 92.81 363 ILE A CA 1
ATOM 2905 C C . ILE A 1 363 ? 15.488 16.019 -13.672 1.00 92.81 363 ILE A C 1
ATOM 2907 O O . ILE A 1 363 ? 14.700 15.630 -12.820 1.00 92.81 363 ILE A O 1
ATOM 2911 N N . ASN A 1 364 ? 16.576 16.713 -13.340 1.00 92.00 364 ASN A N 1
ATOM 2912 C CA . ASN A 1 364 ? 16.880 17.115 -11.964 1.00 92.00 364 ASN A CA 1
ATOM 2913 C C . ASN A 1 364 ? 15.905 18.160 -11.409 1.00 92.00 364 ASN A C 1
ATOM 2915 O O . ASN A 1 364 ? 15.826 18.325 -10.198 1.00 92.00 364 ASN A O 1
ATOM 2919 N N . ASP A 1 365 ? 15.202 18.884 -12.279 1.00 90.75 365 ASP A N 1
ATOM 2920 C CA . ASP A 1 365 ? 14.143 19.811 -11.880 1.00 90.75 365 ASP A CA 1
ATOM 2921 C C . ASP A 1 365 ? 12.774 19.099 -11.786 1.00 90.75 365 ASP A C 1
ATOM 2923 O O . ASP A 1 365 ? 11.748 19.756 -11.588 1.00 90.75 365 ASP A O 1
ATOM 2927 N N . GLN A 1 366 ? 12.757 17.766 -11.939 1.00 91.75 366 GLN A N 1
ATOM 2928 C CA . GLN A 1 366 ? 11.564 16.935 -12.050 1.00 91.75 366 GLN A CA 1
ATOM 2929 C C . GLN A 1 366 ? 11.438 15.877 -10.932 1.00 91.75 366 GLN A C 1
ATOM 2931 O O . GLN A 1 366 ? 11.486 14.671 -11.172 1.00 91.75 366 GLN A O 1
ATOM 2936 N N . ASP A 1 367 ? 11.271 16.332 -9.689 1.00 95.44 367 ASP A N 1
ATOM 2937 C CA . ASP A 1 367 ? 10.984 15.457 -8.545 1.00 95.44 367 ASP A CA 1
ATOM 2938 C C . ASP A 1 367 ? 9.602 14.786 -8.658 1.00 95.44 367 ASP A C 1
ATOM 2940 O O . ASP A 1 367 ? 8.617 15.393 -9.087 1.00 95.44 367 ASP A O 1
ATOM 2944 N N . LYS A 1 368 ? 9.502 13.538 -8.188 1.00 97.25 368 LYS A N 1
ATOM 2945 C CA . LYS A 1 368 ? 8.262 12.751 -8.257 1.00 97.25 368 LYS A CA 1
ATOM 2946 C C . LYS A 1 368 ? 7.394 12.987 -7.031 1.00 97.25 368 LYS A C 1
ATOM 2948 O O . LYS A 1 368 ? 7.853 12.825 -5.895 1.00 97.25 368 LYS A O 1
ATOM 2953 N N . TYR A 1 369 ? 6.113 13.268 -7.251 1.00 97.75 369 TYR A N 1
ATOM 2954 C CA . TYR A 1 369 ? 5.147 13.536 -6.184 1.00 97.75 369 TYR A CA 1
ATOM 2955 C C . TYR A 1 369 ? 3.829 12.797 -6.393 1.00 97.75 369 TYR A C 1
ATOM 2957 O O . TYR A 1 369 ? 3.367 12.615 -7.514 1.00 97.75 369 TYR A O 1
ATOM 2965 N N . LEU A 1 370 ? 3.178 12.459 -5.285 1.00 98.44 370 LEU A N 1
ATOM 2966 C CA . LEU A 1 370 ? 1.771 12.097 -5.231 1.00 98.44 370 LEU A CA 1
ATOM 2967 C C . LEU A 1 370 ? 0.986 13.219 -4.544 1.00 98.44 370 LEU A C 1
ATOM 2969 O O . LEU A 1 370 ? 1.195 13.535 -3.368 1.00 98.44 370 LEU A O 1
ATOM 2973 N N . TYR A 1 371 ? 0.038 13.788 -5.281 1.00 98.62 371 TYR A N 1
ATOM 2974 C CA . TYR A 1 371 ? -0.980 14.690 -4.756 1.00 98.62 371 TYR A CA 1
ATOM 2975 C C . TYR A 1 371 ? -2.275 13.914 -4.570 1.00 98.62 371 TYR A C 1
ATOM 2977 O O . TYR A 1 371 ? -2.733 13.239 -5.489 1.00 98.62 371 TYR A O 1
ATOM 2985 N N . ALA A 1 372 ? -2.885 14.019 -3.396 1.00 98.62 372 ALA A N 1
ATOM 2986 C CA . ALA A 1 372 ? -4.053 13.215 -3.074 1.00 98.62 372 ALA A CA 1
ATOM 2987 C C . ALA A 1 372 ? -5.133 14.041 -2.379 1.00 98.62 372 ALA A C 1
ATOM 2989 O O . ALA A 1 372 ? -4.846 14.855 -1.498 1.00 98.62 372 ALA A O 1
ATOM 2990 N N . ALA A 1 373 ? -6.387 13.806 -2.743 1.00 98.81 373 ALA A N 1
ATOM 2991 C CA . ALA A 1 373 ? -7.544 14.386 -2.079 1.00 98.81 373 ALA A CA 1
ATOM 2992 C C . ALA A 1 373 ? -8.658 13.347 -1.972 1.00 98.81 373 ALA A C 1
ATOM 2994 O O . ALA A 1 373 ? -8.902 12.603 -2.911 1.00 98.81 373 ALA A O 1
ATOM 2995 N N . GLN A 1 374 ? -9.366 13.312 -0.848 1.00 98.81 374 GLN A N 1
ATOM 2996 C CA . GLN A 1 374 ? -10.530 12.455 -0.664 1.00 98.81 374 GLN A CA 1
ATOM 2997 C C . GLN A 1 374 ? -11.611 13.201 0.095 1.00 98.81 374 GLN A C 1
ATOM 2999 O O . GLN A 1 374 ? -11.344 13.805 1.133 1.00 98.81 374 GLN A O 1
ATOM 3004 N N . ILE A 1 375 ? -12.838 13.117 -0.402 1.00 98.75 375 ILE A N 1
ATOM 3005 C CA . ILE A 1 375 ? -14.034 13.476 0.353 1.00 98.75 375 ILE A CA 1
ATOM 3006 C C . ILE A 1 375 ? -14.727 12.195 0.791 1.00 98.75 375 ILE A C 1
ATOM 3008 O O . ILE A 1 375 ? -14.783 11.227 0.036 1.00 98.75 375 ILE A O 1
ATOM 3012 N N . GLY A 1 376 ? -15.270 12.175 1.999 1.00 98.00 376 GLY A N 1
ATOM 3013 C CA . GLY A 1 376 ? -15.946 10.990 2.494 1.00 98.00 376 GLY A CA 1
ATOM 3014 C C . GLY A 1 376 ? -16.923 11.279 3.613 1.00 98.00 376 GLY A C 1
ATOM 3015 O O . GLY A 1 376 ? -17.097 12.417 4.049 1.00 98.00 376 GLY A O 1
ATOM 3016 N N . ALA A 1 377 ? -17.604 10.229 4.047 1.00 96.31 377 ALA A N 1
ATOM 3017 C CA . ALA A 1 377 ? -18.565 10.284 5.131 1.00 96.31 377 ALA A CA 1
ATOM 3018 C C . ALA A 1 377 ? -18.645 8.943 5.856 1.00 96.31 377 ALA A C 1
ATOM 3020 O O . ALA A 1 377 ? -18.727 7.899 5.211 1.00 96.31 377 ALA A O 1
ATOM 3021 N N . SER A 1 378 ? -18.688 8.995 7.187 1.00 94.69 378 SER A N 1
ATOM 3022 C CA . SER A 1 378 ? -19.149 7.887 8.027 1.00 94.69 378 SER A CA 1
ATOM 3023 C C . SER A 1 378 ? -20.585 8.159 8.459 1.00 94.69 378 SER A C 1
ATOM 3025 O O . SER A 1 378 ? -20.891 9.268 8.898 1.00 94.69 378 SER A O 1
ATOM 3027 N N . TYR A 1 379 ? -21.463 7.170 8.321 1.00 92.94 379 TYR A N 1
ATOM 3028 C CA . TYR A 1 379 ? -22.855 7.242 8.739 1.00 92.94 379 TYR A CA 1
ATOM 3029 C C . TYR A 1 379 ? -23.230 6.063 9.647 1.00 92.94 379 TYR A C 1
ATOM 3031 O O . TYR A 1 379 ? -23.235 4.912 9.207 1.00 92.94 379 TYR A O 1
ATOM 3039 N N . ASP A 1 380 ? -23.563 6.358 10.901 1.00 91.19 380 ASP A N 1
ATOM 3040 C CA . ASP A 1 380 ? -23.991 5.407 11.926 1.00 91.19 380 ASP A CA 1
ATOM 3041 C C . ASP A 1 380 ? -25.524 5.397 12.016 1.00 91.19 380 ASP A C 1
ATOM 3043 O O . ASP A 1 380 ? -26.158 6.314 12.534 1.00 91.19 380 ASP A O 1
ATOM 3047 N N . PHE A 1 381 ? -26.154 4.351 11.493 1.00 88.19 381 PHE A N 1
ATOM 3048 C CA . PHE A 1 381 ? -27.608 4.216 11.477 1.00 88.19 381 PHE A CA 1
ATOM 3049 C C . PHE A 1 381 ? -28.176 3.995 12.890 1.00 88.19 381 PHE A C 1
ATOM 3051 O O . PHE A 1 381 ? -27.511 3.470 13.782 1.00 88.19 381 PHE A O 1
ATOM 3058 N N . ILE A 1 382 ? -29.475 4.275 13.078 1.00 84.31 382 ILE A N 1
ATOM 3059 C CA . ILE A 1 382 ? -30.201 4.013 14.344 1.00 84.31 382 ILE A CA 1
ATOM 3060 C C . ILE A 1 382 ? -30.067 2.546 14.793 1.00 84.31 382 ILE A C 1
ATOM 3062 O O . ILE A 1 382 ? -29.969 2.263 15.985 1.00 84.31 382 ILE A O 1
ATOM 3066 N N . ASN A 1 383 ? -30.054 1.603 13.847 1.00 84.75 383 ASN A N 1
ATOM 3067 C CA . ASN A 1 383 ? -29.881 0.173 14.124 1.00 84.75 383 ASN A CA 1
ATOM 3068 C C . ASN A 1 383 ? -28.416 -0.233 14.381 1.00 84.75 383 ASN A C 1
ATOM 3070 O O . ASN A 1 383 ? -28.133 -1.423 14.479 1.00 84.75 383 ASN A O 1
ATOM 3074 N N . ARG A 1 384 ? -27.500 0.736 14.533 1.00 85.75 384 ARG A N 1
ATOM 3075 C CA . ARG A 1 384 ? -26.048 0.566 14.714 1.00 85.75 384 ARG A CA 1
ATOM 3076 C C . ARG A 1 384 ? -25.303 0.016 13.500 1.00 85.75 384 ARG A C 1
ATOM 3078 O O . ARG A 1 384 ? -24.121 -0.298 13.622 1.00 85.75 384 ARG A O 1
ATOM 3085 N N . ASN A 1 385 ? -25.953 -0.089 12.340 1.00 92.06 385 ASN A N 1
ATOM 3086 C CA . ASN A 1 385 ? -25.225 -0.326 11.097 1.00 92.06 385 ASN A CA 1
ATOM 3087 C C . ASN A 1 385 ? -24.316 0.874 10.819 1.00 92.06 385 ASN A C 1
ATOM 3089 O O . ASN A 1 385 ? -24.636 1.996 11.208 1.00 92.06 385 ASN A O 1
ATOM 3093 N N . LYS A 1 386 ? -23.208 0.648 10.119 1.00 94.38 386 LYS A N 1
ATOM 3094 C CA . LYS A 1 386 ? -22.243 1.698 9.784 1.00 94.38 386 LYS A CA 1
ATOM 3095 C C . LYS A 1 386 ? -21.960 1.689 8.290 1.00 94.38 386 LYS A C 1
ATOM 3097 O O . LYS A 1 386 ? -21.617 0.641 7.750 1.00 94.38 386 LYS A O 1
ATOM 3102 N N . LEU A 1 387 ? -22.107 2.832 7.629 1.00 96.88 387 LEU A N 1
ATOM 3103 C CA . LEU A 1 387 ? -21.765 3.041 6.221 1.00 96.88 387 LEU A CA 1
ATOM 3104 C C . LEU A 1 387 ? -20.624 4.045 6.116 1.00 96.88 387 LEU A C 1
ATOM 3106 O O . LEU A 1 387 ? -20.733 5.158 6.611 1.00 96.88 387 LEU A O 1
ATOM 3110 N N . GLU A 1 388 ? -19.555 3.668 5.435 1.00 97.88 388 GLU A N 1
ATOM 3111 C CA . GLU A 1 388 ? -18.418 4.529 5.137 1.00 97.88 388 GLU A CA 1
ATOM 3112 C C . GLU A 1 388 ? -18.298 4.655 3.624 1.00 97.88 388 GLU A C 1
ATOM 3114 O O . GLU A 1 388 ? -18.311 3.656 2.908 1.00 97.88 388 GLU A O 1
ATOM 3119 N N . MET A 1 389 ? -18.217 5.885 3.133 1.00 98.38 389 MET A N 1
ATOM 3120 C CA . MET A 1 389 ? -18.099 6.184 1.708 1.00 98.38 389 MET A CA 1
ATOM 3121 C C . MET A 1 389 ? -16.958 7.169 1.496 1.00 98.38 389 MET A C 1
ATOM 3123 O O . MET A 1 389 ? -16.788 8.092 2.297 1.00 98.38 389 MET A O 1
ATOM 3127 N N . GLY A 1 390 ? -16.208 6.994 0.415 1.00 98.50 390 GLY A N 1
ATOM 3128 C CA . GLY A 1 390 ? -15.111 7.870 0.027 1.00 98.50 390 GLY A CA 1
ATOM 3129 C C . GLY A 1 390 ? -15.034 8.006 -1.487 1.00 98.50 390 GLY A C 1
ATOM 3130 O O . GLY A 1 390 ? -15.216 7.029 -2.207 1.00 98.50 390 GLY A O 1
ATOM 3131 N N . LEU A 1 391 ? -14.771 9.222 -1.958 1.00 98.81 391 LEU A N 1
ATOM 3132 C CA . LEU A 1 391 ? -14.395 9.520 -3.334 1.00 98.81 391 LEU A CA 1
ATOM 3133 C C . LEU A 1 391 ? -13.035 10.213 -3.296 1.00 98.81 391 LEU A C 1
ATOM 3135 O O . LEU A 1 391 ? -12.909 11.295 -2.711 1.00 98.81 391 LEU A O 1
ATOM 3139 N N . ALA A 1 392 ? -12.031 9.577 -3.882 1.00 98.81 392 ALA A N 1
ATOM 3140 C CA . ALA A 1 392 ? -10.657 10.037 -3.903 1.00 98.81 392 ALA A CA 1
ATOM 3141 C C . ALA A 1 392 ? -10.170 10.372 -5.311 1.00 98.81 392 ALA A C 1
ATOM 3143 O O . ALA A 1 392 ? -10.640 9.826 -6.308 1.00 98.81 392 ALA A O 1
ATOM 3144 N N . TYR A 1 393 ? -9.205 11.281 -5.347 1.00 98.81 393 TYR A N 1
ATOM 3145 C CA . TYR A 1 393 ? -8.429 11.660 -6.508 1.00 98.81 393 TYR A CA 1
ATOM 3146 C C . TYR A 1 393 ? -6.943 11.582 -6.154 1.00 98.81 393 TYR A C 1
ATOM 3148 O O . TYR A 1 393 ? -6.515 12.203 -5.173 1.00 98.81 393 TYR A O 1
ATOM 3156 N N . TYR A 1 394 ? -6.174 10.841 -6.945 1.00 98.75 394 TYR A N 1
ATOM 3157 C CA . TYR A 1 394 ? -4.735 10.650 -6.771 1.00 98.75 394 TYR A CA 1
ATOM 3158 C C . TYR A 1 394 ? -4.021 11.048 -8.059 1.00 98.75 394 TYR A C 1
ATOM 3160 O O . TYR A 1 394 ? -4.292 10.474 -9.103 1.00 98.75 394 TYR A O 1
ATOM 3168 N N . LYS A 1 395 ? -3.108 12.015 -8.005 1.00 98.62 395 LYS A N 1
ATOM 3169 C CA . LYS A 1 395 ? -2.295 12.433 -9.151 1.00 98.62 395 LYS A CA 1
ATOM 3170 C C . LYS A 1 395 ? -0.835 12.122 -8.872 1.00 98.62 395 LYS A C 1
ATOM 3172 O O . LYS A 1 395 ? -0.254 12.713 -7.957 1.00 98.62 395 LYS A O 1
ATOM 3177 N N . TYR A 1 396 ? -0.266 11.238 -9.678 1.00 98.38 396 TYR A N 1
ATOM 3178 C CA . TYR A 1 396 ? 1.156 10.934 -9.674 1.00 98.38 396 TYR A CA 1
ATOM 3179 C C . TYR A 1 396 ? 1.841 11.811 -10.713 1.00 98.38 396 TYR A C 1
ATOM 3181 O O . TYR A 1 396 ? 1.585 11.702 -11.907 1.00 98.38 396 TYR A O 1
ATOM 3189 N N . ASP A 1 397 ? 2.696 12.710 -10.251 1.00 97.25 397 ASP A N 1
ATOM 3190 C CA . ASP A 1 397 ? 3.392 13.657 -11.107 1.00 97.25 397 ASP A CA 1
ATOM 3191 C C . ASP A 1 397 ? 4.788 13.125 -11.447 1.00 97.25 397 ASP A C 1
ATOM 3193 O O . ASP A 1 397 ? 5.527 12.690 -10.560 1.00 97.25 397 ASP A O 1
ATOM 3197 N N . GLN A 1 398 ? 5.137 13.179 -12.736 1.00 95.75 398 GLN A N 1
ATOM 3198 C CA . GLN A 1 398 ? 6.492 12.932 -13.258 1.00 95.75 398 GLN A CA 1
ATOM 3199 C C . GLN A 1 398 ? 7.041 11.514 -13.010 1.00 95.75 398 GLN A C 1
ATOM 3201 O O . GLN A 1 398 ? 8.248 11.289 -12.947 1.00 95.75 398 GLN A O 1
ATOM 3206 N N . ILE A 1 399 ? 6.149 10.528 -12.907 1.00 96.19 399 ILE A N 1
ATOM 3207 C CA . ILE A 1 399 ? 6.523 9.119 -12.710 1.00 96.19 399 ILE A CA 1
ATOM 3208 C C . ILE A 1 399 ? 6.825 8.365 -14.016 1.00 96.19 399 ILE A C 1
ATOM 3210 O O . ILE A 1 399 ? 7.432 7.297 -13.968 1.00 96.19 399 ILE A O 1
ATOM 3214 N N . GLN A 1 400 ? 6.428 8.913 -15.169 1.00 96.00 400 GLN A N 1
ATOM 3215 C CA . GLN A 1 400 ? 6.652 8.303 -16.480 1.00 96.00 400 GLN A CA 1
ATOM 3216 C C . GLN A 1 400 ? 8.141 8.246 -16.839 1.00 96.00 400 GLN A C 1
ATOM 3218 O O . GLN A 1 400 ? 8.906 9.190 -16.620 1.00 96.00 400 GLN A O 1
ATOM 3223 N N . GLY A 1 401 ? 8.543 7.139 -17.454 1.00 95.62 401 GLY A N 1
ATOM 3224 C CA . GLY A 1 401 ? 9.878 6.953 -17.994 1.00 95.62 401 GLY A CA 1
ATOM 3225 C C . GLY A 1 401 ? 10.139 7.868 -19.189 1.00 95.62 401 GLY A C 1
ATOM 3226 O O . GLY A 1 401 ? 9.276 8.073 -20.043 1.00 95.62 401 GLY A O 1
ATOM 3227 N N . ARG A 1 402 ? 11.363 8.392 -19.301 1.00 94.88 402 ARG A N 1
ATOM 3228 C CA . ARG A 1 402 ? 11.785 9.191 -20.462 1.00 94.88 402 ARG A CA 1
ATOM 3229 C C . ARG A 1 402 ? 12.901 8.492 -21.216 1.00 94.88 402 ARG A C 1
ATOM 3231 O O . ARG A 1 402 ? 13.900 8.102 -20.623 1.00 94.88 402 ARG A O 1
ATOM 3238 N N . ARG A 1 403 ? 12.773 8.382 -22.540 1.00 95.31 403 ARG A N 1
ATOM 3239 C CA . ARG A 1 403 ? 13.816 7.771 -23.377 1.00 95.31 403 ARG A CA 1
ATOM 3240 C C . ARG A 1 403 ? 15.077 8.633 -23.443 1.00 95.31 403 ARG A C 1
ATOM 3242 O O . ARG A 1 403 ? 15.002 9.838 -23.674 1.00 95.31 403 ARG A O 1
ATOM 3249 N N . ASN A 1 404 ? 16.228 7.988 -23.313 1.00 94.56 404 ASN A N 1
ATOM 3250 C CA . ASN A 1 404 ? 17.551 8.567 -23.425 1.00 94.56 404 ASN A CA 1
ATOM 3251 C C . ASN A 1 404 ? 18.016 8.527 -24.888 1.00 94.56 404 ASN A C 1
ATOM 3253 O O . ASN A 1 404 ? 18.243 7.443 -25.432 1.00 94.56 404 ASN A O 1
ATOM 3257 N N . PRO A 1 405 ? 18.207 9.684 -25.541 1.00 94.31 405 PRO A N 1
ATOM 3258 C CA . PRO A 1 405 ? 18.717 9.729 -26.905 1.00 94.31 405 PRO A CA 1
ATOM 3259 C C . PRO A 1 405 ? 20.245 9.559 -26.987 1.00 94.31 405 PRO A C 1
ATOM 3261 O O . PRO A 1 405 ? 20.776 9.462 -28.091 1.00 94.31 405 PRO A O 1
ATOM 3264 N N . PHE A 1 406 ? 20.967 9.558 -25.859 1.00 93.25 406 PHE A N 1
ATOM 3265 C CA . PHE A 1 406 ? 22.430 9.579 -25.826 1.00 93.25 406 PHE A CA 1
ATOM 3266 C C . PHE A 1 406 ? 23.010 8.252 -25.315 1.00 93.25 406 PHE A C 1
ATOM 3268 O O . PHE A 1 406 ? 22.987 7.977 -24.114 1.00 93.25 406 PHE A O 1
ATOM 3275 N N . GLU A 1 407 ? 23.590 7.467 -26.223 1.00 93.69 407 GLU A N 1
ATOM 3276 C CA . GLU A 1 407 ? 24.260 6.192 -25.920 1.00 93.69 407 GLU A CA 1
ATOM 3277 C C . GLU A 1 407 ? 25.331 6.327 -24.820 1.00 93.69 407 GLU A C 1
ATOM 3279 O O . GLU A 1 407 ? 26.154 7.248 -24.840 1.00 93.69 407 GLU A O 1
ATOM 3284 N N . GLY A 1 408 ? 25.321 5.401 -23.858 1.00 89.88 408 GLY A N 1
ATOM 3285 C CA . GLY A 1 408 ? 26.323 5.257 -22.802 1.00 89.88 408 GLY A CA 1
ATOM 3286 C C . GLY A 1 408 ? 26.267 6.299 -21.680 1.00 89.88 408 GLY A C 1
ATOM 3287 O O . GLY A 1 408 ? 27.236 6.427 -20.931 1.00 89.88 408 GLY A O 1
ATOM 3288 N N . THR A 1 409 ? 25.185 7.080 -21.565 1.00 88.62 409 THR A N 1
ATOM 3289 C CA . THR A 1 409 ? 25.119 8.211 -20.613 1.00 88.62 409 THR A CA 1
ATOM 3290 C C . THR A 1 409 ? 24.251 7.987 -19.376 1.00 88.62 409 THR A C 1
ATOM 3292 O O . THR A 1 409 ? 24.462 8.685 -18.387 1.00 88.62 409 THR A O 1
ATOM 3295 N N . GLY A 1 410 ? 23.270 7.077 -19.424 1.00 88.69 410 GLY A N 1
ATOM 3296 C CA . GLY A 1 410 ? 22.283 6.895 -18.346 1.00 88.69 410 GLY A CA 1
ATOM 3297 C C . GLY A 1 410 ? 21.492 8.167 -17.993 1.00 88.69 410 GLY A C 1
ATOM 3298 O O . GLY A 1 410 ? 21.027 8.331 -16.868 1.00 88.69 410 GLY A O 1
ATOM 3299 N N . ALA A 1 411 ? 21.380 9.122 -18.927 1.00 91.69 411 ALA A N 1
ATOM 3300 C CA . ALA A 1 411 ? 20.892 10.476 -18.651 1.00 91.69 411 ALA A CA 1
ATOM 3301 C C . ALA A 1 411 ? 19.456 10.526 -18.112 1.00 91.69 411 ALA A C 1
ATOM 3303 O O . ALA A 1 411 ? 19.091 11.491 -17.445 1.00 91.69 411 ALA A O 1
ATOM 3304 N N . THR A 1 412 ? 18.651 9.504 -18.404 1.00 94.19 412 THR A N 1
ATOM 3305 C CA . THR A 1 412 ? 17.255 9.412 -17.977 1.00 94.19 412 THR A CA 1
ATOM 3306 C C . THR A 1 412 ? 17.002 8.315 -16.950 1.00 94.19 412 THR A C 1
ATOM 3308 O O . THR A 1 412 ? 15.851 8.119 -16.569 1.00 94.19 412 THR A O 1
ATOM 3311 N N . ASP A 1 413 ? 18.039 7.644 -16.438 1.00 93.81 413 ASP A N 1
ATOM 3312 C CA . ASP A 1 413 ? 17.895 6.496 -15.530 1.00 93.81 413 ASP A CA 1
ATOM 3313 C C . ASP A 1 413 ? 17.088 6.843 -14.272 1.00 93.81 413 ASP A C 1
ATOM 3315 O O . ASP A 1 413 ? 16.336 6.014 -13.768 1.00 93.81 413 ASP A O 1
ATOM 3319 N N . ALA A 1 414 ? 17.182 8.090 -13.798 1.00 93.88 414 ALA A N 1
ATOM 3320 C CA . ALA A 1 414 ? 16.423 8.578 -12.647 1.00 93.88 414 ALA A CA 1
ATOM 3321 C C . ALA A 1 414 ? 14.899 8.650 -12.880 1.00 93.88 414 ALA A C 1
ATOM 3323 O O . ALA A 1 414 ? 14.137 8.730 -11.918 1.00 93.88 414 ALA A O 1
ATOM 3324 N N . THR A 1 415 ? 14.445 8.606 -14.138 1.00 95.81 415 THR A N 1
ATOM 3325 C CA . THR A 1 415 ? 13.013 8.587 -14.481 1.00 95.81 415 THR A CA 1
ATOM 3326 C C . THR A 1 415 ? 12.387 7.212 -14.249 1.00 95.81 415 THR A C 1
ATOM 3328 O O . THR A 1 415 ? 11.183 7.145 -14.014 1.00 95.81 415 THR A O 1
ATOM 3331 N N . ALA A 1 416 ? 13.176 6.131 -14.191 1.00 95.69 416 ALA A N 1
ATOM 3332 C CA . ALA A 1 416 ? 12.683 4.820 -13.762 1.00 95.69 416 ALA A CA 1
ATOM 3333 C C . ALA A 1 416 ? 12.112 4.881 -12.333 1.00 95.69 416 ALA A C 1
ATOM 3335 O O . ALA A 1 416 ? 12.574 5.661 -11.495 1.00 95.69 416 ALA A O 1
ATOM 3336 N N . SER A 1 417 ? 11.085 4.079 -12.052 1.00 94.62 417 SER A N 1
ATOM 3337 C CA . SER A 1 417 ? 10.580 3.880 -10.691 1.00 94.62 417 SER A CA 1
ATOM 3338 C C . SER A 1 417 ? 11.665 3.241 -9.823 1.00 94.62 417 SER A C 1
ATOM 3340 O O . SER A 1 417 ? 12.532 2.518 -10.314 1.00 94.62 417 SER A O 1
ATOM 3342 N N . GLN A 1 418 ? 11.626 3.517 -8.521 1.00 92.12 418 GLN A N 1
ATOM 3343 C CA . GLN A 1 418 ? 12.543 2.890 -7.564 1.00 92.12 418 GLN A CA 1
ATOM 3344 C C . GLN A 1 418 ? 12.153 1.453 -7.231 1.00 92.12 418 GLN A C 1
ATOM 3346 O O . GLN A 1 418 ? 12.989 0.691 -6.755 1.00 92.12 418 GLN A O 1
ATOM 3351 N N . PHE A 1 419 ? 10.889 1.108 -7.455 1.00 94.69 419 PHE A N 1
ATOM 3352 C CA . PHE A 1 419 ? 10.340 -0.203 -7.175 1.00 94.69 419 PHE A CA 1
ATOM 3353 C C . PHE A 1 419 ? 9.273 -0.528 -8.212 1.00 94.69 419 PHE A C 1
ATOM 3355 O O . PHE A 1 419 ? 8.520 0.358 -8.627 1.00 94.69 419 PHE A O 1
ATOM 3362 N N . TYR A 1 420 ? 9.239 -1.791 -8.610 1.00 94.75 420 TYR A N 1
ATOM 3363 C CA . TYR A 1 420 ? 8.287 -2.344 -9.559 1.00 94.75 420 TYR A CA 1
ATOM 3364 C C . TYR A 1 420 ? 7.669 -3.623 -9.002 1.00 94.75 420 TYR A C 1
ATOM 3366 O O . TYR A 1 420 ? 8.356 -4.424 -8.360 1.00 94.75 420 TYR A O 1
ATOM 3374 N N . GLN A 1 421 ? 6.392 -3.820 -9.303 1.00 94.25 421 GLN A N 1
ATOM 3375 C CA . GLN A 1 421 ? 5.716 -5.117 -9.276 1.00 94.25 421 GLN A CA 1
ATOM 3376 C C . GLN A 1 421 ? 5.348 -5.488 -10.723 1.00 94.25 421 GLN A C 1
ATOM 3378 O O . GLN A 1 421 ? 5.932 -4.943 -11.648 1.00 94.25 421 GLN A O 1
ATOM 3383 N N . LEU A 1 422 ? 4.447 -6.439 -10.969 1.00 91.50 422 LEU A N 1
ATOM 3384 C CA . LEU A 1 422 ? 4.027 -6.765 -12.340 1.00 91.50 422 LEU A CA 1
ATOM 3385 C C . LEU A 1 422 ? 2.807 -5.930 -12.773 1.00 91.50 422 LEU A C 1
ATOM 3387 O O . LEU A 1 422 ? 2.060 -5.448 -11.928 1.00 91.50 422 LEU A O 1
ATOM 3391 N N . GLY A 1 423 ? 2.597 -5.792 -14.086 1.00 92.06 423 GLY A N 1
ATOM 3392 C CA . GLY A 1 423 ? 1.297 -5.457 -14.687 1.00 92.06 423 GLY A CA 1
ATOM 3393 C C . GLY A 1 423 ? 1.232 -4.106 -15.405 1.00 92.06 423 GLY A C 1
ATOM 3394 O O . GLY A 1 423 ? 0.674 -4.028 -16.498 1.00 92.06 423 GLY A O 1
ATOM 3395 N N . ASN A 1 424 ? 1.847 -3.053 -14.855 1.00 94.19 424 ASN A N 1
ATOM 3396 C CA . ASN A 1 424 ? 1.901 -1.736 -15.507 1.00 94.19 424 ASN A CA 1
ATOM 3397 C C . ASN A 1 424 ? 2.647 -1.790 -16.853 1.00 94.19 424 ASN A C 1
ATOM 3399 O O . ASN A 1 424 ? 3.651 -2.491 -16.997 1.00 94.19 424 ASN A O 1
ATOM 3403 N N . SER A 1 425 ? 2.220 -0.978 -17.821 1.00 93.44 425 SER A N 1
ATOM 3404 C CA . SER A 1 425 ? 2.904 -0.839 -19.107 1.00 93.44 425 SER A CA 1
ATOM 3405 C C . SER A 1 425 ? 4.264 -0.156 -18.945 1.00 93.44 425 SER A C 1
ATOM 3407 O O . SER A 1 425 ? 4.396 0.876 -18.276 1.00 93.44 425 SER A O 1
ATOM 3409 N N . LEU A 1 426 ? 5.291 -0.696 -19.609 1.00 93.81 426 LEU A N 1
ATOM 3410 C CA . LEU A 1 426 ? 6.682 -0.247 -19.487 1.00 93.81 426 LEU A CA 1
ATOM 3411 C C . LEU A 1 426 ? 7.306 0.087 -20.839 1.00 93.81 426 LEU A C 1
ATOM 3413 O O . LEU A 1 426 ? 6.964 -0.475 -21.877 1.00 93.81 426 LEU A O 1
ATOM 3417 N N . ILE A 1 427 ? 8.308 0.961 -20.808 1.00 94.38 427 ILE A N 1
ATOM 3418 C CA . ILE A 1 427 ? 9.182 1.251 -21.943 1.00 94.38 427 ILE A CA 1
ATOM 3419 C C . ILE A 1 427 ? 10.646 1.082 -21.562 1.00 94.38 427 ILE A C 1
ATOM 3421 O O . ILE A 1 427 ? 11.058 1.394 -20.447 1.00 94.38 427 ILE A O 1
ATOM 3425 N N . GLN A 1 428 ? 11.464 0.685 -22.536 1.00 94.81 428 GLN A N 1
ATOM 3426 C CA . GLN A 1 428 ? 12.911 0.812 -22.428 1.00 94.81 428 GLN A CA 1
ATOM 3427 C C . GLN A 1 428 ? 13.296 2.301 -22.495 1.00 94.81 428 GLN A C 1
ATOM 3429 O O . GLN A 1 428 ? 13.092 2.958 -23.522 1.00 94.81 428 GLN A O 1
ATOM 3434 N N . ILE A 1 429 ? 13.815 2.842 -21.391 1.00 95.94 429 ILE A N 1
ATOM 3435 C CA . ILE A 1 429 ? 14.181 4.258 -21.257 1.00 95.94 429 ILE A CA 1
ATOM 3436 C C . ILE A 1 429 ? 15.626 4.543 -21.644 1.00 95.94 429 ILE A C 1
ATOM 3438 O O . ILE A 1 429 ? 15.941 5.672 -21.992 1.00 95.94 429 ILE A O 1
ATOM 3442 N N . ASN A 1 430 ? 16.523 3.567 -21.615 1.00 94.88 430 ASN A N 1
ATOM 3443 C CA . ASN A 1 430 ? 17.893 3.764 -22.074 1.00 94.88 430 ASN A CA 1
ATOM 3444 C C . ASN A 1 430 ? 17.976 3.774 -23.612 1.00 94.88 430 ASN A C 1
ATOM 3446 O O . ASN A 1 430 ? 17.025 3.426 -24.317 1.00 94.88 430 ASN A O 1
ATOM 3450 N N . HIS A 1 431 ? 19.133 4.170 -24.146 1.00 94.12 431 HIS A N 1
ATOM 3451 C CA . HIS A 1 431 ? 19.372 4.098 -25.585 1.00 94.12 431 HIS A CA 1
ATOM 3452 C C . HIS A 1 431 ? 19.327 2.625 -26.051 1.00 94.12 431 HIS A C 1
ATOM 3454 O O . HIS A 1 431 ? 19.828 1.769 -25.326 1.00 94.12 431 HIS A O 1
ATOM 3460 N N . PRO A 1 432 ? 18.812 2.290 -27.253 1.00 90.88 432 PRO A N 1
ATOM 3461 C CA . PRO A 1 432 ? 18.657 0.894 -27.695 1.00 90.88 432 PRO A CA 1
ATOM 3462 C C . PRO A 1 432 ? 19.938 0.043 -27.718 1.00 90.88 432 PRO A C 1
ATOM 3464 O O . PRO A 1 432 ? 19.858 -1.180 -27.711 1.00 90.88 432 PRO A O 1
ATOM 3467 N N . ASN A 1 433 ? 21.111 0.682 -27.769 1.00 93.00 433 ASN A N 1
ATOM 3468 C CA . ASN A 1 433 ? 22.414 0.006 -27.726 1.00 93.00 433 ASN A CA 1
ATOM 3469 C C . ASN A 1 433 ? 22.953 -0.211 -26.297 1.00 93.00 433 ASN A C 1
ATOM 3471 O O . ASN A 1 433 ? 23.981 -0.867 -26.137 1.00 93.00 433 ASN A O 1
ATOM 3475 N N . ASP A 1 434 ? 22.298 0.350 -25.279 1.00 93.50 434 ASP A N 1
ATOM 3476 C CA . ASP A 1 434 ? 22.688 0.231 -23.871 1.00 93.50 434 ASP A CA 1
ATOM 3477 C C . ASP A 1 434 ? 21.930 -0.930 -23.181 1.00 93.50 434 ASP A C 1
ATOM 3479 O O . ASP A 1 434 ? 20.879 -1.358 -23.674 1.00 93.50 434 ASP A O 1
ATOM 3483 N N . PRO A 1 435 ? 22.414 -1.438 -22.029 1.00 93.62 435 PRO A N 1
ATOM 3484 C CA . PRO A 1 435 ? 21.706 -2.456 -21.245 1.00 93.62 435 PRO A CA 1
ATOM 3485 C C . PRO A 1 435 ? 20.300 -2.012 -20.827 1.00 93.62 435 PRO A C 1
ATOM 3487 O O . PRO A 1 435 ? 20.096 -0.836 -20.538 1.00 93.62 435 PRO A O 1
ATOM 3490 N N . VAL A 1 436 ? 19.341 -2.940 -20.784 1.00 93.25 436 VAL A N 1
ATOM 3491 C CA . VAL A 1 436 ? 17.915 -2.626 -20.599 1.00 93.25 436 VAL A CA 1
ATOM 3492 C C . VAL A 1 436 ? 17.675 -1.883 -19.283 1.00 93.25 436 VAL A C 1
ATOM 3494 O O . VAL A 1 436 ? 18.054 -2.340 -18.212 1.00 93.25 436 VAL A O 1
ATOM 3497 N N . LYS A 1 437 ? 16.988 -0.746 -19.363 1.00 95.56 437 LYS A N 1
ATOM 3498 C CA . LYS A 1 437 ? 16.430 -0.024 -18.225 1.00 95.56 437 LYS A CA 1
ATOM 3499 C C . LYS A 1 437 ? 14.984 0.308 -18.553 1.00 95.56 437 LYS A C 1
ATOM 3501 O O . LYS A 1 437 ? 14.708 0.907 -19.591 1.00 95.56 437 LYS A O 1
ATOM 3506 N N . LEU A 1 438 ? 14.072 -0.097 -17.688 1.00 96.25 438 LEU A N 1
ATOM 3507 C CA . LEU A 1 438 ? 12.636 0.046 -17.838 1.00 96.25 438 LEU A CA 1
ATOM 3508 C C . LEU A 1 438 ? 12.128 1.247 -17.036 1.00 96.25 438 LEU A C 1
ATOM 3510 O O . LEU A 1 438 ? 12.579 1.506 -15.921 1.00 96.25 438 LEU A O 1
ATOM 3514 N N . GLY A 1 439 ? 11.181 1.968 -17.626 1.00 96.56 439 GLY A N 1
ATOM 3515 C CA . GLY A 1 439 ? 10.419 3.061 -17.030 1.00 96.56 439 GLY A CA 1
ATOM 3516 C C . GLY A 1 439 ? 8.927 2.868 -17.291 1.00 96.56 439 GLY A C 1
ATOM 3517 O O . GLY A 1 439 ? 8.562 2.154 -18.222 1.00 96.56 439 GLY A O 1
ATOM 3518 N N . LEU A 1 440 ? 8.068 3.503 -16.491 1.00 96.81 440 LEU A N 1
ATOM 3519 C CA . LEU A 1 440 ? 6.616 3.444 -16.698 1.00 96.81 440 LEU A CA 1
ATOM 3520 C C . LEU A 1 440 ? 6.236 4.118 -18.020 1.00 96.81 440 LEU A C 1
ATOM 3522 O O . LEU A 1 440 ? 6.727 5.206 -18.321 1.00 96.81 440 LEU A O 1
ATOM 3526 N N . ALA A 1 441 ? 5.370 3.480 -18.799 1.00 95.31 441 ALA A N 1
ATOM 3527 C CA . ALA A 1 441 ? 4.825 4.050 -20.026 1.00 95.31 441 ALA A CA 1
ATOM 3528 C C . ALA A 1 441 ? 3.637 4.976 -19.720 1.00 95.31 441 ALA A C 1
ATOM 3530 O O . ALA A 1 441 ? 3.605 6.126 -20.162 1.00 95.31 441 ALA A O 1
ATOM 3531 N N . SER A 1 442 ? 2.677 4.476 -18.938 1.00 94.75 442 SER A N 1
ATOM 3532 C CA . SER A 1 442 ? 1.446 5.197 -18.615 1.00 94.75 442 SER A CA 1
ATOM 3533 C C . SER A 1 442 ? 1.666 6.292 -17.569 1.00 94.75 442 SER A C 1
ATOM 3535 O O . SER A 1 442 ? 2.495 6.159 -16.664 1.00 94.75 442 SER A O 1
ATOM 3537 N N . GLY A 1 443 ? 0.898 7.375 -17.691 1.00 96.56 443 GLY A N 1
ATOM 3538 C CA . GLY A 1 443 ? 0.665 8.328 -16.609 1.00 96.56 443 GLY A CA 1
ATOM 3539 C C . GLY A 1 443 ? -0.409 7.806 -15.651 1.00 96.56 443 GLY A C 1
ATOM 3540 O O . GLY A 1 443 ? -1.089 6.826 -15.966 1.00 96.56 443 GLY A O 1
ATOM 3541 N N . TYR A 1 444 ? -0.537 8.416 -14.467 1.00 98.25 444 TYR A N 1
ATOM 3542 C CA . TYR A 1 444 ? -1.495 7.973 -13.446 1.00 98.25 444 TYR A CA 1
ATOM 3543 C C . TYR A 1 444 ? -2.206 9.153 -12.766 1.00 98.25 444 TYR A C 1
ATOM 3545 O O . TYR A 1 444 ? -1.669 9.813 -11.869 1.00 98.25 444 TYR A O 1
ATOM 3553 N N . GLU A 1 445 ? -3.468 9.360 -13.145 1.00 98.44 445 GLU A N 1
ATOM 3554 C CA . GLU A 1 445 ? -4.422 10.236 -12.456 1.00 98.44 445 GLU A CA 1
ATOM 3555 C C . GLU A 1 445 ? -5.672 9.436 -12.097 1.00 98.44 445 GLU A C 1
ATOM 3557 O O . GLU A 1 445 ? -6.542 9.196 -12.924 1.00 98.44 445 GLU A O 1
ATOM 3562 N N . LEU A 1 446 ? -5.774 8.989 -10.854 1.00 98.62 446 LEU A N 1
ATOM 3563 C CA . LEU A 1 446 ? -6.785 8.027 -10.441 1.00 98.62 446 LEU A CA 1
ATOM 3564 C C . LEU A 1 446 ? -8.007 8.727 -9.862 1.00 98.62 446 LEU A C 1
ATOM 3566 O O . LEU A 1 446 ? -7.879 9.557 -8.959 1.00 98.62 446 LEU A O 1
ATOM 3570 N N . ILE A 1 447 ? -9.195 8.315 -10.297 1.00 98.75 447 ILE A N 1
ATOM 3571 C CA . ILE A 1 447 ? -10.435 8.526 -9.549 1.00 98.75 447 ILE A CA 1
ATOM 3572 C C . ILE A 1 447 ? -10.844 7.213 -8.889 1.00 98.75 447 ILE A C 1
ATOM 3574 O O . ILE A 1 447 ? -10.939 6.182 -9.550 1.00 98.75 447 ILE A O 1
ATOM 3578 N N . ASN A 1 448 ? -11.084 7.248 -7.581 1.00 98.81 448 ASN A N 1
ATOM 3579 C CA . ASN A 1 448 ? -11.398 6.062 -6.793 1.00 98.81 448 ASN A CA 1
ATOM 3580 C C . ASN A 1 448 ? -12.652 6.275 -5.938 1.00 98.81 448 ASN A C 1
ATOM 3582 O O . ASN A 1 448 ? -12.800 7.317 -5.302 1.00 98.81 448 ASN A O 1
ATOM 3586 N N . ALA A 1 449 ? -13.553 5.296 -5.922 1.00 98.75 449 ALA A N 1
ATOM 3587 C CA . ALA A 1 449 ? -14.779 5.317 -5.138 1.00 98.75 449 ALA A CA 1
ATOM 3588 C C . ALA A 1 449 ? -14.879 4.061 -4.269 1.00 98.75 449 ALA A C 1
ATOM 3590 O O . ALA A 1 449 ? -15.065 2.961 -4.783 1.00 98.75 449 ALA A O 1
ATOM 3591 N N . THR A 1 450 ? -14.845 4.248 -2.951 1.00 98.75 450 THR A N 1
ATOM 3592 C CA . THR A 1 450 ? -14.882 3.160 -1.968 1.00 98.75 450 THR A CA 1
ATOM 3593 C C . THR A 1 450 ? -16.137 3.248 -1.112 1.00 98.75 450 THR A C 1
ATOM 3595 O O . THR A 1 450 ? -16.486 4.310 -0.588 1.00 98.75 450 THR A O 1
ATOM 3598 N N . VAL A 1 451 ? -16.792 2.109 -0.898 1.00 98.69 451 VAL A N 1
ATOM 3599 C CA . VAL A 1 451 ? -17.930 1.963 0.013 1.00 98.69 451 VAL A CA 1
ATOM 3600 C C . VAL A 1 451 ? -17.689 0.775 0.936 1.00 98.69 451 VAL A C 1
ATOM 3602 O O . VAL A 1 451 ? -17.386 -0.320 0.473 1.00 98.69 451 VAL A O 1
ATOM 3605 N N . LYS A 1 452 ? -17.871 0.964 2.245 1.00 98.56 452 LYS A N 1
ATOM 3606 C CA . LYS A 1 452 ? -17.862 -0.105 3.253 1.00 98.56 452 LYS A CA 1
ATOM 3607 C C . LYS A 1 452 ? -19.146 -0.049 4.065 1.00 98.56 452 LYS A C 1
ATOM 3609 O O . LYS A 1 452 ? -19.539 1.012 4.538 1.00 98.56 452 LYS A O 1
ATOM 3614 N N . TYR A 1 453 ? -19.796 -1.187 4.254 1.00 98.12 453 TYR A N 1
ATOM 3615 C CA . TYR A 1 453 ? -21.027 -1.295 5.020 1.00 98.12 453 TYR A CA 1
ATOM 3616 C C . TYR A 1 453 ? -20.931 -2.416 6.050 1.00 98.12 453 TYR A C 1
ATOM 3618 O O . TYR A 1 453 ? -20.724 -3.575 5.707 1.00 98.12 453 TYR A O 1
ATOM 3626 N N . THR A 1 454 ? -21.096 -2.068 7.322 1.00 97.25 454 THR A N 1
ATOM 3627 C CA . THR A 1 454 ? -21.146 -3.015 8.438 1.00 97.25 454 THR A CA 1
ATOM 3628 C C . THR A 1 454 ? -22.582 -3.141 8.924 1.00 97.25 454 THR A C 1
ATOM 3630 O O . THR A 1 454 ? -23.161 -2.180 9.432 1.00 97.25 454 THR A O 1
ATOM 3633 N N . MET A 1 455 ? -23.151 -4.334 8.795 1.00 95.88 455 MET A N 1
ATOM 3634 C CA . MET A 1 455 ? -24.471 -4.684 9.308 1.00 95.88 455 MET A CA 1
ATOM 3635 C C . MET A 1 455 ? -24.352 -5.351 10.677 1.00 95.88 455 MET A C 1
ATOM 3637 O O . MET A 1 455 ? -23.615 -6.326 10.844 1.00 95.88 455 MET A O 1
ATOM 3641 N N . VAL A 1 456 ? -25.134 -4.859 11.635 1.00 93.44 456 VAL A N 1
ATOM 3642 C CA . VAL A 1 456 ? -25.234 -5.374 13.010 1.00 93.44 456 VAL A CA 1
ATOM 3643 C C . VAL A 1 456 ? -26.571 -6.093 13.245 1.00 93.44 456 VAL A C 1
ATOM 3645 O O . VAL A 1 456 ? -26.773 -6.716 14.286 1.00 93.44 456 VAL A O 1
ATOM 3648 N N . ASP A 1 457 ? -27.470 -6.086 12.254 1.00 89.75 457 ASP A N 1
ATOM 3649 C CA . ASP A 1 457 ? -28.815 -6.678 12.334 1.00 89.75 457 ASP A CA 1
ATOM 3650 C C . ASP A 1 457 ? -28.821 -8.190 12.662 1.00 89.75 457 ASP A C 1
ATOM 3652 O O . ASP A 1 457 ? -29.831 -8.722 13.122 1.00 89.75 457 ASP A O 1
ATOM 3656 N N . PHE A 1 458 ? -27.693 -8.885 12.469 1.00 89.38 458 PHE A N 1
ATOM 3657 C CA . PHE A 1 458 ? -27.531 -10.327 12.703 1.00 89.38 458 PHE A CA 1
ATOM 3658 C C . PHE A 1 458 ? -26.783 -10.666 14.003 1.00 89.38 458 PHE A C 1
ATOM 3660 O O . PHE A 1 458 ? -26.238 -11.768 14.135 1.00 89.38 458 PHE A O 1
ATOM 3667 N N . PHE A 1 459 ? -26.742 -9.735 14.965 1.00 87.50 459 PHE A N 1
ATOM 3668 C CA . PHE A 1 459 ? -26.023 -9.901 16.230 1.00 87.50 459 PHE A CA 1
ATOM 3669 C C . PHE A 1 459 ? -26.274 -11.287 16.876 1.00 87.50 459 PHE A C 1
ATOM 3671 O O . PHE A 1 459 ? -27.429 -11.702 17.010 1.00 87.50 459 PHE A O 1
ATOM 3678 N N . PRO A 1 460 ? -25.221 -12.016 17.307 1.00 88.50 460 PRO A N 1
ATOM 3679 C CA . PRO A 1 460 ? -23.831 -11.569 17.477 1.00 88.50 460 PRO A CA 1
ATOM 3680 C C . PRO A 1 460 ? -22.963 -11.609 16.209 1.00 88.50 460 PRO A C 1
ATOM 3682 O O . PRO A 1 460 ? -21.778 -11.297 16.287 1.00 88.50 460 PRO A O 1
ATOM 3685 N N . THR A 1 461 ? -23.523 -11.990 15.058 1.00 95.00 461 THR A N 1
ATOM 3686 C CA . THR A 1 461 ? -22.794 -12.003 13.784 1.00 95.00 461 THR A CA 1
ATOM 3687 C C . THR A 1 461 ? -22.918 -10.648 13.098 1.00 95.00 461 THR A C 1
ATOM 3689 O O . THR A 1 461 ? -24.006 -10.098 12.956 1.00 95.00 461 THR A O 1
ATOM 3692 N N . TYR A 1 462 ? -21.788 -10.123 12.656 1.00 96.75 462 TYR A N 1
ATOM 3693 C CA . TYR A 1 462 ? -21.673 -8.919 11.853 1.00 96.75 462 TYR A CA 1
ATOM 3694 C C . TYR A 1 462 ? -21.460 -9.334 10.404 1.00 96.75 462 TYR A C 1
ATOM 3696 O O . TYR A 1 462 ? -20.717 -10.284 10.139 1.00 96.75 462 TYR A O 1
ATOM 3704 N N . VAL A 1 463 ? -22.100 -8.625 9.478 1.00 98.12 463 VAL A N 1
ATOM 3705 C CA . VAL A 1 463 ? -21.846 -8.775 8.040 1.00 98.12 463 VAL A CA 1
ATOM 3706 C C . VAL A 1 463 ? -21.142 -7.520 7.554 1.00 98.12 463 VAL A C 1
ATOM 3708 O O . VAL A 1 463 ? -21.612 -6.413 7.795 1.00 98.12 463 VAL A O 1
ATOM 3711 N N . PHE A 1 464 ? -20.016 -7.694 6.878 1.00 98.25 464 PHE A N 1
ATOM 3712 C CA . PHE A 1 464 ? -19.237 -6.620 6.281 1.00 98.25 464 PHE A CA 1
ATOM 3713 C C . PHE A 1 464 ? -19.358 -6.745 4.774 1.00 98.25 464 PHE A C 1
ATOM 3715 O O . PHE A 1 464 ? -19.114 -7.819 4.231 1.00 98.25 464 PHE A O 1
ATOM 3722 N N . LEU A 1 465 ? -19.739 -5.666 4.113 1.00 98.50 465 LEU A N 1
ATOM 3723 C CA . LEU A 1 465 ? -19.724 -5.550 2.665 1.00 98.50 465 LEU A CA 1
ATOM 3724 C C . LEU A 1 465 ? -18.774 -4.429 2.288 1.00 98.50 465 LEU A C 1
ATOM 3726 O O . LEU A 1 465 ? -18.738 -3.399 2.965 1.00 98.50 465 LEU A O 1
ATOM 3730 N N . HIS A 1 466 ? -18.068 -4.584 1.183 1.00 98.44 466 HIS A N 1
ATOM 3731 C CA . HIS A 1 466 ? -17.379 -3.467 0.566 1.00 98.44 466 HIS A CA 1
ATOM 3732 C C . HIS A 1 466 ? -17.396 -3.576 -0.947 1.00 98.44 466 HIS A C 1
ATOM 3734 O O . HIS A 1 466 ? -17.502 -4.663 -1.510 1.00 98.44 466 HIS A O 1
ATOM 3740 N N . ALA A 1 467 ? -17.315 -2.419 -1.583 1.00 98.69 467 ALA A N 1
ATOM 3741 C CA . ALA A 1 467 ? -17.101 -2.282 -3.007 1.00 98.69 467 ALA A CA 1
ATOM 3742 C C . ALA A 1 467 ? -16.095 -1.155 -3.220 1.00 98.69 467 ALA A C 1
ATOM 3744 O O . ALA A 1 467 ? -16.149 -0.138 -2.521 1.00 98.69 467 ALA A O 1
ATOM 3745 N N . ASP A 1 468 ? -15.190 -1.346 -4.164 1.00 98.69 468 ASP A N 1
ATOM 3746 C CA . ASP A 1 468 ? -14.179 -0.363 -4.523 1.00 98.69 468 ASP A CA 1
ATOM 3747 C C . ASP A 1 468 ? -14.042 -0.325 -6.045 1.00 98.69 468 ASP A C 1
ATOM 3749 O O . ASP A 1 468 ? -14.122 -1.365 -6.697 1.00 98.69 468 ASP A O 1
ATOM 3753 N N . PHE A 1 469 ? -13.905 0.866 -6.616 1.00 98.81 469 PHE A N 1
ATOM 3754 C CA . PHE A 1 469 ? -13.743 1.077 -8.055 1.00 98.81 469 PHE A CA 1
ATOM 3755 C C . PHE A 1 469 ? -12.678 2.138 -8.287 1.00 98.81 469 PHE A C 1
ATOM 3757 O O . PHE A 1 469 ? -12.683 3.173 -7.618 1.00 98.81 469 PHE A O 1
ATOM 3764 N N . VAL A 1 470 ? -11.797 1.915 -9.252 1.00 98.88 470 VAL A N 1
ATOM 3765 C CA . VAL A 1 470 ? -10.754 2.855 -9.650 1.00 98.88 470 VAL A CA 1
ATOM 3766 C C . VAL A 1 470 ? -10.686 2.960 -11.168 1.00 98.88 470 VAL A C 1
ATOM 3768 O O . VAL A 1 470 ? -10.914 1.986 -11.883 1.00 98.88 470 VAL A O 1
ATOM 3771 N N . LYS A 1 471 ? -10.392 4.164 -11.656 1.00 98.69 471 LYS A N 1
ATOM 3772 C CA . LYS A 1 471 ? -10.085 4.420 -13.062 1.00 98.69 471 LYS A CA 1
ATOM 3773 C C . LYS A 1 471 ? -8.908 5.377 -13.164 1.00 98.69 471 LYS A C 1
ATOM 3775 O O . LYS A 1 471 ? -8.926 6.425 -12.512 1.00 98.69 471 LYS A O 1
ATOM 3780 N N . ASN A 1 472 ? -7.944 5.038 -14.005 1.00 98.62 472 ASN A N 1
ATOM 3781 C CA . ASN A 1 472 ? -6.865 5.916 -14.410 1.00 98.62 472 ASN A CA 1
ATOM 3782 C C . ASN A 1 472 ? -7.333 6.826 -15.554 1.00 98.62 472 ASN A C 1
ATOM 3784 O O . ASN A 1 472 ? -7.787 6.372 -16.598 1.00 98.62 472 ASN A O 1
ATOM 3788 N N . LEU A 1 473 ? -7.273 8.131 -15.331 1.00 98.31 473 LEU A N 1
ATOM 3789 C CA . LEU A 1 473 ? -7.708 9.169 -16.261 1.00 98.31 473 LEU A CA 1
ATOM 3790 C C . LEU A 1 473 ? -6.580 9.648 -17.182 1.00 98.31 473 LEU A C 1
ATOM 3792 O O . LEU A 1 473 ? -6.873 10.301 -18.179 1.00 98.31 473 LEU A O 1
ATOM 3796 N N . ASP A 1 474 ? -5.328 9.342 -16.839 1.00 97.50 474 ASP A N 1
ATOM 3797 C CA . ASP A 1 474 ? -4.121 9.746 -17.578 1.00 97.50 474 ASP A CA 1
ATOM 3798 C C . ASP A 1 474 ? -3.565 8.603 -18.448 1.00 97.50 474 ASP A C 1
ATOM 3800 O O . ASP A 1 474 ? -2.473 8.693 -19.006 1.00 97.50 474 ASP A O 1
ATOM 3804 N N . PHE A 1 475 ? -4.323 7.507 -18.559 1.00 96.44 475 PHE A N 1
ATOM 3805 C CA . PHE A 1 475 ? -4.030 6.420 -19.482 1.00 96.44 475 PHE A CA 1
ATOM 3806 C C . PHE A 1 475 ? -4.287 6.869 -20.929 1.00 96.44 475 PHE A C 1
ATOM 3808 O O . PHE A 1 475 ? -5.388 7.306 -21.275 1.00 96.44 475 PHE A O 1
ATOM 3815 N N . ASP A 1 476 ? -3.269 6.741 -21.781 1.00 95.31 476 ASP A N 1
ATOM 3816 C CA . ASP A 1 476 ? -3.316 7.103 -23.201 1.00 95.31 476 ASP A CA 1
ATOM 3817 C C . ASP A 1 476 ? -3.216 5.843 -24.071 1.00 95.31 476 ASP A C 1
ATOM 3819 O O . ASP A 1 476 ? -2.125 5.327 -24.325 1.00 95.31 476 ASP A O 1
ATOM 3823 N N . GLN A 1 477 ? -4.371 5.362 -24.539 1.00 92.81 477 GLN A N 1
ATOM 3824 C CA . GLN A 1 477 ? -4.461 4.181 -25.402 1.00 92.81 477 GLN A CA 1
ATOM 3825 C C . GLN A 1 477 ? -3.652 4.344 -26.696 1.00 92.81 477 GLN A C 1
ATOM 3827 O O . GLN A 1 477 ? -2.935 3.426 -27.082 1.00 92.81 477 GLN A O 1
ATOM 3832 N N . ASP A 1 478 ? -3.720 5.510 -27.349 1.00 93.69 478 ASP A N 1
ATOM 3833 C CA . ASP A 1 478 ? -3.036 5.735 -28.628 1.00 93.69 478 ASP A CA 1
ATOM 3834 C C . ASP A 1 478 ? -1.511 5.649 -28.443 1.00 93.69 478 ASP A C 1
ATOM 3836 O O . ASP A 1 478 ? -0.785 5.150 -29.312 1.00 93.69 478 ASP A O 1
ATOM 3840 N N . TYR A 1 479 ? -1.007 6.127 -27.299 1.00 92.94 479 TYR A N 1
ATOM 3841 C CA . TYR A 1 479 ? 0.399 5.981 -26.942 1.00 92.94 479 TYR A CA 1
ATOM 3842 C C . TYR A 1 479 ? 0.781 4.517 -26.708 1.00 92.94 479 TYR A C 1
ATOM 3844 O O . TYR A 1 479 ? 1.784 4.075 -27.273 1.00 92.94 479 TYR A O 1
ATOM 3852 N N . ILE A 1 480 ? -0.005 3.759 -25.936 1.00 90.88 480 ILE A N 1
ATOM 3853 C CA . ILE A 1 480 ? 0.264 2.337 -25.675 1.00 90.88 480 ILE A CA 1
ATOM 3854 C C . ILE A 1 480 ? 0.234 1.520 -26.972 1.00 90.88 480 ILE A C 1
ATOM 3856 O O . ILE A 1 480 ? 1.189 0.794 -27.251 1.00 90.88 480 ILE A O 1
ATOM 3860 N N . ASP A 1 481 ? -0.762 1.723 -27.834 1.00 89.50 481 ASP A N 1
ATOM 3861 C CA . ASP A 1 481 ? -0.846 1.067 -29.146 1.00 89.50 481 ASP A CA 1
ATOM 3862 C C . ASP A 1 481 ? 0.389 1.367 -30.014 1.00 89.50 481 ASP A C 1
ATOM 3864 O O . ASP A 1 481 ? 0.880 0.517 -30.764 1.00 89.50 481 ASP A O 1
ATOM 3868 N N . SER A 1 482 ? 0.952 2.576 -29.895 1.00 90.75 482 SER A N 1
ATOM 3869 C CA . SER A 1 482 ? 2.164 2.963 -30.625 1.00 90.75 482 SER A CA 1
ATOM 3870 C C . SER A 1 482 ? 3.425 2.211 -30.175 1.00 90.75 482 SER A C 1
ATOM 3872 O O . SER A 1 482 ? 4.385 2.114 -30.949 1.00 90.75 482 SER A O 1
ATOM 3874 N N . LEU A 1 483 ? 3.433 1.668 -28.951 1.00 86.00 483 LEU A N 1
ATOM 3875 C CA . LEU A 1 483 ? 4.529 0.851 -28.424 1.00 86.00 483 LEU A CA 1
ATOM 3876 C C . LEU A 1 483 ? 4.511 -0.573 -28.991 1.00 86.00 483 LEU A C 1
ATOM 3878 O O . LEU A 1 483 ? 5.578 -1.182 -29.103 1.00 86.00 483 LEU A O 1
ATOM 3882 N N . TYR A 1 484 ? 3.342 -1.055 -29.431 1.00 83.12 484 TYR A N 1
ATOM 3883 C CA . TYR A 1 484 ? 3.135 -2.407 -29.960 1.00 83.12 484 TYR A CA 1
ATOM 3884 C C . TYR A 1 484 ? 2.507 -2.400 -31.370 1.00 83.12 484 TYR A C 1
ATOM 3886 O O . TYR A 1 484 ? 1.387 -2.878 -31.566 1.00 83.12 484 TYR A O 1
ATOM 3894 N N . PRO A 1 485 ? 3.207 -1.887 -32.406 1.00 82.25 485 PRO A N 1
ATOM 3895 C CA . PRO A 1 485 ? 2.621 -1.736 -33.734 1.00 82.25 485 PRO A CA 1
ATOM 3896 C C . PRO A 1 485 ? 2.122 -3.060 -34.329 1.00 82.25 485 PRO A C 1
ATOM 3898 O O . PRO A 1 485 ? 2.908 -3.966 -34.606 1.00 82.25 485 PRO A O 1
ATOM 3901 N N . GLY A 1 486 ? 0.822 -3.124 -34.623 1.00 78.44 486 GLY A N 1
ATOM 3902 C CA . GLY A 1 486 ? 0.186 -4.292 -35.243 1.00 78.44 486 GLY A CA 1
ATOM 3903 C C . GLY A 1 486 ? -0.390 -5.309 -34.256 1.00 78.44 486 GLY A C 1
ATOM 3904 O O . GLY A 1 486 ? -0.924 -6.319 -34.714 1.00 78.44 486 GLY A O 1
ATOM 3905 N N . VAL A 1 487 ? -0.320 -5.027 -32.954 1.00 79.19 487 VAL A N 1
ATOM 3906 C CA . VAL A 1 487 ? -1.018 -5.757 -31.890 1.00 79.19 487 VAL A CA 1
ATOM 3907 C C . VAL A 1 487 ? -2.191 -4.897 -31.412 1.00 79.19 487 VAL A C 1
ATOM 3909 O O . VAL A 1 487 ? -2.045 -3.687 -31.268 1.00 79.19 487 VAL A O 1
ATOM 3912 N N . ASP A 1 488 ? -3.361 -5.507 -31.229 1.00 77.12 488 ASP A N 1
ATOM 3913 C CA . ASP A 1 488 ? -4.537 -4.845 -30.649 1.00 77.12 488 ASP A CA 1
ATOM 3914 C C . ASP A 1 488 ? -4.444 -4.974 -29.126 1.00 77.12 488 ASP A C 1
ATOM 3916 O O . ASP A 1 488 ? -4.637 -6.069 -28.596 1.00 77.12 488 ASP A O 1
ATOM 3920 N N . VAL A 1 489 ? -4.065 -3.896 -28.436 1.00 79.81 489 VAL A N 1
ATOM 3921 C CA . VAL A 1 489 ? -3.927 -3.889 -26.973 1.00 79.81 489 VAL A CA 1
ATOM 3922 C C . VAL A 1 489 ? -5.249 -3.395 -26.377 1.00 79.81 489 VAL A C 1
ATOM 3924 O O . VAL A 1 489 ? -5.661 -2.276 -26.683 1.00 79.81 489 VAL A O 1
ATOM 3927 N N . PRO A 1 490 ? -5.957 -4.187 -25.550 1.00 85.94 490 PRO A N 1
ATOM 3928 C CA . PRO A 1 490 ? -7.187 -3.720 -24.914 1.00 85.94 490 PRO A CA 1
ATOM 3929 C C . PRO A 1 490 ? -6.917 -2.532 -23.979 1.00 85.94 490 PRO A C 1
ATOM 3931 O O . PRO A 1 490 ? -5.785 -2.288 -23.572 1.00 85.94 490 PRO A O 1
ATOM 3934 N N . SER A 1 491 ? -7.969 -1.788 -23.629 1.00 90.25 491 SER A N 1
ATOM 3935 C CA . SER A 1 491 ? -7.885 -0.757 -22.584 1.00 90.25 491 SER A CA 1
ATOM 3936 C C . SER A 1 491 ? -7.611 -1.409 -21.236 1.00 90.25 491 SER A C 1
ATOM 3938 O O . SER A 1 491 ? -8.238 -2.417 -20.925 1.00 90.25 491 SER A O 1
ATOM 3940 N N . ARG A 1 492 ? -6.709 -0.808 -20.451 1.00 92.94 492 ARG A N 1
ATOM 3941 C CA . ARG A 1 492 ? -6.203 -1.375 -19.189 1.00 92.94 492 ARG A CA 1
ATOM 3942 C C . ARG A 1 492 ? -6.245 -0.376 -18.029 1.00 92.94 492 ARG A C 1
ATOM 3944 O O . ARG A 1 492 ? -5.347 -0.343 -17.197 1.00 92.94 492 ARG A O 1
ATOM 3951 N N . ASP A 1 493 ? -7.234 0.510 -18.016 1.00 96.75 493 ASP A N 1
ATOM 3952 C CA . ASP A 1 493 ? -7.282 1.708 -17.178 1.00 96.75 493 ASP A CA 1
ATOM 3953 C C . ASP A 1 493 ? -8.226 1.603 -15.968 1.00 96.75 493 ASP A C 1
ATOM 3955 O O . ASP A 1 493 ? -8.445 2.602 -15.278 1.00 96.75 493 ASP A O 1
ATOM 3959 N N . GLN A 1 494 ? -8.823 0.439 -15.700 1.00 98.12 494 GLN A N 1
ATOM 3960 C CA . GLN A 1 494 ? -9.875 0.262 -14.696 1.00 98.12 494 GLN A CA 1
ATOM 3961 C C . GLN A 1 494 ? -9.640 -0.900 -13.728 1.00 98.12 494 GLN A C 1
ATOM 3963 O O . GLN A 1 494 ? -9.024 -1.914 -14.029 1.00 98.12 494 GLN A O 1
ATOM 3968 N N . GLY A 1 495 ? -10.196 -0.764 -12.526 1.00 98.44 495 GLY A N 1
ATOM 3969 C CA . GLY A 1 495 ? -10.201 -1.830 -11.534 1.00 98.44 495 GLY A CA 1
ATOM 3970 C C . GLY A 1 495 ? -11.424 -1.767 -10.636 1.00 98.44 495 GLY A C 1
ATOM 3971 O O . GLY A 1 495 ? -11.958 -0.692 -10.351 1.00 98.44 495 GLY A O 1
ATOM 3972 N N . TYR A 1 496 ? -11.879 -2.922 -10.170 1.00 98.56 496 TYR A N 1
ATOM 3973 C CA . TYR A 1 496 ? -12.954 -3.023 -9.199 1.00 98.56 496 TYR A CA 1
ATOM 3974 C C . TYR A 1 496 ? -12.804 -4.238 -8.289 1.00 98.56 496 TYR A C 1
ATOM 3976 O O . TYR A 1 496 ? -12.286 -5.291 -8.658 1.00 98.56 496 TYR A O 1
ATOM 3984 N N . GLU A 1 497 ? -13.317 -4.090 -7.076 1.00 98.44 497 GLU A N 1
ATOM 3985 C CA . GLU A 1 497 ? -13.355 -5.145 -6.077 1.00 98.44 497 GLU A CA 1
ATOM 3986 C C . GLU A 1 497 ? -14.710 -5.158 -5.373 1.00 98.44 497 GLU A C 1
ATOM 3988 O O . GLU A 1 497 ? -15.301 -4.113 -5.086 1.00 98.44 497 GLU A O 1
ATOM 3993 N N . PHE A 1 498 ? -15.191 -6.355 -5.050 1.00 98.50 498 PHE A N 1
ATOM 3994 C CA . PHE A 1 498 ? -16.314 -6.553 -4.147 1.00 98.50 498 PHE A CA 1
ATOM 3995 C C . PHE A 1 498 ? -15.958 -7.586 -3.084 1.00 98.50 498 PHE A C 1
ATOM 3997 O O . PHE A 1 498 ? -15.457 -8.665 -3.399 1.00 98.50 498 PHE A O 1
ATOM 4004 N N . GLY A 1 499 ? -16.288 -7.292 -1.828 1.00 98.50 499 GLY A N 1
ATOM 4005 C CA . GLY A 1 499 ? -16.081 -8.213 -0.722 1.00 98.50 499 GLY A CA 1
ATOM 4006 C C . GLY A 1 499 ? -17.294 -8.360 0.179 1.00 98.50 499 GLY A C 1
ATOM 4007 O O . GLY A 1 499 ? -18.051 -7.422 0.433 1.00 98.50 499 GLY A O 1
ATOM 4008 N N . ILE A 1 500 ? -17.448 -9.573 0.699 1.00 98.69 500 ILE A N 1
ATOM 4009 C CA . ILE A 1 500 ? -18.400 -9.923 1.744 1.00 98.69 500 ILE A CA 1
ATOM 4010 C C . ILE A 1 500 ? -17.686 -10.711 2.835 1.00 98.69 500 ILE A C 1
ATOM 4012 O O . ILE A 1 500 ? -16.931 -11.644 2.567 1.00 98.69 500 ILE A O 1
ATOM 4016 N N . ALA A 1 501 ? -17.957 -10.369 4.087 1.00 98.50 501 ALA A N 1
ATOM 4017 C CA . ALA A 1 501 ? -17.496 -11.128 5.232 1.00 98.50 501 ALA A CA 1
ATOM 4018 C C . ALA A 1 501 ? -18.598 -11.283 6.275 1.00 98.50 501 ALA A C 1
ATOM 4020 O O . ALA A 1 501 ? -19.452 -10.414 6.433 1.00 98.50 501 ALA A O 1
ATOM 4021 N N . ALA A 1 502 ? -18.550 -12.377 7.024 1.00 98.50 502 ALA A N 1
ATOM 4022 C CA . ALA A 1 502 ? -19.405 -12.613 8.177 1.00 98.50 502 ALA A CA 1
ATOM 4023 C C . ALA A 1 502 ? -18.556 -13.077 9.360 1.00 98.50 502 ALA A C 1
ATOM 4025 O O . ALA A 1 502 ? -17.620 -13.861 9.186 1.00 98.50 502 ALA A O 1
ATOM 4026 N N . GLY A 1 503 ? -18.862 -12.590 10.560 1.00 97.50 503 GLY A N 1
ATOM 4027 C CA . GLY A 1 503 ? -18.106 -12.963 11.750 1.00 97.50 503 GLY A CA 1
ATOM 4028 C C . GLY A 1 503 ? -18.350 -12.070 12.955 1.00 97.50 503 GLY A C 1
ATOM 4029 O O . GLY A 1 503 ? -19.342 -11.351 13.031 1.00 97.50 503 GLY A O 1
ATOM 4030 N N . THR A 1 504 ? -17.429 -12.097 13.906 1.00 96.19 504 THR A N 1
ATOM 4031 C CA . THR A 1 504 ? -17.406 -11.173 15.046 1.00 96.19 504 THR A CA 1
ATOM 4032 C C . THR A 1 504 ? -16.947 -9.776 14.615 1.00 96.19 504 THR A C 1
ATOM 4034 O O . THR A 1 504 ? -16.314 -9.613 13.568 1.00 96.19 504 THR A O 1
ATOM 4037 N N . SER A 1 505 ? -17.272 -8.741 15.399 1.00 90.88 505 SER A N 1
ATOM 4038 C CA . SER A 1 505 ? -16.911 -7.344 15.092 1.00 90.88 505 SER A CA 1
ATOM 4039 C C . SER A 1 505 ? -15.398 -7.115 15.086 1.00 90.88 505 SER A C 1
ATOM 4041 O O . SER A 1 505 ? -14.863 -6.456 14.192 1.00 90.88 505 SER A O 1
ATOM 4043 N N . THR A 1 506 ? -14.698 -7.726 16.039 1.00 92.38 506 THR A N 1
ATOM 4044 C CA . THR A 1 506 ? -13.237 -7.778 16.119 1.00 92.38 506 THR A CA 1
ATOM 4045 C C . THR A 1 506 ? -12.757 -9.230 16.153 1.00 92.38 506 THR A C 1
ATOM 4047 O O . THR A 1 506 ? -13.559 -10.161 16.209 1.00 92.38 506 THR A O 1
ATOM 4050 N N . LEU A 1 507 ? -11.442 -9.424 16.053 1.00 92.62 507 LEU A N 1
ATOM 4051 C CA . LEU A 1 507 ? -10.770 -10.722 16.181 1.00 92.62 507 LEU A CA 1
ATOM 4052 C C . LEU A 1 507 ? -9.804 -10.664 17.370 1.00 92.62 507 LEU A C 1
ATOM 4054 O O . LEU A 1 507 ? -8.596 -10.835 17.227 1.00 92.62 507 LEU A O 1
ATOM 4058 N N . THR A 1 508 ? -10.335 -10.294 18.534 1.00 92.94 508 THR A N 1
ATOM 4059 C CA . THR A 1 508 ? -9.543 -9.952 19.726 1.00 92.94 508 THR A CA 1
ATOM 4060 C C . THR A 1 508 ? -9.668 -11.010 20.810 1.00 92.94 508 THR A C 1
ATOM 4062 O O . THR A 1 508 ? -8.739 -11.193 21.592 1.00 92.94 508 THR A O 1
ATOM 4065 N N . TYR A 1 509 ? -10.792 -11.711 20.869 1.00 94.88 509 TYR A N 1
ATOM 4066 C CA . TYR A 1 509 ? -11.102 -12.656 21.925 1.00 94.88 509 TYR A CA 1
ATOM 4067 C C . TYR A 1 509 ? -11.066 -14.096 21.425 1.00 94.88 509 TYR A C 1
ATOM 4069 O O . TYR A 1 509 ? -11.234 -14.400 20.241 1.00 94.88 509 TYR A O 1
ATOM 4077 N N . LEU A 1 510 ? -10.866 -15.015 22.364 1.00 95.50 510 LEU A N 1
ATOM 4078 C CA . LEU A 1 510 ? -11.024 -16.441 22.123 1.00 95.50 510 LEU A CA 1
ATOM 4079 C C . LEU A 1 510 ? -12.388 -16.750 21.470 1.00 95.50 510 LEU A C 1
ATOM 4081 O O . LEU A 1 510 ? -13.436 -16.375 21.994 1.00 95.50 510 LEU A O 1
ATOM 4085 N N . ARG A 1 511 ? -12.365 -17.550 20.397 1.00 95.69 511 ARG A N 1
ATOM 4086 C CA . ARG A 1 511 ? -13.512 -17.957 19.556 1.00 95.69 511 ARG A CA 1
ATOM 4087 C C . ARG A 1 511 ? -14.118 -16.869 18.676 1.00 95.69 511 ARG A C 1
ATOM 4089 O O . ARG A 1 511 ? -15.119 -17.152 18.014 1.00 95.69 511 ARG A O 1
ATOM 4096 N N . ASP A 1 512 ? -13.523 -15.682 18.624 1.00 97.50 512 ASP A N 1
ATOM 4097 C CA . ASP A 1 512 ? -13.830 -14.743 17.552 1.00 97.50 512 ASP A CA 1
ATOM 4098 C C . ASP A 1 512 ? -13.527 -15.405 16.205 1.00 97.50 512 ASP A C 1
ATOM 4100 O O . ASP A 1 512 ? -12.596 -16.203 16.081 1.00 97.50 512 ASP A O 1
ATOM 4104 N N . TRP A 1 513 ? -14.333 -15.123 15.192 1.00 98.25 513 TRP A N 1
ATOM 4105 C CA . TRP A 1 513 ? -14.199 -15.776 13.897 1.00 98.25 513 TRP A CA 1
ATOM 4106 C C . TRP A 1 513 ? -14.630 -14.842 12.783 1.00 98.25 513 TRP A C 1
ATOM 4108 O O . TRP A 1 513 ? -15.473 -13.968 12.984 1.00 98.25 513 TRP A O 1
ATOM 4118 N N . ARG A 1 514 ? -14.060 -15.035 11.596 1.00 98.56 514 ARG A N 1
ATOM 4119 C CA . ARG A 1 514 ? -14.474 -14.330 10.386 1.00 98.56 514 ARG A CA 1
ATOM 4120 C C . ARG A 1 514 ? -14.234 -15.197 9.162 1.00 98.56 514 ARG A C 1
ATOM 4122 O O . ARG A 1 514 ? -13.184 -15.821 9.039 1.00 98.56 514 ARG A O 1
ATOM 4129 N N . VAL A 1 515 ? -15.221 -15.229 8.278 1.00 98.69 515 VAL A N 1
ATOM 4130 C CA . VAL A 1 515 ? -15.119 -15.797 6.932 1.00 98.69 515 VAL A CA 1
ATOM 4131 C C . VAL A 1 515 ? -15.315 -14.652 5.956 1.00 98.69 515 VAL A C 1
ATOM 4133 O O . VAL A 1 515 ? -16.268 -13.890 6.120 1.00 98.69 515 VAL A O 1
ATOM 4136 N N . SER A 1 516 ? -14.452 -14.536 4.956 1.00 98.50 516 SER A N 1
ATOM 4137 C CA . SER A 1 516 ? -14.593 -13.558 3.883 1.00 98.50 516 SER A CA 1
ATOM 4138 C C . SER A 1 516 ? -14.400 -14.182 2.507 1.00 98.50 516 SER A C 1
ATOM 4140 O O . SER A 1 516 ? -13.648 -15.142 2.328 1.00 98.50 516 SER A O 1
ATOM 4142 N N . PHE A 1 517 ? -15.113 -13.606 1.548 1.00 98.75 517 PHE A N 1
ATOM 4143 C CA . PHE A 1 517 ? -14.946 -13.795 0.118 1.00 98.75 517 PHE A CA 1
ATOM 4144 C C . PHE A 1 517 ? -14.769 -12.419 -0.516 1.00 98.75 517 PHE A C 1
ATOM 4146 O O . PHE A 1 517 ? -15.487 -11.478 -0.171 1.00 98.75 517 PHE A O 1
ATOM 4153 N N . LEU A 1 518 ? -13.827 -12.316 -1.437 1.00 98.56 518 LEU A N 1
ATOM 4154 C CA . LEU A 1 518 ? -13.515 -11.106 -2.176 1.00 98.56 518 LEU A CA 1
ATOM 4155 C C . LEU A 1 518 ? -13.270 -11.500 -3.628 1.00 98.56 518 LEU A C 1
ATOM 4157 O O . LEU A 1 518 ? -12.584 -12.484 -3.881 1.00 98.56 518 LEU A O 1
ATOM 4161 N N . TYR A 1 519 ? -13.854 -10.754 -4.557 1.00 98.62 519 TYR A N 1
ATOM 4162 C CA . TYR A 1 519 ? -13.553 -10.830 -5.982 1.00 98.62 519 TYR A CA 1
ATOM 4163 C C . TYR A 1 519 ? -12.891 -9.526 -6.405 1.00 98.62 519 TYR A C 1
ATOM 4165 O O . TYR A 1 519 ? -13.400 -8.457 -6.055 1.00 98.62 519 TYR A O 1
ATOM 4173 N N . ARG A 1 520 ? -11.799 -9.621 -7.157 1.00 98.31 520 ARG A N 1
ATOM 4174 C CA . ARG A 1 520 ? -11.045 -8.480 -7.671 1.00 98.31 520 ARG A CA 1
ATOM 4175 C C . ARG A 1 520 ? -10.804 -8.665 -9.162 1.00 98.31 520 ARG A C 1
ATOM 4177 O O . ARG A 1 520 ? -10.521 -9.772 -9.605 1.00 98.31 520 ARG A O 1
ATOM 4184 N N . HIS A 1 521 ? -10.895 -7.568 -9.896 1.00 97.94 521 HIS A N 1
ATOM 4185 C CA . HIS A 1 521 ? -10.439 -7.440 -11.271 1.00 97.94 521 HIS A CA 1
ATOM 4186 C C . HIS A 1 521 ? -9.719 -6.094 -11.376 1.00 97.94 521 HIS A C 1
ATOM 4188 O O . HIS A 1 521 ? -10.325 -5.058 -11.094 1.00 97.94 521 HIS A O 1
ATOM 4194 N N . LEU A 1 522 ? -8.427 -6.103 -11.687 1.00 97.94 522 LEU A N 1
ATOM 4195 C CA . LEU A 1 522 ? -7.571 -4.920 -11.698 1.00 97.94 522 LEU A CA 1
ATOM 4196 C C . LEU A 1 522 ? -6.694 -4.935 -12.948 1.00 97.94 522 LEU A C 1
ATOM 4198 O O . LEU A 1 522 ? -5.731 -5.694 -13.008 1.00 97.94 522 LEU A O 1
ATOM 4202 N N . GLU A 1 523 ? -7.024 -4.093 -13.923 1.00 96.56 523 GLU A N 1
ATOM 4203 C CA . GLU A 1 523 ? -6.291 -4.009 -15.186 1.00 96.56 523 GLU A CA 1
ATOM 4204 C C . GLU A 1 523 ? -4.879 -3.421 -14.999 1.00 96.56 523 GLU A C 1
ATOM 4206 O O . GLU A 1 523 ? -4.584 -2.739 -14.008 1.00 96.56 523 GLU A O 1
ATOM 4211 N N . GLY A 1 524 ? -4.001 -3.696 -15.967 1.00 94.19 524 GLY A N 1
ATOM 4212 C CA . GLY A 1 524 ? -2.566 -3.418 -15.894 1.00 94.19 524 GLY A CA 1
ATOM 4213 C C . GLY A 1 524 ? -2.191 -1.978 -15.554 1.00 94.19 524 GLY A C 1
ATOM 4214 O O . GLY A 1 524 ? -1.352 -1.785 -14.687 1.00 94.19 524 GLY A O 1
ATOM 4215 N N . ASP A 1 525 ? -2.822 -0.963 -16.140 1.00 96.25 525 ASP A N 1
ATOM 4216 C CA . ASP A 1 525 ? -2.502 0.461 -15.939 1.00 96.25 525 ASP A CA 1
ATOM 4217 C C . ASP A 1 525 ? -3.585 1.214 -15.137 1.00 96.25 525 ASP A C 1
ATOM 4219 O O . ASP A 1 525 ? -3.684 2.446 -15.179 1.00 96.25 525 ASP A O 1
ATOM 4223 N N . ALA A 1 526 ? -4.408 0.491 -14.372 1.00 97.69 526 ALA A N 1
ATOM 4224 C CA . ALA A 1 526 ? -5.474 1.074 -13.559 1.00 97.69 526 ALA A CA 1
ATOM 4225 C C . ALA A 1 526 ? -4.955 1.788 -12.300 1.00 97.69 526 ALA A C 1
ATOM 4227 O O . ALA A 1 526 ? -5.538 2.782 -11.861 1.00 97.69 526 ALA A O 1
ATOM 4228 N N . VAL A 1 527 ? -3.872 1.278 -11.706 1.00 97.94 527 VAL A N 1
ATOM 4229 C CA . VAL A 1 527 ? -3.186 1.838 -10.531 1.00 97.94 527 VAL A CA 1
ATOM 4230 C C . VAL A 1 527 ? -1.679 1.645 -10.672 1.00 97.94 527 VAL A C 1
ATOM 4232 O O . VAL A 1 527 ? -1.234 0.806 -11.449 1.00 97.94 527 VAL A O 1
ATOM 4235 N N . LEU A 1 528 ? -0.892 2.404 -9.911 1.00 96.62 528 LEU A N 1
ATOM 4236 C CA . LEU A 1 528 ? 0.558 2.234 -9.890 1.00 96.62 528 LEU A CA 1
ATOM 4237 C C . LEU A 1 528 ? 0.928 0.908 -9.202 1.00 96.62 528 LEU A C 1
ATOM 4239 O O . LEU A 1 528 ? 0.665 0.736 -8.009 1.00 96.62 528 LEU A O 1
ATOM 4243 N N . ASP A 1 529 ? 1.579 0.014 -9.940 1.00 95.38 529 ASP A N 1
ATOM 4244 C CA . ASP A 1 529 ? 1.992 -1.324 -9.510 1.00 95.38 529 ASP A CA 1
ATOM 4245 C C . ASP A 1 529 ? 2.804 -1.294 -8.217 1.00 95.38 529 ASP A C 1
ATOM 4247 O O . ASP A 1 529 ? 2.548 -2.075 -7.310 1.00 95.38 529 ASP A O 1
ATOM 4251 N N . ALA A 1 530 ? 3.721 -0.339 -8.078 1.00 95.25 530 ALA A N 1
ATOM 4252 C CA . ALA A 1 530 ? 4.641 -0.226 -6.956 1.00 95.25 530 ALA A CA 1
ATOM 4253 C C . ALA A 1 530 ? 3.939 -0.102 -5.596 1.00 95.25 530 ALA A C 1
ATOM 4255 O O . ALA A 1 530 ? 4.563 -0.359 -4.567 1.00 95.25 530 ALA A O 1
ATOM 4256 N N . PHE A 1 531 ? 2.668 0.316 -5.585 1.00 95.75 531 PHE A N 1
ATOM 4257 C CA . PHE A 1 531 ? 1.860 0.513 -4.381 1.00 95.75 531 PHE A CA 1
ATOM 4258 C C . PHE A 1 531 ? 0.634 -0.408 -4.290 1.00 95.75 531 PHE A C 1
ATOM 4260 O O . PHE A 1 531 ? -0.075 -0.358 -3.280 1.00 95.75 531 PHE A O 1
ATOM 4267 N N . ALA A 1 532 ? 0.390 -1.236 -5.307 1.00 96.00 532 ALA A N 1
ATOM 4268 C CA . ALA A 1 532 ? -0.686 -2.222 -5.324 1.00 96.00 532 ALA A CA 1
ATOM 4269 C C . ALA A 1 532 ? -0.419 -3.393 -4.354 1.00 96.00 532 ALA A C 1
ATOM 4271 O O . ALA A 1 532 ? 0.685 -3.537 -3.823 1.00 96.00 532 ALA A O 1
ATOM 4272 N N . ASP A 1 533 ? -1.443 -4.224 -4.125 1.00 95.62 533 ASP A N 1
ATOM 4273 C CA . ASP A 1 533 ? -1.374 -5.426 -3.278 1.00 95.62 533 ASP A CA 1
ATOM 4274 C C . ASP A 1 533 ? -0.162 -6.300 -3.634 1.00 95.62 533 ASP A C 1
ATOM 4276 O O . ASP A 1 533 ? 0.100 -6.556 -4.806 1.00 95.62 533 ASP A O 1
ATOM 4280 N N . SER A 1 534 ? 0.562 -6.753 -2.612 1.00 94.12 534 SER A N 1
ATOM 4281 C CA . SER A 1 534 ? 1.777 -7.569 -2.721 1.00 94.12 534 SER A CA 1
ATOM 4282 C C . SER A 1 534 ? 1.546 -9.090 -2.701 1.00 94.12 534 SER A C 1
ATOM 4284 O O . SER A 1 534 ? 2.489 -9.867 -2.871 1.00 94.12 534 SER A O 1
ATOM 4286 N N . ASP A 1 535 ? 0.317 -9.550 -2.443 1.00 93.94 535 ASP A N 1
ATOM 4287 C CA . ASP A 1 535 ? -0.028 -10.974 -2.329 1.00 93.94 535 ASP A CA 1
ATOM 4288 C C . ASP A 1 535 ? -0.862 -11.492 -3.534 1.00 93.94 535 ASP A C 1
ATOM 4290 O O . ASP A 1 535 ? -0.725 -12.665 -3.893 1.00 93.94 535 ASP A O 1
ATOM 4294 N N . PHE A 1 536 ? -1.734 -10.680 -4.151 1.00 95.56 536 PHE A N 1
ATOM 4295 C CA . PHE A 1 536 ? -2.628 -11.112 -5.249 1.00 95.56 536 PHE A CA 1
ATOM 4296 C C . PHE A 1 536 ? -1.872 -11.226 -6.587 1.00 95.56 536 PHE A C 1
ATOM 4298 O O . PHE A 1 536 ? -1.203 -10.280 -6.979 1.00 95.56 536 PHE A O 1
ATOM 4305 N N . LEU A 1 537 ? -1.936 -12.388 -7.257 1.00 94.75 537 LEU A N 1
ATOM 4306 C CA . LEU A 1 537 ? -1.095 -12.737 -8.423 1.00 94.75 537 LEU A CA 1
ATOM 4307 C C . LEU A 1 537 ? 0.420 -12.522 -8.180 1.00 94.75 537 LEU A C 1
ATOM 4309 O O . LEU A 1 537 ? 1.156 -12.104 -9.063 1.00 94.75 537 LEU A O 1
ATOM 4313 N N . LEU A 1 538 ? 0.900 -12.789 -6.955 1.00 92.62 538 LEU A N 1
ATOM 4314 C CA . LEU A 1 538 ? 2.275 -12.494 -6.496 1.00 92.62 538 LEU A CA 1
ATOM 4315 C C . LEU A 1 538 ? 2.650 -11.002 -6.415 1.00 92.62 538 LEU A C 1
ATOM 4317 O O . LEU A 1 538 ? 3.800 -10.700 -6.088 1.00 92.62 538 LEU A O 1
ATOM 4321 N N . GLY A 1 539 ? 1.695 -10.108 -6.655 1.00 93.38 539 GLY A N 1
ATOM 4322 C CA . GLY A 1 539 ? 1.810 -8.673 -6.454 1.00 93.38 539 GLY A CA 1
ATOM 4323 C C . GLY A 1 539 ? 1.743 -7.849 -7.741 1.00 93.38 539 GLY A C 1
ATOM 4324 O O . GLY A 1 539 ? 2.181 -8.294 -8.803 1.00 93.38 539 GLY A O 1
ATOM 4325 N N . GLY A 1 540 ? 1.241 -6.619 -7.622 1.00 94.00 540 GLY A N 1
ATOM 4326 C CA . GLY A 1 540 ? 1.114 -5.666 -8.728 1.00 94.00 540 GLY A CA 1
ATOM 4327 C C . GLY A 1 540 ? -0.313 -5.528 -9.264 1.00 94.00 540 GLY A C 1
ATOM 4328 O O . GLY A 1 540 ? -1.281 -5.533 -8.501 1.00 94.00 540 GLY A O 1
ATOM 4329 N N . THR A 1 541 ? -0.431 -5.336 -10.574 1.00 95.69 541 THR A N 1
ATOM 4330 C CA . THR A 1 541 ? -1.686 -5.153 -11.319 1.00 95.69 541 THR A CA 1
ATOM 4331 C C . THR A 1 541 ? -1.833 -6.230 -12.395 1.00 95.69 541 THR A C 1
ATOM 4333 O O . THR A 1 541 ? -1.101 -7.216 -12.372 1.00 95.69 541 THR A O 1
ATOM 4336 N N . ASP A 1 542 ? -2.782 -6.056 -13.323 1.00 94.19 542 ASP A N 1
ATOM 4337 C CA . ASP A 1 542 ? -3.083 -7.026 -14.383 1.00 94.19 542 ASP A CA 1
ATOM 4338 C C . ASP A 1 542 ? -3.535 -8.375 -13.824 1.00 94.19 542 ASP A C 1
ATOM 4340 O O . ASP A 1 542 ? -3.002 -9.421 -14.169 1.00 94.19 542 ASP A O 1
ATOM 4344 N N . ALA A 1 543 ? -4.485 -8.345 -12.893 1.00 95.19 543 ALA A N 1
ATOM 4345 C CA . ALA A 1 543 ? -4.904 -9.535 -12.174 1.00 95.19 543 ALA A CA 1
ATOM 4346 C C . ALA A 1 543 ? -6.412 -9.564 -11.944 1.00 95.19 543 ALA A C 1
ATOM 4348 O O . ALA A 1 543 ? -7.018 -8.590 -11.478 1.00 95.19 543 ALA A O 1
ATOM 4349 N N . GLU A 1 544 ? -7.008 -10.729 -12.161 1.00 97.00 544 GLU A N 1
ATOM 4350 C CA . GLU A 1 544 ? -8.380 -11.018 -11.774 1.00 97.00 544 GLU A CA 1
ATOM 4351 C C . GLU A 1 544 ? -8.515 -12.342 -11.034 1.00 97.00 544 GLU A C 1
ATOM 4353 O O . GLU A 1 544 ? -7.684 -13.236 -11.150 1.00 97.00 544 GLU A O 1
ATOM 4358 N N . GLY A 1 545 ? -9.562 -12.460 -10.220 1.00 97.94 545 GLY A N 1
ATOM 4359 C CA . GLY A 1 545 ? -9.815 -13.671 -9.451 1.00 97.94 545 GLY A CA 1
ATOM 4360 C C . GLY A 1 545 ? -10.443 -13.399 -8.094 1.00 97.94 545 GLY A C 1
ATOM 4361 O O . GLY A 1 545 ? -11.188 -12.435 -7.894 1.00 97.94 545 GLY A O 1
ATOM 4362 N N . TYR A 1 546 ? -10.185 -14.290 -7.140 1.00 98.06 546 TYR A N 1
ATOM 4363 C CA . TYR A 1 546 ? -10.866 -14.269 -5.852 1.00 98.06 546 TYR A CA 1
ATOM 4364 C C . TYR A 1 546 ? -9.972 -14.644 -4.673 1.00 98.06 546 TYR A C 1
ATOM 4366 O O . TYR A 1 546 ? -9.009 -15.403 -4.770 1.00 98.06 546 TYR A O 1
ATOM 4374 N N . ILE A 1 547 ? -10.349 -14.122 -3.509 1.00 98.56 547 ILE A N 1
ATOM 4375 C CA . ILE A 1 547 ? -9.708 -14.381 -2.227 1.00 98.56 547 ILE A CA 1
ATOM 4376 C C . ILE A 1 547 ? -10.754 -14.946 -1.270 1.00 98.56 547 ILE A C 1
ATOM 4378 O O . ILE A 1 547 ? -11.783 -14.329 -0.992 1.00 98.56 547 ILE A O 1
ATOM 4382 N N . LEU A 1 548 ? -10.463 -16.120 -0.723 1.00 98.69 548 LEU A N 1
ATOM 4383 C CA . LEU A 1 548 ? -11.214 -16.742 0.360 1.00 98.69 548 LEU A CA 1
ATOM 4384 C C . LEU A 1 548 ? -10.370 -16.714 1.627 1.00 98.69 548 LEU A C 1
ATOM 4386 O O . LEU A 1 548 ? -9.235 -17.183 1.629 1.00 98.69 548 LEU A O 1
ATOM 4390 N N . GLN A 1 549 ? -10.915 -16.206 2.729 1.00 98.56 549 GLN A N 1
ATOM 4391 C CA . GLN A 1 549 ? -10.187 -16.173 3.994 1.00 98.56 549 GLN A CA 1
ATOM 4392 C C . GLN A 1 549 ? -11.047 -16.647 5.161 1.00 98.56 549 GLN A C 1
ATOM 4394 O O . GLN A 1 549 ? -12.191 -16.237 5.346 1.00 98.56 549 GLN A O 1
ATOM 4399 N N . PHE A 1 550 ? -10.451 -17.498 5.989 1.00 98.62 550 PHE A N 1
ATOM 4400 C CA . PHE A 1 550 ? -10.979 -17.917 7.275 1.00 98.62 550 PHE A CA 1
ATOM 4401 C C . PHE A 1 550 ? -10.044 -17.459 8.391 1.00 98.62 550 PHE A C 1
ATOM 4403 O O . PHE A 1 550 ? -8.827 -17.619 8.298 1.00 98.62 550 PHE A O 1
ATOM 4410 N N . GLN A 1 551 ? -10.608 -16.909 9.461 1.00 98.56 551 GLN A N 1
ATOM 4411 C CA . GLN A 1 551 ? -9.881 -16.434 10.634 1.00 98.56 551 GLN A CA 1
ATOM 4412 C C . GLN A 1 551 ? -10.568 -16.935 11.902 1.00 98.56 551 GLN A C 1
ATOM 4414 O O . GLN A 1 551 ? -11.797 -16.897 12.003 1.00 98.56 551 GLN A O 1
ATOM 4419 N N . TYR A 1 552 ? -9.778 -17.375 12.881 1.00 98.50 552 TYR A N 1
ATOM 4420 C CA . TYR A 1 552 ? -10.282 -17.881 14.155 1.00 98.50 552 TYR A CA 1
ATOM 4421 C C . TYR A 1 552 ? -9.362 -17.504 15.325 1.00 98.50 552 TYR A C 1
ATOM 4423 O O . TYR A 1 552 ? -8.159 -17.783 15.313 1.00 98.50 552 TYR A O 1
ATOM 4431 N N . GLY A 1 553 ? -9.939 -16.884 16.352 1.00 98.31 553 GLY A N 1
ATOM 4432 C CA . GLY A 1 553 ? -9.282 -16.517 17.601 1.00 98.31 553 GLY A CA 1
ATOM 4433 C C . GLY A 1 553 ? -9.049 -17.746 18.473 1.00 98.31 553 GLY A C 1
ATOM 4434 O O . GLY A 1 553 ? -9.983 -18.297 19.059 1.00 98.31 553 GLY A O 1
ATOM 4435 N N . ILE A 1 554 ? -7.795 -18.182 18.577 1.00 97.81 554 ILE A N 1
ATOM 4436 C CA . ILE A 1 554 ? -7.409 -19.350 19.387 1.00 97.81 554 ILE A CA 1
ATOM 4437 C C . ILE A 1 554 ? -7.057 -18.987 20.830 1.00 97.81 554 ILE A C 1
ATOM 4439 O O . ILE A 1 554 ? -7.116 -19.855 21.695 1.00 97.81 554 ILE A O 1
ATOM 4443 N N . TYR A 1 555 ? -6.719 -17.720 21.073 1.00 96.69 555 TYR A N 1
ATOM 4444 C CA . TYR A 1 555 ? -6.536 -17.081 22.376 1.00 96.69 555 TYR A CA 1
ATOM 4445 C C . TYR A 1 555 ? -6.794 -15.582 22.221 1.00 96.69 555 TYR A C 1
ATOM 4447 O O . TYR A 1 555 ? -6.883 -15.071 21.104 1.00 96.69 555 TYR A O 1
ATOM 4455 N N . ASP A 1 556 ? -6.866 -14.865 23.337 1.00 95.06 556 ASP A N 1
ATOM 4456 C CA . ASP A 1 556 ? -6.999 -13.415 23.286 1.00 95.06 556 ASP A CA 1
ATOM 4457 C C . ASP A 1 556 ? -5.781 -12.790 22.593 1.00 95.06 556 ASP A C 1
ATOM 4459 O O . ASP A 1 556 ? -4.629 -13.108 22.900 1.00 95.06 556 ASP A O 1
ATOM 4463 N N . ASN A 1 557 ? -6.058 -11.912 21.634 1.00 95.12 557 ASN A N 1
ATOM 4464 C CA . ASN A 1 557 ? -5.100 -11.286 20.729 1.00 95.12 557 ASN A CA 1
ATOM 4465 C C . ASN A 1 557 ? -4.249 -12.282 19.924 1.00 95.12 557 ASN A C 1
ATOM 4467 O O . ASN A 1 557 ? -3.140 -11.936 19.529 1.00 95.12 557 ASN A O 1
ATOM 4471 N N . THR A 1 558 ? -4.726 -13.515 19.711 1.00 97.94 558 THR A N 1
ATOM 4472 C CA . THR A 1 558 ? -4.027 -14.533 18.915 1.00 97.94 558 THR A CA 1
ATOM 4473 C C . THR A 1 558 ? -4.975 -15.185 17.915 1.00 97.94 558 THR A C 1
ATOM 4475 O O . THR A 1 558 ? -5.931 -15.867 18.295 1.00 97.94 558 THR A O 1
ATOM 4478 N N . VAL A 1 559 ? -4.677 -15.024 16.628 1.00 98.38 559 VAL A N 1
ATOM 4479 C CA . VAL A 1 559 ? -5.528 -15.464 15.517 1.00 98.38 559 VAL A CA 1
ATOM 4480 C C . VAL A 1 559 ? -4.763 -16.431 14.625 1.00 98.38 559 VAL A C 1
ATOM 4482 O O . VAL A 1 559 ? -3.619 -16.171 14.248 1.00 98.38 559 VAL A O 1
ATOM 4485 N N . VAL A 1 560 ? -5.427 -17.525 14.260 1.00 98.56 560 VAL A N 1
ATOM 4486 C CA . VAL A 1 560 ? -5.018 -18.383 13.145 1.00 98.56 560 VAL A CA 1
ATOM 4487 C C . VAL A 1 560 ? -5.838 -17.995 11.924 1.00 98.56 560 VAL A C 1
ATOM 4489 O O . VAL A 1 560 ? -7.060 -17.858 12.032 1.00 98.56 560 VAL A O 1
ATOM 4492 N N . SER A 1 561 ? -5.192 -17.835 10.773 1.00 98.44 561 SER A N 1
ATOM 4493 C CA . SER A 1 561 ? -5.887 -17.612 9.505 1.00 98.44 561 SER A CA 1
ATOM 4494 C C . SER A 1 561 ? -5.437 -18.567 8.415 1.00 98.44 561 SER A C 1
ATOM 4496 O O . SER A 1 561 ? -4.277 -18.960 8.362 1.00 98.44 561 SER A O 1
ATOM 4498 N N . ALA A 1 562 ? -6.370 -18.902 7.532 1.00 98.62 562 ALA A N 1
ATOM 4499 C CA . ALA A 1 562 ? -6.117 -19.553 6.257 1.00 98.62 562 ALA A CA 1
ATOM 4500 C C . ALA A 1 562 ? -6.669 -18.640 5.158 1.00 98.62 562 ALA A C 1
ATOM 4502 O O . ALA A 1 562 ? -7.845 -18.280 5.207 1.00 98.62 562 ALA A O 1
ATOM 4503 N N . LYS A 1 563 ? -5.826 -18.231 4.213 1.00 98.44 563 LYS A N 1
ATOM 4504 C CA . LYS A 1 563 ? -6.189 -17.406 3.057 1.00 98.44 563 LYS A CA 1
ATOM 4505 C C . LYS A 1 563 ? -5.839 -18.187 1.789 1.00 98.44 563 LYS A C 1
ATOM 4507 O O . LYS A 1 563 ? -4.711 -18.649 1.669 1.00 98.44 563 LYS A O 1
ATOM 4512 N N . TRP A 1 564 ? -6.801 -18.342 0.893 1.00 98.62 564 TRP A N 1
ATOM 4513 C CA . TRP A 1 564 ? -6.631 -18.887 -0.450 1.00 98.62 564 TRP A CA 1
ATOM 4514 C C . TRP A 1 564 ? -6.830 -17.751 -1.446 1.00 98.62 564 TRP A C 1
ATOM 4516 O O . TRP A 1 564 ? -7.879 -17.106 -1.416 1.00 98.62 564 TRP A O 1
ATOM 4526 N N . LEU A 1 565 ? -5.829 -17.491 -2.275 1.00 98.44 565 LEU A N 1
ATOM 4527 C CA . LEU A 1 565 ? -5.896 -16.554 -3.387 1.00 98.44 565 LEU A CA 1
ATOM 4528 C C . LEU A 1 565 ? -5.813 -17.381 -4.667 1.00 98.44 565 LEU A C 1
ATOM 4530 O O . LEU A 1 565 ? -4.938 -18.232 -4.762 1.00 98.44 565 LEU A O 1
ATOM 4534 N N . SER A 1 566 ? -6.720 -17.145 -5.601 1.00 97.94 566 SER A N 1
ATOM 4535 C CA . SER A 1 566 ? -6.711 -17.751 -6.931 1.00 97.94 566 SER A CA 1
ATOM 4536 C C . SER A 1 566 ? -6.815 -16.603 -7.913 1.00 97.94 566 SER A C 1
ATOM 4538 O O . SER A 1 566 ? -7.781 -15.833 -7.827 1.00 97.94 566 SER A O 1
ATOM 4540 N N . ALA A 1 567 ? -5.779 -16.416 -8.720 1.00 96.50 567 ALA A N 1
ATOM 4541 C CA . ALA A 1 567 ? -5.659 -15.261 -9.589 1.00 96.50 567 ALA A CA 1
ATOM 4542 C C . ALA A 1 567 ? -5.007 -15.633 -10.917 1.00 96.50 567 ALA A C 1
ATOM 4544 O O . ALA A 1 567 ? -4.063 -16.424 -10.947 1.00 96.50 567 ALA A O 1
ATOM 4545 N N . ASP A 1 568 ? -5.488 -14.983 -11.967 1.00 94.19 568 ASP A N 1
ATOM 4546 C CA . ASP A 1 568 ? -5.002 -15.083 -13.336 1.00 94.19 568 ASP A CA 1
ATOM 4547 C C . ASP A 1 568 ? -4.675 -13.676 -13.852 1.00 94.19 568 ASP A C 1
ATOM 4549 O O . ASP A 1 568 ? -5.306 -12.693 -13.439 1.00 94.19 568 ASP A O 1
ATOM 4553 N N . ALA A 1 569 ? -3.691 -13.572 -14.743 1.00 91.69 569 ALA A N 1
ATOM 4554 C CA . ALA A 1 569 ? -3.446 -12.344 -15.485 1.00 91.69 569 ALA A CA 1
ATOM 4555 C C . ALA A 1 569 ? -4.616 -12.050 -16.437 1.00 91.69 569 ALA A C 1
ATOM 4557 O O . ALA A 1 569 ? -5.160 -12.972 -17.047 1.00 91.69 569 ALA A O 1
ATOM 4558 N N . ILE A 1 570 ? -5.015 -10.779 -16.565 1.00 90.38 570 ILE A N 1
ATOM 4559 C CA . ILE A 1 570 ? -6.147 -10.396 -17.429 1.00 90.38 570 ILE A CA 1
ATOM 4560 C C . ILE A 1 570 ? -5.692 -10.381 -18.887 1.00 90.38 570 ILE A C 1
ATOM 4562 O O . ILE A 1 570 ? -6.314 -10.999 -19.755 1.00 90.38 570 ILE A O 1
ATOM 4566 N N . ASP A 1 571 ? -4.595 -9.677 -19.151 1.00 76.81 571 ASP A N 1
ATOM 4567 C CA . ASP A 1 571 ? -4.101 -9.456 -20.502 1.00 76.81 571 ASP A CA 1
ATOM 4568 C C . ASP A 1 571 ? -3.004 -10.469 -20.849 1.00 76.81 571 ASP A C 1
ATOM 4570 O O . ASP A 1 571 ? -1.812 -10.162 -20.871 1.00 76.81 571 ASP A O 1
ATOM 4574 N N . ALA A 1 572 ? -3.414 -11.699 -21.163 1.00 58.53 572 ALA A N 1
ATOM 4575 C CA . ALA A 1 572 ? -2.552 -12.633 -21.883 1.00 58.53 572 ALA A CA 1
ATOM 4576 C C . ALA A 1 572 ? -2.331 -12.120 -23.321 1.00 58.53 572 ALA A C 1
ATOM 4578 O O . ALA A 1 572 ? -3.285 -11.693 -23.976 1.00 58.53 572 ALA A O 1
ATOM 4579 N N . ASP A 1 573 ? -1.084 -12.156 -23.810 1.00 46.94 573 ASP A N 1
ATOM 4580 C CA . ASP A 1 573 ? -0.677 -11.641 -25.130 1.00 46.94 573 ASP A CA 1
ATOM 4581 C C . ASP A 1 573 ? -1.700 -12.001 -26.239 1.00 46.94 573 ASP A C 1
ATOM 4583 O O . ASP A 1 573 ? -1.923 -13.186 -26.515 1.00 46.94 573 ASP A O 1
ATOM 4587 N N . PRO A 1 574 ? -2.317 -11.005 -26.914 1.00 41.03 574 PRO A N 1
ATOM 4588 C CA . PRO A 1 574 ? -3.305 -11.233 -27.972 1.00 41.03 574 PRO A CA 1
ATOM 4589 C C . PRO A 1 574 ? -2.765 -11.999 -29.190 1.00 41.03 574 PRO A C 1
ATOM 4591 O O . PRO A 1 574 ? -3.549 -12.466 -30.022 1.00 41.03 574 PRO A O 1
ATOM 4594 N N . SER A 1 575 ? -1.440 -12.074 -29.346 1.00 41.56 575 SER A N 1
ATOM 4595 C CA . SER A 1 575 ? -0.763 -12.674 -30.495 1.00 41.56 575 SER A CA 1
ATOM 4596 C C . SER A 1 575 ? -0.249 -14.095 -30.256 1.00 41.56 575 SER A C 1
ATOM 4598 O O . SER A 1 575 ? -0.124 -14.837 -31.234 1.00 41.56 575 SER A O 1
ATOM 4600 N N . ASP A 1 576 ? -0.041 -14.502 -29.001 1.00 45.44 576 ASP A N 1
ATOM 4601 C CA . ASP A 1 576 ? 0.336 -15.869 -28.638 1.00 45.44 576 ASP A CA 1
ATOM 4602 C C . ASP A 1 576 ? -0.057 -16.168 -27.180 1.00 45.44 576 ASP A C 1
ATOM 4604 O O . ASP A 1 576 ? 0.647 -15.839 -26.226 1.00 45.44 576 ASP A O 1
ATOM 4608 N N . SER A 1 577 ? -1.200 -16.833 -26.990 1.00 47.91 577 SER A N 1
ATOM 4609 C CA . SER A 1 577 ? -1.694 -17.240 -25.665 1.00 47.91 577 SER A CA 1
ATOM 4610 C C . SER A 1 577 ? -0.784 -18.251 -24.946 1.00 47.91 577 SER A C 1
ATOM 4612 O O . SER A 1 577 ? -1.106 -18.667 -23.837 1.00 47.91 577 SER A O 1
ATOM 4614 N N . GLU A 1 578 ? 0.310 -18.689 -25.579 1.00 49.16 578 GLU A N 1
ATOM 4615 C CA . GLU A 1 578 ? 1.301 -19.608 -25.010 1.00 49.16 578 GLU A CA 1
ATOM 4616 C C . GLU A 1 578 ? 2.489 -18.892 -24.327 1.00 49.16 578 GLU A C 1
ATOM 4618 O O . GLU A 1 578 ? 3.180 -19.539 -23.545 1.00 49.16 578 GLU A O 1
ATOM 4623 N N . ASP A 1 579 ? 2.715 -17.582 -24.541 1.00 52.22 579 ASP A N 1
ATOM 4624 C CA . ASP A 1 579 ? 3.957 -16.908 -24.099 1.00 52.22 579 ASP A CA 1
ATOM 4625 C C . ASP A 1 579 ? 3.814 -15.988 -22.861 1.00 52.22 579 ASP A C 1
ATOM 4627 O O . ASP A 1 579 ? 4.805 -15.744 -22.169 1.00 52.22 579 ASP A O 1
ATOM 4631 N N . PHE A 1 580 ? 2.607 -15.510 -22.522 1.00 62.25 580 PHE A N 1
ATOM 4632 C CA . PHE A 1 580 ? 2.386 -14.563 -21.405 1.00 62.25 580 PHE A CA 1
ATOM 4633 C C . PHE A 1 580 ? 1.171 -14.895 -20.524 1.00 62.25 580 PHE A C 1
ATOM 4635 O O . PHE A 1 580 ? 0.528 -14.003 -19.979 1.00 62.25 580 PHE A O 1
ATOM 4642 N N . ASN A 1 581 ? 0.854 -16.180 -20.355 1.00 75.44 581 ASN A N 1
ATOM 4643 C CA . ASN A 1 581 ? -0.128 -16.600 -19.356 1.00 75.44 581 ASN A CA 1
ATOM 4644 C C . ASN A 1 581 ? 0.546 -16.718 -17.976 1.00 75.44 581 ASN A C 1
ATOM 4646 O O . ASN A 1 581 ? 1.549 -17.430 -17.827 1.00 75.44 581 ASN A O 1
ATOM 4650 N N . LEU A 1 582 ? 0.021 -16.001 -16.981 1.00 89.31 582 LEU A N 1
ATOM 4651 C CA . LEU A 1 582 ? 0.429 -16.121 -15.585 1.00 89.31 582 LEU A CA 1
ATOM 4652 C C . LEU A 1 582 ? -0.801 -16.401 -14.729 1.00 89.31 582 LEU A C 1
ATOM 4654 O O . LEU A 1 582 ? -1.692 -15.567 -14.609 1.00 89.31 582 LEU A O 1
ATOM 4658 N N . SER A 1 583 ? -0.795 -17.557 -14.085 1.00 93.69 583 SER A N 1
ATOM 4659 C CA . SER A 1 583 ? -1.786 -17.968 -13.101 1.00 93.69 583 SER A CA 1
ATOM 4660 C C . SER A 1 583 ? -1.088 -18.454 -11.837 1.00 93.69 583 SER A C 1
ATOM 4662 O O . SER A 1 583 ? -0.014 -19.066 -11.889 1.00 93.69 583 SER A O 1
ATOM 4664 N N . VAL A 1 584 ? -1.676 -18.173 -10.676 1.00 96.12 584 VAL A N 1
ATOM 4665 C CA . VAL A 1 584 ? -1.182 -18.713 -9.408 1.00 96.12 584 VAL A CA 1
ATOM 4666 C C . VAL A 1 584 ? -2.306 -18.936 -8.404 1.00 96.12 584 VAL A C 1
ATOM 4668 O O . VAL A 1 584 ? -3.142 -18.071 -8.132 1.00 96.12 584 VAL A O 1
ATOM 4671 N N . ASP A 1 585 ? -2.240 -20.092 -7.752 1.00 97.75 585 ASP A N 1
ATOM 4672 C CA . ASP A 1 585 ? -3.025 -20.401 -6.567 1.00 97.75 585 ASP A CA 1
ATOM 4673 C C . ASP A 1 585 ? -2.130 -20.306 -5.326 1.00 97.75 585 ASP A C 1
ATOM 4675 O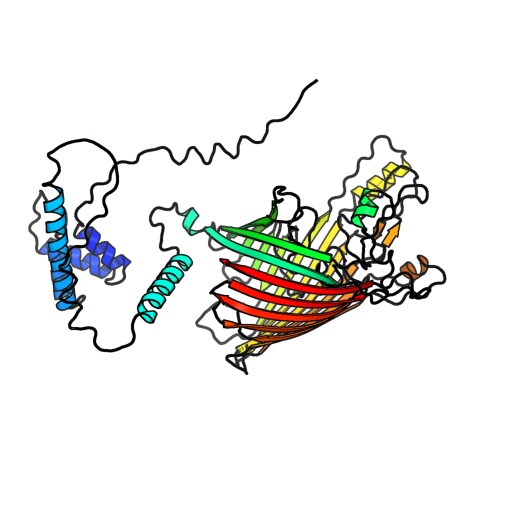 O . ASP A 1 585 ? -1.164 -21.047 -5.162 1.00 97.75 585 ASP A O 1
ATOM 4679 N N . THR A 1 586 ? -2.443 -19.393 -4.411 1.00 98.06 586 THR A N 1
ATOM 4680 C CA . THR A 1 586 ? -1.656 -19.166 -3.195 1.00 98.06 586 THR A CA 1
ATOM 4681 C C . THR A 1 586 ? -2.439 -19.536 -1.941 1.00 98.06 586 THR A C 1
ATOM 4683 O O . THR A 1 586 ? -3.456 -18.924 -1.609 1.00 98.06 586 THR A O 1
ATOM 4686 N N . LEU A 1 587 ? -1.912 -20.479 -1.159 1.00 98.50 587 LEU A N 1
ATOM 4687 C CA . LEU A 1 587 ? -2.380 -20.781 0.193 1.00 98.50 587 LEU A CA 1
ATOM 4688 C C . LEU A 1 587 ? -1.458 -20.145 1.232 1.00 98.50 587 LEU A C 1
ATOM 4690 O O . LEU A 1 587 ? -0.280 -20.488 1.331 1.00 98.50 587 LEU A O 1
ATOM 4694 N N . GLN A 1 588 ? -2.019 -19.302 2.093 1.00 98.38 588 GLN A N 1
ATOM 4695 C CA . GLN A 1 588 ? -1.332 -18.730 3.248 1.00 98.38 588 GLN A CA 1
ATOM 4696 C C . GLN A 1 588 ? -1.980 -19.210 4.544 1.00 98.38 588 GLN A C 1
ATOM 4698 O O . GLN A 1 588 ? -3.182 -19.043 4.756 1.00 98.38 588 GLN A O 1
ATOM 4703 N N . VAL A 1 589 ? -1.174 -19.770 5.442 1.00 98.56 589 VAL A N 1
ATOM 4704 C CA . VAL A 1 589 ? -1.589 -20.150 6.794 1.00 98.56 589 VAL A CA 1
ATOM 4705 C C . VAL A 1 589 ? -0.780 -19.341 7.793 1.00 98.56 589 VAL A C 1
ATOM 4707 O O . VAL A 1 589 ? 0.433 -19.527 7.906 1.00 98.56 589 VAL A O 1
ATOM 4710 N N . ASP A 1 590 ? -1.458 -18.471 8.537 1.00 98.00 590 ASP A N 1
ATOM 4711 C CA . ASP A 1 590 ? -0.820 -17.562 9.481 1.00 98.00 590 ASP A CA 1
ATOM 4712 C C . ASP A 1 590 ? -1.181 -17.901 10.923 1.00 98.00 590 ASP A C 1
ATOM 4714 O O . ASP A 1 590 ? -2.324 -18.226 11.247 1.00 98.00 590 ASP A O 1
ATOM 4718 N N . VAL A 1 591 ? -0.206 -17.725 11.811 1.00 98.38 591 VAL A N 1
ATOM 4719 C CA . VAL A 1 591 ? -0.440 -17.503 13.237 1.00 98.38 591 VAL A CA 1
ATOM 4720 C C . VAL A 1 591 ? 0.031 -16.096 13.546 1.00 98.38 591 VAL A C 1
ATOM 4722 O O . VAL A 1 591 ? 1.200 -15.764 13.334 1.00 98.38 591 VAL A O 1
ATOM 4725 N N . SER A 1 592 ? -0.881 -15.269 14.040 1.00 97.56 592 SER A N 1
ATOM 4726 C CA . SER A 1 592 ? -0.605 -13.880 14.385 1.00 97.56 592 SER A CA 1
ATOM 4727 C C . SER A 1 592 ? -0.967 -13.597 15.834 1.00 97.56 592 SER A C 1
ATOM 4729 O O . SER A 1 592 ? -1.939 -14.144 16.357 1.00 97.56 592 SER A O 1
ATOM 4731 N N . ALA A 1 593 ? -0.173 -12.752 16.485 1.00 97.62 593 ALA A N 1
ATOM 4732 C CA . ALA A 1 593 ? -0.447 -12.265 17.826 1.00 97.62 593 ALA A CA 1
ATOM 4733 C C . ALA A 1 593 ? -0.154 -10.768 17.926 1.00 97.62 593 ALA A C 1
ATOM 4735 O O . ALA A 1 593 ? 0.816 -10.290 17.337 1.00 97.62 593 ALA A O 1
ATOM 4736 N N . SER A 1 594 ? -0.964 -10.040 18.691 1.00 96.31 594 SER A N 1
ATOM 4737 C CA . SER A 1 594 ? -0.812 -8.597 18.910 1.00 96.31 594 SER A CA 1
ATOM 4738 C C . SER A 1 594 ? -0.854 -8.227 20.391 1.00 96.31 594 SER A C 1
ATOM 4740 O O . SER A 1 594 ? -1.392 -8.977 21.207 1.00 96.31 594 SER A O 1
ATOM 4742 N N . PHE A 1 595 ? -0.300 -7.069 20.750 1.00 91.62 595 PHE A N 1
ATOM 4743 C CA . PHE A 1 595 ? -0.320 -6.548 22.120 1.00 91.62 595 PHE A CA 1
ATOM 4744 C C . PHE A 1 595 ? -0.396 -5.022 22.189 1.00 91.62 595 PHE A C 1
ATOM 4746 O O . PHE A 1 595 ? 0.011 -4.344 21.211 1.00 91.62 595 PHE A O 1
#

Sequence (595 aa):
MTIARPLVNLGRVLLALALGSVLQPVQASEITGTDLLNLLVDSKVISEQQADELVDRIQRRSQPDPNQPDINPGDVLQLLKDSGAISESAYQDLMQKQERRKQAMSSQQGAESKADSSSKVRVPYLPDYIRRDLEQSIKHQVEVDVVQKVKDEAVRTARVYGWGIEEAPGWVHSLKISGDGRIRYQWDHFPDDNAAISYPDLNAINDSGELVFNNVEDDRHRFRSRFRVLLKAKPSERIELGVRLTTGDEGDPVSANQTLGRFSQKWDASFDLGYIKFTSFEENWVFAGGRVKNPFLHTDLVFDSDMTFEGLYGTHYWLRQESVFDDQRQWDPYITIGLFPLQEIHSSRAGLQEATQDLISEINDQDKYLYAAQIGASYDFINRNKLEMGLAYYKYDQIQGRRNPFEGTGATDATASQFYQLGNSLIQINHPNDPVKLGLASGYELINATVKYTMVDFFPTYVFLHADFVKNLDFDQDYIDSLYPGVDVPSRDQGYEFGIAAGTSTLTYLRDWRVSFLYRHLEGDAVLDAFADSDFLLGGTDAEGYILQFQYGIYDNTVVSAKWLSADAIDADPSDSEDFNLSVDTLQVDVSASF